Protein AF-A0A952YFW5-F1 (afdb_monomer_lite)

Structure (mmCIF, N/CA/C/O backbone):
data_AF-A0A952YFW5-F1
#
_entry.id   AF-A0A952YFW5-F1
#
loop_
_atom_site.group_PDB
_atom_site.id
_atom_site.type_symbol
_atom_site.label_atom_id
_atom_site.label_alt_id
_atom_site.label_comp_id
_atom_site.label_asym_id
_atom_site.label_entity_id
_atom_site.label_seq_id
_atom_site.pdbx_PDB_ins_code
_atom_site.Cartn_x
_atom_site.Cartn_y
_atom_site.Cartn_z
_atom_site.occupancy
_atom_site.B_iso_or_equiv
_atom_site.auth_seq_id
_atom_site.auth_comp_id
_atom_site.auth_asym_id
_atom_site.auth_atom_id
_atom_site.pdbx_PDB_model_num
ATOM 1 N N . MET A 1 1 ? 12.152 3.281 -34.081 1.00 28.36 1 MET A N 1
ATOM 2 C CA . MET A 1 1 ? 13.545 3.287 -33.572 1.00 28.36 1 MET A CA 1
ATOM 3 C C . MET A 1 1 ? 13.737 4.554 -32.748 1.00 28.36 1 MET A C 1
ATOM 5 O O . MET A 1 1 ? 13.973 5.607 -33.333 1.00 28.36 1 MET A O 1
ATOM 9 N N . SER A 1 2 ? 13.545 4.494 -31.423 1.00 29.41 2 SER A N 1
ATOM 10 C CA . SER A 1 2 ? 13.870 5.629 -30.557 1.00 29.41 2 SER A CA 1
ATOM 11 C C . SER A 1 2 ? 15.386 5.734 -30.399 1.00 29.41 2 SER A C 1
ATOM 13 O O . SER A 1 2 ? 16.075 4.727 -30.248 1.00 29.41 2 SER A O 1
ATOM 15 N N . LYS A 1 3 ? 15.942 6.939 -30.537 1.00 36.75 3 LYS A N 1
ATOM 16 C CA . LYS A 1 3 ? 17.365 7.162 -30.275 1.00 36.75 3 LYS A CA 1
ATOM 17 C C . LYS A 1 3 ? 17.571 7.059 -28.766 1.00 36.75 3 LYS A C 1
ATOM 19 O O . LYS A 1 3 ? 16.955 7.821 -28.031 1.00 36.75 3 LYS A O 1
ATOM 24 N N . LEU A 1 4 ? 18.424 6.124 -28.342 1.00 46.03 4 LEU A N 1
ATOM 25 C CA . LEU A 1 4 ? 18.969 6.063 -26.983 1.00 46.03 4 LEU A CA 1
ATOM 26 C C . LEU A 1 4 ? 19.426 7.474 -26.580 1.00 46.03 4 LEU A C 1
ATOM 28 O O . LEU A 1 4 ? 20.152 8.117 -27.347 1.00 46.03 4 LEU A O 1
ATOM 32 N N . ASP A 1 5 ? 18.977 7.962 -25.423 1.00 53.28 5 ASP A N 1
ATOM 33 C CA . ASP A 1 5 ? 19.401 9.261 -24.906 1.00 53.28 5 ASP A CA 1
ATOM 34 C C . ASP A 1 5 ? 20.888 9.197 -24.549 1.00 53.28 5 ASP A C 1
ATOM 36 O O . ASP A 1 5 ? 21.299 8.642 -23.529 1.00 53.28 5 ASP A O 1
ATOM 40 N N . ALA A 1 6 ? 21.702 9.762 -25.434 1.00 55.25 6 ALA A N 1
ATOM 41 C CA . ALA A 1 6 ? 23.149 9.725 -25.335 1.00 55.25 6 ALA A CA 1
ATOM 42 C C . ALA A 1 6 ? 23.687 10.485 -24.110 1.00 55.25 6 ALA A C 1
ATOM 44 O O . ALA A 1 6 ? 24.845 10.296 -23.756 1.00 55.25 6 ALA A O 1
ATOM 45 N N . THR A 1 7 ? 22.873 11.325 -23.457 1.00 64.75 7 THR A N 1
ATOM 46 C CA . THR A 1 7 ? 23.269 12.041 -22.232 1.00 64.75 7 THR A CA 1
ATOM 47 C C . THR A 1 7 ? 23.316 11.1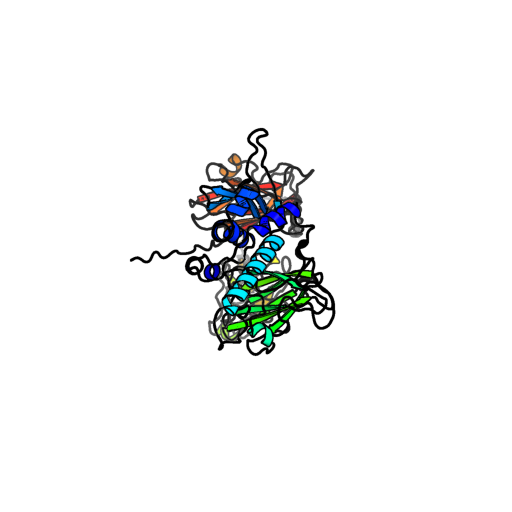38 -20.998 1.00 64.75 7 THR A C 1
ATOM 49 O O . THR A 1 7 ? 23.912 11.504 -19.989 1.00 64.75 7 THR A O 1
ATOM 52 N N . ARG A 1 8 ? 22.736 9.937 -21.089 1.00 67.00 8 ARG A N 1
ATOM 53 C CA . ARG A 1 8 ? 22.646 8.944 -20.006 1.00 67.00 8 ARG A CA 1
ATOM 54 C C . ARG A 1 8 ? 23.648 7.801 -20.158 1.00 67.00 8 ARG A C 1
ATOM 56 O O . ARG A 1 8 ? 23.465 6.714 -19.611 1.00 67.00 8 ARG A O 1
ATOM 63 N N . VAL A 1 9 ? 24.687 8.070 -20.939 1.00 76.75 9 VAL A N 1
ATOM 64 C CA . VAL A 1 9 ? 25.814 7.195 -21.227 1.00 76.75 9 VAL A CA 1
ATOM 65 C C . VAL A 1 9 ? 27.071 8.033 -21.022 1.00 76.75 9 VAL A C 1
ATOM 67 O O . VAL A 1 9 ? 27.255 9.037 -21.709 1.00 76.75 9 VAL A O 1
ATOM 70 N N . SER A 1 10 ? 27.927 7.652 -20.075 1.00 83.75 10 SER A N 1
ATOM 71 C CA . SER A 1 10 ? 29.109 8.446 -19.715 1.00 83.75 10 SER A CA 1
ATOM 72 C C . SER A 1 10 ? 30.132 8.539 -20.847 1.00 83.75 10 SER A C 1
ATOM 74 O O . SER A 1 10 ? 30.815 9.553 -20.974 1.00 83.75 10 SER A O 1
ATOM 76 N N . ASP A 1 11 ? 30.224 7.492 -21.669 1.00 84.06 11 ASP A N 1
ATOM 77 C CA . ASP A 1 11 ? 31.056 7.439 -22.866 1.00 84.06 11 ASP A CA 1
ATOM 78 C C . ASP A 1 11 ? 30.293 6.778 -24.023 1.00 84.06 11 ASP A C 1
ATOM 80 O O . ASP A 1 11 ? 30.090 5.565 -24.077 1.00 84.06 11 ASP A O 1
ATOM 84 N N . ILE A 1 12 ? 29.872 7.600 -24.983 1.00 80.44 12 ILE A N 1
ATOM 85 C CA . ILE A 1 12 ? 29.126 7.162 -26.167 1.00 80.44 12 ILE A CA 1
ATOM 86 C C . ILE A 1 12 ? 29.987 6.276 -27.076 1.00 80.44 12 ILE A C 1
ATOM 88 O O . ILE A 1 12 ? 29.462 5.366 -27.724 1.00 80.44 12 ILE A O 1
ATOM 92 N N . GLU A 1 13 ? 31.288 6.545 -27.183 1.00 80.94 13 GLU A N 1
ATOM 93 C CA . GLU A 1 13 ? 32.181 5.766 -28.040 1.00 80.94 13 GLU A CA 1
ATOM 94 C C . GLU A 1 13 ? 32.503 4.417 -27.389 1.00 80.94 13 GLU A C 1
ATOM 96 O O . GLU A 1 13 ? 32.386 3.379 -28.049 1.00 80.94 13 GLU A O 1
ATOM 101 N N . GLY A 1 14 ? 32.762 4.415 -26.079 1.00 82.75 14 GLY A N 1
ATOM 102 C CA . GLY A 1 14 ? 32.819 3.214 -25.245 1.00 82.75 14 GLY A CA 1
ATOM 103 C C . GLY A 1 14 ? 31.549 2.366 -25.357 1.00 82.75 14 GLY A C 1
ATOM 104 O O . GLY A 1 14 ? 31.622 1.174 -25.660 1.00 82.75 14 GLY A O 1
ATOM 105 N N . PHE A 1 15 ? 30.368 2.982 -25.254 1.00 85.06 15 PHE A N 1
ATOM 106 C CA . PHE A 1 15 ? 29.089 2.288 -25.416 1.00 85.06 15 PHE A CA 1
ATOM 107 C C . PHE A 1 15 ? 28.896 1.696 -26.811 1.00 85.06 15 PHE A C 1
ATOM 109 O O . PHE A 1 15 ? 28.434 0.567 -26.934 1.00 85.06 15 PHE A O 1
ATOM 116 N N . ARG A 1 16 ? 29.262 2.407 -27.885 1.00 82.38 16 ARG A N 1
ATOM 117 C CA . ARG A 1 16 ? 29.195 1.847 -29.250 1.00 82.38 16 ARG A CA 1
ATOM 118 C C . ARG A 1 16 ? 30.123 0.650 -29.416 1.00 82.38 16 ARG A C 1
ATOM 120 O O . ARG A 1 16 ? 29.751 -0.323 -30.069 1.00 82.38 16 ARG A O 1
ATOM 127 N N . ASN A 1 17 ? 31.318 0.722 -28.838 1.00 82.94 17 ASN A N 1
ATOM 128 C CA . ASN A 1 17 ? 32.279 -0.373 -28.869 1.00 82.94 17 ASN A CA 1
ATOM 129 C C . ASN A 1 17 ? 31.782 -1.594 -28.094 1.00 82.94 17 ASN A C 1
ATOM 131 O O . ASN A 1 17 ? 31.932 -2.711 -28.593 1.00 82.94 17 ASN A O 1
ATOM 135 N N . PHE A 1 18 ? 31.150 -1.368 -26.943 1.00 88.94 18 PHE A N 1
ATOM 136 C CA . PHE A 1 18 ? 30.453 -2.388 -26.170 1.00 88.94 18 PHE A CA 1
ATOM 137 C C . PHE A 1 18 ? 29.276 -2.997 -26.954 1.00 88.94 18 PHE A C 1
ATOM 139 O O . PHE A 1 18 ? 29.210 -4.201 -27.183 1.00 88.94 18 PHE A O 1
ATOM 146 N N . ALA A 1 19 ? 28.375 -2.158 -27.461 1.00 86.38 19 ALA A N 1
ATOM 147 C CA . ALA A 1 19 ? 27.192 -2.576 -28.206 1.00 86.38 19 ALA A CA 1
ATOM 148 C C . ALA A 1 19 ? 27.534 -3.411 -29.453 1.00 86.38 19 ALA A C 1
ATOM 150 O O . ALA A 1 19 ? 26.824 -4.358 -29.786 1.00 86.38 19 ALA A O 1
ATOM 151 N N . ALA A 1 20 ? 28.644 -3.098 -30.125 1.00 86.94 20 ALA A N 1
ATOM 152 C CA . ALA A 1 20 ? 29.122 -3.841 -31.289 1.00 86.94 20 ALA A CA 1
ATOM 153 C C . ALA A 1 20 ? 29.631 -5.260 -30.967 1.00 86.94 20 ALA A C 1
ATOM 155 O O . ALA A 1 20 ? 29.933 -6.007 -31.895 1.00 86.94 20 ALA A O 1
ATOM 156 N N . GLY A 1 21 ? 29.766 -5.628 -29.688 1.00 87.62 21 GLY A N 1
ATOM 157 C CA . GLY A 1 21 ? 30.136 -6.979 -29.264 1.00 87.62 21 GLY A CA 1
ATOM 158 C C . GLY A 1 21 ? 28.978 -7.955 -29.169 1.00 87.62 21 GLY A C 1
ATOM 159 O O . GLY A 1 21 ? 29.224 -9.146 -29.039 1.00 87.62 21 GLY A O 1
ATOM 160 N N . PHE A 1 22 ? 27.729 -7.507 -29.271 1.00 87.50 22 PHE A N 1
ATOM 161 C CA . PHE A 1 22 ? 26.596 -8.424 -29.232 1.00 87.50 22 PHE A CA 1
ATOM 162 C C . PHE A 1 22 ? 26.410 -9.151 -30.566 1.00 87.50 22 PHE A C 1
ATOM 164 O O . PHE A 1 22 ? 26.258 -8.537 -31.621 1.00 87.50 22 PHE A O 1
ATOM 171 N N . SER A 1 23 ? 26.349 -10.477 -30.491 1.00 81.50 23 SER A N 1
ATOM 172 C CA . SER A 1 23 ? 25.988 -11.380 -31.578 1.00 81.50 23 SER A CA 1
ATOM 173 C C . SER A 1 23 ? 24.895 -12.326 -31.087 1.00 81.50 23 SER A C 1
ATOM 175 O O . SER A 1 23 ? 25.167 -13.429 -30.615 1.00 81.50 23 SER A O 1
ATOM 177 N N . VAL A 1 24 ? 23.641 -11.890 -31.196 1.00 75.06 24 VAL A N 1
ATOM 178 C CA . VAL A 1 24 ? 22.475 -12.723 -30.878 1.00 75.06 24 VAL A CA 1
ATOM 179 C C . VAL A 1 24 ? 22.092 -13.514 -32.127 1.00 75.06 24 VAL A C 1
ATOM 181 O O . VAL A 1 24 ? 21.578 -12.951 -33.096 1.00 75.06 24 VAL A O 1
ATOM 184 N N . ALA A 1 25 ? 22.406 -14.806 -32.133 1.00 69.75 25 ALA A N 1
ATOM 185 C CA . ALA A 1 25 ? 21.972 -15.721 -33.182 1.00 69.75 25 ALA A CA 1
ATOM 186 C C . ALA A 1 25 ? 20.517 -16.184 -32.927 1.00 69.75 25 ALA A C 1
ATOM 188 O O . ALA A 1 25 ? 20.067 -16.120 -31.785 1.00 69.75 25 ALA A O 1
ATOM 189 N N . PRO A 1 26 ? 19.751 -16.598 -33.954 1.00 64.75 26 PRO A N 1
ATOM 190 C CA . PRO A 1 26 ? 18.357 -17.037 -33.787 1.00 64.75 26 PRO A CA 1
ATOM 191 C C . PRO A 1 26 ? 18.170 -18.149 -32.740 1.00 64.75 26 PRO A C 1
ATOM 193 O O . PRO A 1 26 ? 17.289 -18.062 -31.889 1.00 64.75 26 PRO A O 1
ATOM 196 N N . ASP A 1 27 ? 19.083 -19.121 -32.724 1.00 66.19 27 ASP A N 1
ATOM 197 C CA . ASP A 1 27 ? 19.145 -20.239 -31.772 1.00 66.19 27 ASP A CA 1
ATOM 198 C C . ASP A 1 27 ? 19.409 -19.798 -30.322 1.00 66.19 27 ASP A C 1
ATOM 200 O O . ASP A 1 27 ? 19.145 -20.542 -29.376 1.00 66.19 27 ASP A O 1
ATOM 204 N N . PHE A 1 28 ? 19.882 -18.563 -30.112 1.00 70.56 28 PHE A N 1
ATOM 205 C CA . PHE A 1 28 ? 19.973 -17.977 -28.781 1.00 70.56 28 PHE A CA 1
ATOM 206 C C . PHE A 1 28 ? 18.613 -17.966 -28.098 1.00 70.56 28 PHE A C 1
ATOM 208 O O . PHE A 1 28 ? 18.589 -18.179 -26.896 1.00 70.56 28 PHE A O 1
ATOM 215 N N . LEU A 1 29 ? 17.513 -17.732 -28.824 1.00 64.75 29 LEU A N 1
ATOM 216 C CA . LEU A 1 29 ? 16.151 -17.674 -28.277 1.00 64.75 29 LEU A CA 1
ATOM 217 C C . LEU A 1 29 ? 15.576 -19.059 -27.959 1.00 64.75 29 LEU A C 1
ATOM 219 O O . LEU A 1 29 ? 14.715 -19.179 -27.094 1.00 64.75 29 LEU A O 1
ATOM 223 N N . GLU A 1 30 ? 16.093 -20.099 -28.606 1.00 61.22 30 GLU A N 1
ATOM 224 C CA . GLU A 1 30 ? 15.624 -21.485 -28.490 1.00 61.22 30 GLU A CA 1
ATOM 225 C C . GLU A 1 30 ? 16.316 -22.263 -27.360 1.00 61.22 30 GLU A C 1
ATOM 227 O O . GLU A 1 30 ? 16.052 -23.441 -27.146 1.00 61.22 30 GLU A O 1
ATOM 232 N N . ASN A 1 31 ? 17.237 -21.631 -26.630 1.00 60.69 31 ASN A N 1
ATOM 233 C CA . ASN A 1 31 ? 18.057 -22.324 -25.646 1.00 60.69 31 ASN A CA 1
ATOM 234 C C . ASN A 1 31 ? 17.246 -22.760 -24.407 1.00 60.69 31 ASN A C 1
ATOM 236 O O . ASN A 1 31 ? 16.751 -21.923 -23.657 1.00 60.69 31 ASN A O 1
ATOM 240 N N . ASP A 1 32 ? 17.222 -24.063 -24.112 1.00 57.00 32 ASP A N 1
ATOM 241 C CA . ASP A 1 32 ? 16.542 -24.657 -22.942 1.00 57.00 32 ASP A CA 1
ATOM 242 C C . ASP A 1 32 ? 16.930 -24.028 -21.588 1.00 57.00 32 ASP A C 1
ATOM 244 O O . ASP A 1 32 ? 16.227 -24.175 -20.582 1.00 57.00 32 ASP A O 1
ATOM 248 N N . ARG A 1 33 ? 18.056 -23.303 -21.526 1.00 53.75 33 ARG A N 1
ATOM 249 C CA . ARG A 1 33 ? 18.447 -22.525 -20.343 1.00 53.75 33 ARG A CA 1
ATOM 250 C C . ARG A 1 33 ? 17.400 -21.487 -19.938 1.00 53.75 33 ARG A C 1
ATOM 252 O O . ARG A 1 33 ? 17.318 -21.169 -18.757 1.00 53.75 33 ARG A O 1
ATOM 259 N N . TRP A 1 34 ? 16.601 -20.981 -20.881 1.00 56.38 34 TRP A N 1
ATOM 260 C CA . TRP A 1 34 ? 15.529 -20.020 -20.605 1.00 56.38 34 TRP A CA 1
ATOM 261 C C . TRP A 1 34 ? 14.365 -20.653 -19.850 1.00 56.38 34 TRP A C 1
ATOM 263 O O . TRP A 1 34 ? 13.745 -19.996 -19.022 1.00 56.38 34 TRP A O 1
ATOM 273 N N . THR A 1 35 ? 14.113 -21.944 -20.075 1.00 46.12 35 THR A N 1
ATOM 274 C CA . THR A 1 35 ? 13.000 -22.694 -19.477 1.00 46.12 35 THR A CA 1
ATOM 275 C C . THR A 1 35 ? 13.142 -22.865 -17.963 1.00 46.12 35 THR A C 1
ATOM 277 O O . THR A 1 35 ? 12.150 -23.067 -17.270 1.00 46.12 35 THR A O 1
ATOM 280 N N . ASN A 1 36 ? 14.368 -22.772 -17.438 1.00 43.84 36 ASN A N 1
ATOM 281 C CA . ASN A 1 36 ? 14.670 -22.926 -16.012 1.00 43.84 36 ASN A CA 1
ATOM 282 C C . ASN A 1 36 ? 15.070 -21.605 -15.338 1.00 43.84 36 ASN A C 1
ATOM 284 O O . ASN A 1 36 ? 15.566 -21.625 -14.209 1.00 43.84 36 ASN A O 1
ATOM 288 N N . MET A 1 37 ? 14.909 -20.463 -16.017 1.00 46.84 37 MET A N 1
ATOM 289 C CA . MET A 1 37 ? 15.258 -19.180 -15.415 1.00 46.84 37 MET A CA 1
ATOM 290 C C . MET A 1 37 ? 14.274 -18.797 -14.303 1.00 46.84 37 MET A C 1
ATOM 292 O O . MET A 1 37 ? 13.067 -18.993 -14.461 1.00 46.84 37 MET A O 1
ATOM 296 N N . PRO A 1 38 ? 14.761 -18.224 -13.184 1.00 41.06 38 PRO A N 1
ATOM 297 C CA . PRO A 1 38 ? 13.889 -17.674 -12.157 1.00 41.06 38 PRO A CA 1
ATOM 298 C C . PRO A 1 38 ? 12.969 -16.613 -12.765 1.00 41.06 38 PRO A C 1
ATOM 300 O O . PRO A 1 38 ? 13.432 -15.709 -13.461 1.00 41.06 38 PRO A O 1
ATOM 303 N N . THR A 1 39 ? 11.670 -16.698 -12.490 1.00 41.41 39 THR A N 1
ATOM 304 C CA . THR A 1 39 ? 10.728 -15.632 -12.835 1.00 41.41 39 THR A CA 1
ATOM 305 C C . THR A 1 39 ? 11.090 -14.388 -12.030 1.00 41.41 39 THR A C 1
ATOM 307 O O . THR A 1 39 ? 11.019 -14.420 -10.801 1.00 41.41 39 THR A O 1
ATOM 310 N N . GLY A 1 40 ? 11.509 -13.315 -12.706 1.00 41.25 40 GLY A N 1
ATOM 311 C CA . GLY A 1 40 ? 11.785 -12.038 -12.052 1.00 41.25 40 GLY A CA 1
ATOM 312 C C . GLY A 1 40 ? 10.535 -11.483 -11.364 1.00 41.25 40 GLY A C 1
ATOM 313 O O . GLY A 1 40 ? 9.424 -11.636 -11.864 1.00 41.25 40 GLY A O 1
ATOM 314 N N . ASP A 1 41 ? 10.723 -10.810 -10.236 1.00 39.81 41 ASP A N 1
ATOM 315 C CA . ASP A 1 41 ? 9.691 -10.092 -9.471 1.00 39.81 41 ASP A CA 1
ATOM 316 C C . ASP A 1 41 ? 9.330 -8.715 -10.075 1.00 39.81 41 ASP A C 1
ATOM 318 O O . ASP A 1 41 ? 8.630 -7.921 -9.453 1.00 39.81 41 ASP A O 1
ATOM 322 N N . GLY A 1 42 ? 9.827 -8.407 -11.281 1.00 44.53 42 GLY A N 1
ATOM 323 C CA . GLY A 1 42 ? 9.692 -7.097 -11.926 1.00 44.53 42 GLY A CA 1
ATOM 324 C C . GLY A 1 42 ? 10.773 -6.077 -11.539 1.00 44.53 42 GLY A C 1
ATOM 325 O O . GLY A 1 42 ? 10.749 -4.952 -12.038 1.00 44.53 42 GLY A O 1
ATOM 326 N N . SER A 1 43 ? 11.750 -6.441 -10.700 1.00 51.44 43 SER A N 1
ATOM 327 C CA . SER A 1 43 ? 12.862 -5.561 -10.331 1.00 51.44 43 SER A CA 1
ATOM 328 C C . SER A 1 43 ? 13.834 -5.332 -11.491 1.00 51.44 43 SER A C 1
ATOM 330 O O . SER A 1 43 ? 14.452 -6.262 -12.019 1.00 51.44 43 SER A O 1
ATOM 332 N N . VAL A 1 44 ? 14.063 -4.056 -11.827 1.00 55.91 44 VAL A N 1
ATOM 333 C CA . VAL A 1 44 ? 15.093 -3.627 -12.793 1.00 55.91 44 VAL A CA 1
ATOM 334 C C . VAL A 1 44 ? 16.482 -4.109 -12.366 1.00 55.91 44 VAL A C 1
ATOM 336 O O . VAL A 1 44 ? 17.302 -4.459 -13.212 1.00 55.91 44 VAL A O 1
ATOM 339 N N . GLN A 1 45 ? 16.748 -4.191 -11.060 1.00 61.47 45 GLN A N 1
ATOM 340 C CA . GLN A 1 45 ? 18.021 -4.685 -10.539 1.00 61.47 45 GLN A CA 1
ATOM 341 C C . GLN A 1 45 ? 18.223 -6.170 -10.831 1.00 61.47 45 GLN A C 1
ATOM 343 O O . GLN A 1 45 ? 19.309 -6.565 -11.264 1.00 61.47 45 GLN A O 1
ATOM 348 N N . ILE A 1 46 ? 17.183 -6.983 -10.643 1.00 60.03 46 ILE A N 1
ATOM 349 C CA . ILE A 1 46 ? 17.231 -8.419 -10.929 1.00 60.03 46 ILE A CA 1
ATOM 350 C C . ILE A 1 46 ? 17.338 -8.650 -12.438 1.00 60.03 46 ILE A C 1
ATOM 352 O O . ILE A 1 46 ? 18.185 -9.431 -12.866 1.00 60.03 46 ILE A O 1
ATOM 356 N N . ALA A 1 47 ? 16.578 -7.911 -13.253 1.00 64.50 47 ALA A N 1
ATOM 357 C CA . ALA A 1 47 ? 16.644 -8.003 -14.711 1.00 64.50 47 ALA A CA 1
ATOM 358 C C . ALA A 1 47 ? 18.033 -7.631 -15.259 1.00 64.50 47 ALA A C 1
ATOM 360 O O . ALA A 1 47 ? 18.615 -8.375 -16.050 1.00 64.50 47 ALA A O 1
ATOM 361 N N . CYS A 1 48 ? 18.608 -6.516 -14.803 1.00 72.31 48 CYS A N 1
ATOM 362 C CA . CYS A 1 48 ? 19.958 -6.112 -15.190 1.00 72.31 48 CYS A CA 1
ATOM 363 C C . CYS A 1 48 ? 21.007 -7.135 -14.738 1.00 72.31 48 CYS A C 1
ATOM 365 O O . CYS A 1 48 ? 21.874 -7.503 -15.528 1.00 72.31 48 CYS A O 1
ATOM 367 N N . SER A 1 49 ? 20.911 -7.641 -13.505 1.00 71.06 49 SER A N 1
ATOM 368 C CA . SER A 1 49 ? 21.842 -8.653 -12.984 1.00 71.06 49 SER A CA 1
ATOM 369 C C . SER A 1 49 ? 21.762 -9.963 -13.773 1.00 71.06 49 SER A C 1
ATOM 371 O O . SER A 1 49 ? 22.796 -10.548 -14.091 1.00 71.06 49 SER A O 1
ATOM 373 N N . LEU A 1 50 ? 20.554 -10.388 -14.155 1.00 73.25 50 LEU A N 1
ATOM 374 C CA . LEU A 1 50 ? 20.322 -11.562 -14.995 1.00 73.25 50 LEU A CA 1
ATOM 375 C C . LEU A 1 50 ? 20.950 -11.394 -16.382 1.00 73.25 50 LEU A C 1
ATOM 377 O O . LEU A 1 50 ? 21.667 -12.277 -16.855 1.00 73.25 50 LEU A O 1
ATOM 381 N N . ILE A 1 51 ? 20.726 -10.248 -17.032 1.00 79.81 51 ILE A N 1
ATOM 382 C CA . ILE A 1 51 ? 21.332 -9.975 -18.338 1.00 79.81 51 ILE A CA 1
ATOM 383 C C . ILE A 1 51 ? 22.856 -10.002 -18.218 1.00 79.81 51 ILE A C 1
ATOM 385 O O . ILE A 1 51 ? 23.516 -10.653 -19.026 1.00 79.81 51 ILE A O 1
ATOM 389 N N . MET A 1 52 ? 23.411 -9.345 -17.199 1.00 84.31 52 MET A N 1
ATOM 390 C CA . MET A 1 52 ? 24.856 -9.237 -17.004 1.00 84.31 52 MET A CA 1
ATOM 391 C C . MET A 1 52 ? 25.519 -10.587 -16.715 1.00 84.31 52 MET A C 1
ATOM 393 O O . MET A 1 52 ? 26.550 -10.887 -17.319 1.00 84.31 52 MET A O 1
ATOM 397 N N . HIS A 1 53 ? 24.956 -11.409 -15.828 1.00 77.94 53 HIS A N 1
ATOM 398 C CA . HIS A 1 53 ? 25.602 -12.645 -15.375 1.00 77.94 53 HIS A CA 1
ATOM 399 C C . HIS A 1 53 ? 25.225 -13.891 -16.180 1.00 77.94 53 HIS A C 1
ATOM 401 O O . HIS A 1 53 ? 26.074 -14.764 -16.345 1.00 77.94 53 HIS A O 1
ATOM 407 N N . GLU A 1 54 ? 24.013 -13.962 -16.732 1.00 74.25 54 GLU A N 1
ATOM 408 C CA . GLU A 1 54 ? 23.513 -15.180 -17.386 1.00 74.25 54 GLU A CA 1
ATOM 409 C C . GLU A 1 54 ? 23.411 -15.039 -18.911 1.00 74.25 54 GLU A C 1
ATOM 411 O O . GLU A 1 54 ? 23.809 -15.930 -19.670 1.00 74.25 54 GLU A O 1
ATOM 416 N N . MET A 1 55 ? 22.889 -13.908 -19.396 1.00 80.25 55 MET A N 1
ATOM 417 C CA . MET A 1 55 ? 22.604 -13.747 -20.826 1.00 80.25 55 MET A CA 1
ATOM 418 C C . MET A 1 55 ? 23.832 -13.318 -21.619 1.00 80.25 55 MET A C 1
ATOM 420 O O . MET A 1 55 ? 24.187 -13.973 -22.603 1.00 80.25 55 MET A O 1
ATOM 424 N N . LEU A 1 56 ? 24.473 -12.234 -21.175 1.00 87.06 56 LEU A N 1
ATOM 425 C CA . LEU A 1 56 ? 25.560 -11.552 -21.867 1.00 87.06 56 LEU A CA 1
ATOM 426 C C . LEU A 1 56 ? 26.732 -12.490 -22.184 1.00 87.06 56 LEU A C 1
ATOM 428 O O . LEU A 1 56 ? 27.149 -12.507 -23.343 1.00 87.06 56 LEU A O 1
ATOM 432 N N . PRO A 1 57 ? 27.220 -13.345 -21.260 1.00 86.25 57 PRO A N 1
ATOM 433 C CA . PRO A 1 57 ? 28.291 -14.293 -21.577 1.00 86.25 57 PRO A CA 1
ATOM 434 C C . PRO A 1 57 ? 27.984 -15.225 -22.758 1.00 86.25 57 PRO A C 1
ATOM 436 O O . PRO A 1 57 ? 28.901 -15.695 -23.428 1.00 86.25 57 PRO A O 1
ATOM 439 N N . GLY A 1 58 ? 26.699 -15.501 -23.010 1.00 81.38 58 GLY A N 1
ATOM 440 C CA . GLY A 1 58 ? 26.250 -16.377 -24.091 1.00 81.38 58 GLY A CA 1
ATOM 441 C C . GLY A 1 58 ? 26.035 -15.686 -25.440 1.00 81.38 58 GLY A C 1
ATOM 442 O O . GLY A 1 58 ? 25.940 -16.388 -26.441 1.00 81.38 58 GLY A O 1
ATOM 443 N N . CYS A 1 59 ? 25.940 -14.353 -25.491 1.00 83.38 59 CYS A N 1
ATOM 444 C CA . CYS A 1 59 ? 25.701 -13.605 -26.736 1.00 83.38 59 CYS A CA 1
ATOM 445 C C . CYS A 1 59 ? 26.745 -12.533 -27.051 1.00 83.38 59 CYS A C 1
ATOM 447 O O . CYS A 1 59 ? 26.618 -11.850 -28.066 1.00 83.38 59 CYS A O 1
ATOM 449 N N . TYR A 1 60 ? 27.767 -12.363 -26.217 1.00 90.56 60 TYR A N 1
ATOM 450 C CA . TYR A 1 60 ? 28.819 -11.386 -26.457 1.00 90.56 60 TYR A CA 1
ATOM 451 C C . TYR A 1 60 ? 30.039 -12.036 -27.123 1.00 90.56 60 TYR A C 1
ATOM 453 O O . TYR A 1 60 ? 30.547 -13.066 -26.680 1.00 90.56 60 TYR A O 1
ATOM 461 N N . ASP A 1 61 ? 30.529 -11.423 -28.196 1.00 90.69 61 ASP A N 1
ATOM 462 C CA . ASP A 1 61 ? 31.667 -11.894 -28.972 1.00 90.69 61 ASP A CA 1
ATOM 463 C C . ASP A 1 61 ? 32.984 -11.624 -28.230 1.00 90.69 61 ASP A C 1
ATOM 465 O O . ASP A 1 61 ? 33.423 -10.481 -28.050 1.00 90.69 61 ASP A O 1
ATOM 469 N N . TYR A 1 62 ? 33.656 -12.707 -27.830 1.00 90.62 62 TYR A N 1
ATOM 470 C CA . TYR A 1 62 ? 34.950 -12.633 -27.161 1.00 90.62 62 TYR A CA 1
ATOM 471 C C . TYR A 1 62 ? 36.036 -12.009 -28.056 1.00 90.62 62 TYR A C 1
ATOM 473 O O . TYR A 1 62 ? 36.954 -11.385 -27.531 1.00 90.62 62 TYR A O 1
ATOM 481 N N . GLN A 1 63 ? 35.956 -12.140 -29.388 1.00 92.69 63 GLN A N 1
ATOM 482 C CA . GLN A 1 63 ? 36.928 -11.544 -30.313 1.00 92.69 63 GLN A CA 1
ATOM 483 C C . GLN A 1 63 ? 36.777 -10.026 -30.347 1.00 92.69 63 GLN A C 1
ATOM 485 O O . GLN A 1 63 ? 37.774 -9.297 -30.342 1.00 92.69 63 GLN A O 1
ATOM 490 N N . LYS A 1 64 ? 35.532 -9.535 -30.311 1.00 92.00 64 LYS A N 1
ATOM 491 C CA . LYS A 1 64 ? 35.269 -8.107 -30.152 1.00 92.00 64 LYS A CA 1
ATOM 492 C C . LYS A 1 64 ? 35.784 -7.608 -28.805 1.00 92.00 64 LYS A C 1
ATOM 494 O O . LYS A 1 64 ? 36.445 -6.571 -28.781 1.00 92.00 64 LYS A O 1
ATOM 499 N N . LEU A 1 65 ? 35.560 -8.351 -27.720 1.00 90.38 65 LEU A N 1
ATOM 500 C CA . LEU A 1 65 ? 36.069 -7.998 -26.392 1.00 90.38 65 LEU A CA 1
ATOM 501 C C . LEU A 1 65 ? 37.610 -7.953 -26.350 1.00 90.38 65 LEU A C 1
ATOM 503 O O . LEU A 1 65 ? 38.187 -6.995 -25.844 1.00 90.38 65 LEU A O 1
ATOM 507 N N . GLU A 1 66 ? 38.291 -8.932 -26.953 1.00 91.62 66 GLU A N 1
ATOM 508 C CA . GLU A 1 66 ? 39.756 -8.942 -27.108 1.00 91.62 66 GLU A CA 1
ATOM 509 C C . GLU A 1 66 ? 40.259 -7.738 -27.921 1.00 91.62 66 GLU A C 1
ATOM 511 O O . GLU A 1 66 ? 41.293 -7.161 -27.587 1.00 91.62 66 GLU A O 1
ATOM 516 N N . SER A 1 67 ? 39.509 -7.303 -28.941 1.00 90.56 67 SER A N 1
ATOM 517 C CA . SER A 1 67 ? 39.883 -6.145 -29.768 1.00 90.56 67 SER A CA 1
ATOM 518 C C . SER A 1 67 ? 39.831 -4.798 -29.035 1.00 90.56 67 SER A C 1
ATOM 520 O O . SER A 1 67 ? 40.451 -3.844 -29.500 1.00 90.56 67 SER A O 1
ATOM 522 N N . ILE A 1 68 ? 39.117 -4.719 -27.905 1.00 85.75 68 ILE A N 1
ATOM 523 C CA . ILE A 1 68 ? 38.955 -3.495 -27.101 1.00 85.75 68 ILE A CA 1
ATOM 524 C C . ILE A 1 68 ? 39.704 -3.546 -25.761 1.00 85.75 68 ILE A C 1
ATOM 526 O O . ILE A 1 68 ? 39.445 -2.725 -24.894 1.00 85.75 68 ILE A O 1
ATOM 530 N N . GLY A 1 69 ? 40.648 -4.479 -25.590 1.00 86.69 69 GLY A N 1
ATOM 531 C CA . GLY A 1 69 ? 41.475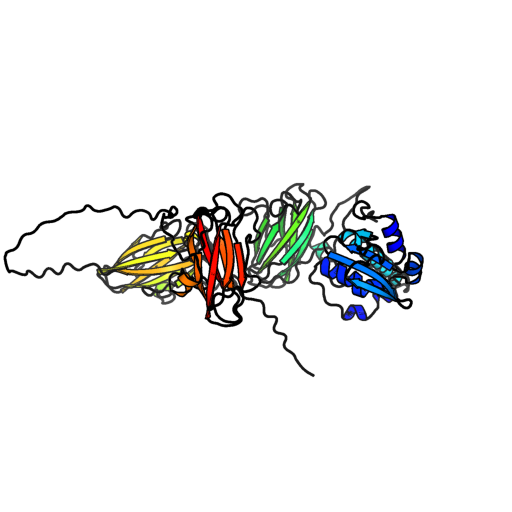 -4.579 -24.376 1.00 86.69 69 GLY A CA 1
ATOM 532 C C . GLY A 1 69 ? 41.225 -5.829 -23.528 1.00 86.69 69 GLY A C 1
ATOM 533 O O . GLY A 1 69 ? 41.851 -6.005 -22.484 1.00 86.69 69 GLY A O 1
ATOM 534 N N . GLY A 1 70 ? 40.346 -6.730 -23.973 1.00 87.94 70 GLY A N 1
ATOM 535 C CA . GLY A 1 70 ? 40.089 -8.021 -23.327 1.00 87.94 70 GLY A CA 1
ATOM 536 C C . GLY A 1 70 ? 39.224 -7.946 -22.070 1.00 87.94 70 GLY A C 1
ATOM 537 O O . GLY A 1 70 ? 38.836 -8.993 -21.553 1.00 87.94 70 GLY A O 1
ATOM 538 N N . HIS A 1 71 ? 38.889 -6.745 -21.606 1.00 91.50 71 HIS A N 1
ATOM 539 C CA . HIS A 1 71 ? 37.928 -6.502 -20.543 1.00 91.50 71 HIS A CA 1
ATOM 540 C C . HIS A 1 71 ? 37.277 -5.123 -20.698 1.00 91.50 71 HIS A C 1
ATOM 542 O O . HIS A 1 71 ? 37.786 -4.286 -21.439 1.00 91.50 71 HIS A O 1
ATOM 548 N N . ILE A 1 72 ? 36.147 -4.918 -20.024 1.00 92.00 72 ILE A N 1
ATOM 549 C CA . ILE A 1 72 ? 35.463 -3.630 -19.908 1.00 92.00 72 ILE A CA 1
ATOM 550 C C . ILE A 1 72 ? 34.794 -3.530 -18.528 1.00 92.00 72 ILE A C 1
ATOM 552 O O . ILE A 1 72 ? 34.080 -4.447 -18.106 1.00 92.00 72 ILE A O 1
ATOM 556 N N . GLY A 1 73 ? 35.054 -2.437 -17.814 1.00 93.31 73 GLY A N 1
ATOM 557 C CA . GLY A 1 73 ? 34.418 -2.068 -16.552 1.00 93.31 73 GLY A CA 1
ATOM 558 C C . GLY A 1 73 ? 33.159 -1.239 -16.798 1.00 93.31 73 GLY A C 1
ATOM 559 O O . GLY A 1 73 ? 33.225 -0.150 -17.368 1.00 93.31 73 GLY A O 1
ATOM 560 N N . ILE A 1 74 ? 32.010 -1.747 -16.361 1.00 93.62 74 ILE A N 1
ATOM 561 C CA . ILE A 1 74 ? 30.697 -1.147 -16.584 1.00 93.62 74 ILE A CA 1
ATOM 562 C C . ILE A 1 74 ? 30.010 -0.848 -15.254 1.00 93.62 74 ILE A C 1
ATOM 564 O O . ILE A 1 74 ? 29.885 -1.727 -14.405 1.00 93.62 74 ILE A O 1
ATOM 568 N N . ARG A 1 75 ? 29.479 0.365 -15.104 1.00 90.31 75 ARG A N 1
ATOM 569 C CA . ARG A 1 75 ? 28.550 0.735 -14.033 1.00 90.31 75 ARG A CA 1
ATOM 570 C C . ARG A 1 75 ? 27.141 0.886 -14.583 1.00 90.31 75 ARG A C 1
ATOM 572 O O . ARG A 1 75 ? 26.902 1.662 -15.506 1.00 90.31 75 ARG A O 1
ATOM 579 N N . LEU A 1 76 ? 26.197 0.182 -13.973 1.00 83.44 76 LEU A N 1
ATOM 580 C CA . LEU A 1 76 ? 24.773 0.432 -14.157 1.00 83.44 76 LEU A CA 1
ATOM 581 C C . LEU A 1 76 ? 24.296 1.292 -12.983 1.00 83.44 76 LEU A C 1
ATOM 583 O O . LEU A 1 76 ? 24.281 0.822 -11.841 1.00 83.44 76 LEU A O 1
ATOM 587 N N . THR A 1 77 ? 23.948 2.556 -13.242 1.00 77.19 77 THR A N 1
ATOM 588 C CA . THR A 1 77 ? 23.641 3.534 -12.183 1.00 77.19 77 THR A CA 1
ATOM 589 C C . THR A 1 77 ? 22.516 3.023 -11.275 1.00 77.19 77 THR A C 1
ATOM 591 O O . THR A 1 77 ? 21.429 2.699 -11.746 1.00 77.19 77 THR A O 1
ATOM 594 N N . GLY A 1 78 ? 22.784 2.928 -9.968 1.00 70.25 78 GLY A N 1
ATOM 595 C CA . GLY A 1 78 ? 21.827 2.429 -8.969 1.00 70.25 78 GLY A CA 1
ATOM 596 C C . GLY A 1 78 ? 21.631 0.906 -8.939 1.00 70.25 78 GLY A C 1
ATOM 597 O O . GLY A 1 78 ? 20.851 0.425 -8.127 1.00 70.25 78 GLY A O 1
ATOM 598 N N . ILE A 1 79 ? 22.332 0.145 -9.788 1.00 78.81 79 ILE A N 1
ATOM 599 C CA . ILE A 1 79 ? 22.227 -1.322 -9.865 1.00 78.81 79 ILE A CA 1
ATOM 600 C C . ILE A 1 79 ? 23.506 -1.996 -9.382 1.00 78.81 79 ILE A C 1
ATOM 602 O O . ILE A 1 79 ? 23.447 -2.904 -8.555 1.00 78.81 79 ILE A O 1
ATOM 606 N N . GLY A 1 80 ? 24.658 -1.570 -9.900 1.00 75.31 80 GLY A N 1
ATOM 607 C CA . GLY A 1 80 ? 25.932 -2.170 -9.534 1.00 75.31 80 GLY A CA 1
ATOM 608 C C . GLY A 1 80 ? 27.032 -1.982 -10.568 1.00 75.31 80 GLY A C 1
ATOM 609 O O . GLY A 1 80 ? 26.819 -1.469 -11.669 1.00 75.31 80 GLY A O 1
ATOM 610 N N . ASP A 1 81 ? 28.210 -2.440 -10.168 1.00 89.06 81 ASP A N 1
ATOM 611 C CA . ASP A 1 81 ? 29.441 -2.404 -10.943 1.00 89.06 81 ASP A CA 1
ATOM 612 C C . ASP A 1 81 ? 29.770 -3.804 -11.457 1.00 89.06 81 ASP A C 1
ATOM 614 O O . ASP A 1 81 ? 29.639 -4.788 -10.725 1.00 89.06 81 ASP A O 1
ATOM 618 N N . PHE A 1 82 ? 30.233 -3.891 -12.698 1.00 91.94 82 PHE A N 1
ATOM 619 C CA . PHE A 1 82 ? 30.488 -5.148 -13.383 1.00 91.94 82 PHE A CA 1
ATOM 620 C C . PHE A 1 82 ? 31.769 -5.075 -14.206 1.00 91.94 82 PHE A C 1
ATOM 622 O O . PHE A 1 82 ? 32.061 -4.074 -14.851 1.00 91.94 82 PHE A O 1
ATOM 629 N N . THR A 1 83 ? 32.492 -6.185 -14.262 1.00 92.12 83 THR A N 1
ATOM 630 C CA . THR A 1 83 ? 33.608 -6.383 -15.184 1.00 92.12 83 THR A CA 1
ATOM 631 C C . THR A 1 83 ? 33.233 -7.472 -16.168 1.00 92.12 83 THR A C 1
ATOM 633 O O . THR A 1 83 ? 32.966 -8.601 -15.758 1.00 92.12 83 THR A O 1
ATOM 636 N N . ILE A 1 84 ? 33.265 -7.169 -17.460 1.00 93.69 84 ILE A N 1
ATOM 637 C CA . ILE A 1 84 ? 33.131 -8.171 -18.518 1.00 93.69 84 ILE A CA 1
ATOM 638 C C . ILE A 1 84 ? 34.532 -8.460 -19.042 1.00 93.69 84 ILE A C 1
ATOM 640 O O . ILE A 1 84 ? 35.227 -7.537 -19.451 1.00 93.69 84 ILE A O 1
ATOM 644 N N . ALA A 1 85 ? 34.964 -9.718 -19.037 1.00 91.00 85 ALA A N 1
ATOM 645 C CA . ALA A 1 85 ? 36.319 -10.103 -19.425 1.00 91.00 85 ALA A CA 1
ATOM 646 C C . ALA A 1 85 ? 36.339 -11.332 -20.340 1.00 91.00 85 ALA A C 1
ATOM 648 O O . ALA A 1 85 ? 35.525 -12.245 -20.197 1.00 91.00 85 ALA A O 1
ATOM 649 N N . SER A 1 86 ? 37.307 -11.376 -21.259 1.00 93.12 86 SER A N 1
ATOM 650 C CA . SER A 1 86 ? 37.639 -12.581 -22.022 1.00 93.12 86 SER A CA 1
ATOM 651 C C . SER A 1 86 ? 38.605 -13.433 -21.204 1.00 93.12 86 SER A C 1
ATOM 653 O O . SER A 1 86 ? 39.773 -13.085 -21.026 1.00 93.12 86 SER A O 1
ATOM 655 N N . ILE A 1 87 ? 38.129 -14.574 -20.714 1.00 89.31 87 ILE A N 1
ATOM 656 C CA . ILE A 1 87 ? 38.936 -15.558 -19.995 1.00 89.31 87 ILE A CA 1
ATOM 657 C C . ILE A 1 87 ? 38.903 -16.858 -20.790 1.00 89.31 87 ILE A C 1
ATOM 659 O O . ILE A 1 87 ? 37.846 -17.448 -21.000 1.00 89.31 87 ILE A O 1
ATOM 663 N N . ASN A 1 88 ? 40.070 -17.327 -21.243 1.00 89.88 88 ASN A N 1
ATOM 664 C CA . ASN A 1 88 ? 40.191 -18.535 -22.069 1.00 89.88 88 ASN A CA 1
ATOM 665 C C . ASN A 1 88 ? 39.266 -18.527 -23.303 1.00 89.88 88 ASN A C 1
ATOM 667 O O . ASN A 1 88 ? 38.685 -19.556 -23.651 1.00 89.88 88 ASN A O 1
ATOM 671 N N . ARG A 1 89 ? 39.146 -17.369 -23.972 1.00 87.81 89 ARG A N 1
ATOM 672 C CA . ARG A 1 89 ? 38.274 -17.164 -25.147 1.00 87.81 89 ARG A CA 1
ATOM 673 C C . ARG A 1 89 ? 36.786 -17.384 -24.851 1.00 87.81 89 ARG A C 1
ATOM 675 O O . ARG A 1 89 ? 36.024 -17.787 -25.726 1.00 87.81 89 ARG A O 1
ATOM 682 N N . ARG A 1 90 ? 36.381 -17.156 -23.603 1.00 85.94 90 ARG A N 1
ATOM 683 C CA . ARG A 1 90 ? 34.988 -17.099 -23.162 1.00 85.94 90 ARG A CA 1
ATOM 684 C C . ARG A 1 90 ? 34.744 -15.757 -22.505 1.00 85.94 90 ARG A C 1
ATOM 686 O O . ARG A 1 90 ? 35.615 -15.261 -21.795 1.00 85.94 90 ARG A O 1
ATOM 693 N N . VAL A 1 91 ? 33.562 -15.203 -22.717 1.00 91.38 91 VAL A N 1
ATOM 694 C CA . VAL A 1 91 ? 33.135 -14.012 -21.991 1.00 91.38 91 VAL A CA 1
ATOM 695 C C . VAL A 1 91 ? 32.681 -14.428 -20.595 1.00 91.38 91 VAL A C 1
ATOM 697 O O . VAL A 1 91 ? 31.985 -15.428 -20.435 1.00 91.38 91 VAL A O 1
ATOM 700 N N . VAL A 1 92 ? 33.115 -13.684 -19.583 1.00 88.81 92 VAL A N 1
ATOM 701 C CA . VAL A 1 92 ? 32.742 -13.868 -18.178 1.00 88.81 92 VAL A CA 1
ATOM 702 C C . VAL A 1 92 ? 32.391 -12.508 -17.593 1.00 88.81 92 VAL A C 1
ATOM 704 O O . VAL A 1 92 ? 33.083 -11.530 -17.873 1.00 88.81 92 VAL A O 1
ATOM 707 N N . THR A 1 93 ? 31.362 -12.464 -16.749 1.00 91.00 93 THR A N 1
ATOM 708 C CA . THR A 1 93 ? 30.980 -11.261 -16.002 1.00 91.00 93 THR A CA 1
ATOM 709 C C . THR A 1 93 ? 31.261 -11.449 -14.515 1.00 91.00 93 THR A C 1
ATOM 711 O O . THR A 1 93 ? 30.806 -12.420 -13.911 1.00 91.00 93 THR A O 1
ATOM 714 N N . MET A 1 94 ? 31.992 -10.515 -13.914 1.00 83.88 94 MET A N 1
ATOM 715 C CA . MET A 1 94 ? 32.317 -10.473 -12.486 1.00 83.88 94 MET A CA 1
ATOM 716 C C . MET A 1 94 ? 31.673 -9.241 -11.849 1.00 83.88 94 MET A C 1
ATOM 718 O O . MET A 1 94 ? 31.554 -8.207 -12.502 1.00 83.88 94 MET A O 1
ATOM 722 N N . ALA A 1 95 ? 31.266 -9.342 -10.584 1.00 84.00 95 ALA A N 1
ATOM 723 C CA . ALA A 1 95 ? 30.797 -8.187 -9.824 1.00 84.00 95 ALA A CA 1
ATOM 724 C C . ALA A 1 95 ? 31.984 -7.308 -9.391 1.00 84.00 95 ALA A C 1
ATOM 726 O O . ALA A 1 95 ? 33.024 -7.822 -8.975 1.00 84.00 95 ALA A O 1
ATOM 727 N N . GLY A 1 96 ? 31.801 -5.991 -9.462 1.00 83.38 96 GLY A N 1
ATOM 728 C CA . GLY A 1 96 ? 32.828 -4.982 -9.213 1.00 83.38 96 GLY A CA 1
ATOM 729 C C . GLY A 1 96 ? 33.572 -4.548 -10.478 1.00 83.38 96 GLY A C 1
ATOM 730 O O . GLY A 1 96 ? 33.496 -5.193 -11.524 1.00 83.38 96 GLY A O 1
ATOM 731 N N . LEU A 1 97 ? 34.291 -3.431 -10.363 1.00 88.75 97 LEU A N 1
ATOM 732 C CA . LEU A 1 97 ? 35.147 -2.885 -11.417 1.00 88.75 97 LEU A CA 1
ATOM 733 C C . LEU A 1 97 ? 36.564 -3.483 -11.354 1.00 88.75 97 LEU A C 1
ATOM 735 O O . LEU A 1 97 ? 37.033 -3.817 -10.257 1.00 88.75 97 LEU A O 1
ATOM 739 N N . PRO A 1 98 ? 37.275 -3.572 -12.495 1.00 83.44 98 PRO A N 1
ATOM 740 C CA . PRO A 1 98 ? 38.697 -3.883 -12.493 1.00 83.44 98 PRO A CA 1
ATOM 741 C C . PRO A 1 98 ? 39.466 -2.795 -11.739 1.00 83.44 98 PRO A C 1
ATOM 743 O O . PRO A 1 98 ? 38.994 -1.671 -11.582 1.00 83.44 98 PRO A O 1
ATOM 746 N N . VAL A 1 99 ? 40.646 -3.134 -11.227 1.00 84.00 99 VAL A N 1
ATOM 747 C CA . VAL A 1 99 ? 41.486 -2.197 -10.476 1.00 84.00 99 VAL A CA 1
ATOM 748 C C . VAL A 1 99 ? 42.789 -2.002 -11.231 1.00 84.00 99 VAL A C 1
ATOM 750 O O . VAL A 1 99 ? 43.483 -2.980 -11.516 1.00 84.00 99 VAL A O 1
ATOM 753 N N . ASP A 1 100 ? 43.150 -0.746 -11.487 1.00 81.56 100 ASP A N 1
ATOM 754 C CA . ASP A 1 100 ? 44.443 -0.415 -12.073 1.00 81.56 100 ASP A CA 1
ATOM 755 C C . ASP A 1 100 ? 45.564 -0.873 -11.134 1.00 81.56 100 ASP A C 1
ATOM 757 O O . ASP A 1 100 ? 45.668 -0.457 -9.976 1.00 81.56 100 ASP A O 1
ATOM 761 N N . GLN A 1 101 ? 46.446 -1.717 -11.656 1.00 73.94 101 GLN A N 1
ATOM 762 C CA . GLN A 1 101 ? 47.531 -2.338 -10.900 1.00 73.94 101 GLN A CA 1
ATOM 763 C C . GLN A 1 101 ? 48.588 -1.342 -10.392 1.00 73.94 101 GLN A C 1
ATOM 765 O O . GLN A 1 101 ? 49.367 -1.688 -9.503 1.00 73.94 101 GLN A O 1
ATOM 770 N N . PHE A 1 102 ? 48.636 -0.118 -10.933 1.00 76.62 102 PHE A N 1
ATOM 771 C CA . PHE A 1 102 ? 49.602 0.904 -10.521 1.00 76.62 102 PHE A CA 1
ATOM 772 C C . PHE A 1 102 ? 49.027 1.911 -9.522 1.00 76.62 102 PHE A C 1
ATOM 774 O O . PHE A 1 102 ? 49.699 2.264 -8.552 1.00 76.62 102 PHE A O 1
ATOM 781 N N . SER A 1 103 ? 47.804 2.387 -9.745 1.00 79.94 103 SER A N 1
ATOM 782 C CA . SER A 1 103 ? 47.140 3.379 -8.894 1.00 79.94 103 SER A CA 1
ATOM 783 C C . SER A 1 103 ? 46.251 2.767 -7.812 1.00 79.94 103 SER A C 1
ATOM 785 O O . SER A 1 103 ? 45.905 3.465 -6.857 1.00 79.94 103 SER A O 1
ATOM 787 N N . GLY A 1 104 ? 45.886 1.487 -7.938 1.00 78.69 104 GLY A N 1
ATOM 788 C CA . GLY A 1 104 ? 44.983 0.791 -7.023 1.00 78.69 104 GLY A CA 1
ATOM 789 C C . GLY A 1 104 ? 43.540 1.295 -7.082 1.00 78.69 104 GLY A C 1
ATOM 790 O O . GLY A 1 104 ? 42.765 1.021 -6.166 1.00 78.69 104 GLY A O 1
ATOM 791 N N . LYS A 1 105 ? 43.177 2.068 -8.113 1.00 76.88 105 LYS A N 1
ATOM 792 C CA . LYS A 1 105 ? 41.839 2.645 -8.269 1.00 76.88 105 LYS A CA 1
ATOM 793 C C . LYS A 1 105 ? 40.964 1.791 -9.189 1.00 76.88 105 LYS A C 1
ATOM 795 O O . LYS A 1 105 ? 41.498 1.210 -10.131 1.00 76.88 105 LYS A O 1
ATOM 800 N N . PRO A 1 106 ? 39.641 1.752 -8.954 1.00 79.69 106 PRO A N 1
ATOM 801 C CA . PRO A 1 106 ? 38.699 1.158 -9.893 1.00 79.69 106 PRO A CA 1
ATOM 802 C C . PRO A 1 106 ? 38.790 1.816 -11.276 1.00 79.69 106 PRO A C 1
ATOM 804 O O . PRO A 1 106 ? 38.777 3.046 -11.373 1.00 79.69 106 PRO A O 1
ATOM 807 N N . GLU A 1 107 ? 38.858 1.004 -12.323 1.00 85.25 107 GLU A N 1
ATOM 808 C CA . GLU A 1 107 ? 38.799 1.417 -13.723 1.00 85.25 107 GLU A CA 1
ATOM 809 C C . GLU A 1 107 ? 37.353 1.276 -14.219 1.00 85.25 107 GLU A C 1
ATOM 811 O O . GLU A 1 107 ? 36.784 0.186 -14.255 1.00 85.25 107 GLU A O 1
ATOM 816 N N . LEU A 1 108 ? 36.734 2.414 -14.539 1.00 90.88 108 LEU A N 1
ATOM 817 C CA . LEU A 1 108 ? 35.383 2.505 -15.085 1.00 90.88 108 LEU A CA 1
ATOM 818 C C . LEU A 1 108 ? 35.482 2.977 -16.533 1.00 90.88 108 LEU A C 1
ATOM 820 O O . LEU A 1 108 ? 35.852 4.126 -16.773 1.00 90.88 108 LEU A O 1
ATOM 824 N N . ASP A 1 109 ? 35.123 2.109 -17.473 1.00 90.56 109 ASP A N 1
ATOM 825 C CA . ASP A 1 109 ? 35.132 2.432 -18.901 1.00 90.56 109 ASP A CA 1
ATOM 826 C C . ASP A 1 109 ? 33.795 3.026 -19.351 1.00 90.56 109 ASP A C 1
ATOM 828 O O . ASP A 1 109 ? 33.744 3.880 -20.234 1.00 90.56 109 ASP A O 1
ATOM 832 N N . LEU A 1 110 ? 32.692 2.570 -18.750 1.00 90.44 110 LEU A N 1
ATOM 833 C CA . LEU A 1 110 ? 31.349 2.917 -19.191 1.00 90.44 110 LEU A CA 1
ATOM 834 C C . LEU A 1 110 ? 30.356 2.938 -18.026 1.00 90.44 110 LEU A C 1
ATOM 836 O O . LEU A 1 110 ? 30.151 1.936 -17.353 1.00 90.44 110 LEU A O 1
ATOM 840 N N . GLU A 1 111 ? 29.663 4.052 -17.837 1.00 87.31 111 GLU A N 1
ATOM 841 C CA . GLU A 1 111 ? 28.493 4.161 -16.973 1.00 87.31 111 GLU A CA 1
ATOM 842 C C . GLU A 1 111 ? 27.248 4.428 -17.819 1.00 87.31 111 GLU A C 1
ATOM 844 O O . GLU A 1 111 ? 27.260 5.257 -18.733 1.00 87.31 111 GLU A O 1
ATOM 849 N N . LEU A 1 112 ? 26.168 3.704 -17.533 1.00 82.38 112 LEU A N 1
ATOM 850 C CA . LEU A 1 112 ? 24.898 3.860 -18.225 1.00 82.38 112 LEU A CA 1
ATOM 851 C C . LEU A 1 112 ? 23.715 3.692 -17.273 1.00 82.38 112 LEU A C 1
ATOM 853 O O . LEU A 1 112 ? 23.757 2.927 -16.305 1.00 82.38 112 LEU A O 1
ATOM 857 N N . ALA A 1 113 ? 22.629 4.391 -17.590 1.00 74.00 113 ALA A N 1
ATOM 858 C CA . ALA A 1 113 ? 21.386 4.225 -16.860 1.00 74.00 113 ALA A CA 1
ATOM 859 C C . ALA A 1 113 ? 20.737 2.847 -17.157 1.00 74.00 113 ALA A C 1
ATOM 861 O O . ALA A 1 113 ? 20.816 2.359 -18.292 1.00 74.00 113 ALA A O 1
ATOM 862 N N . PRO A 1 114 ? 20.071 2.210 -16.174 1.00 66.81 114 PRO A N 1
ATOM 863 C CA . PRO A 1 114 ? 19.532 0.851 -16.327 1.00 66.81 114 PRO A CA 1
ATOM 864 C C . PRO A 1 114 ? 18.492 0.696 -17.443 1.00 66.81 114 PRO A C 1
ATOM 866 O O . PRO A 1 114 ? 18.437 -0.322 -18.122 1.00 66.81 114 PRO A O 1
ATOM 869 N N . ASP A 1 115 ? 17.688 1.720 -17.685 1.00 57.03 115 ASP A N 1
ATOM 870 C CA . ASP A 1 115 ? 16.690 1.751 -18.754 1.00 57.03 115 ASP A CA 1
ATOM 871 C C . ASP A 1 115 ? 17.315 1.833 -20.157 1.00 57.03 115 ASP A C 1
ATOM 873 O O . ASP A 1 115 ? 16.818 1.203 -21.090 1.00 57.03 115 ASP A O 1
ATOM 877 N N . VAL A 1 116 ? 18.444 2.537 -20.308 1.00 65.56 116 VAL A N 1
ATOM 878 C CA . VAL A 1 116 ? 19.233 2.564 -21.553 1.00 65.56 116 VAL A CA 1
ATOM 879 C C . VAL A 1 116 ? 19.780 1.167 -21.857 1.00 65.56 116 VAL A C 1
ATOM 881 O O . VAL A 1 116 ? 19.715 0.711 -23.001 1.00 65.56 116 VAL A O 1
ATOM 884 N N . PHE A 1 117 ? 20.267 0.465 -20.830 1.00 76.50 117 PHE A N 1
ATOM 885 C CA . PHE A 1 117 ? 20.757 -0.909 -20.942 1.00 76.50 117 PHE A CA 1
ATOM 886 C C . PHE A 1 117 ? 19.654 -1.884 -21.371 1.00 76.50 117 PHE A C 1
ATOM 888 O O . PHE A 1 117 ? 19.803 -2.607 -22.359 1.00 76.50 117 PHE A O 1
ATOM 895 N N . ILE A 1 118 ? 18.523 -1.860 -20.660 1.00 68.00 118 ILE A N 1
ATOM 896 C CA . ILE A 1 118 ? 17.368 -2.723 -20.926 1.00 68.00 118 ILE A CA 1
ATOM 897 C C . ILE A 1 118 ? 16.783 -2.440 -22.311 1.00 68.00 118 ILE A C 1
ATOM 899 O O . ILE A 1 118 ? 16.526 -3.373 -23.073 1.00 68.00 118 ILE A O 1
ATOM 903 N N . GLY A 1 119 ? 16.622 -1.166 -22.678 1.00 60.72 119 GLY A N 1
ATOM 904 C CA . GLY A 1 119 ? 16.104 -0.770 -23.986 1.00 60.72 119 GLY A CA 1
ATOM 905 C C . GLY A 1 119 ? 16.988 -1.249 -25.139 1.00 60.72 119 GLY A C 1
ATOM 906 O O . GLY A 1 119 ? 16.481 -1.780 -26.130 1.00 60.72 119 GLY A O 1
ATOM 907 N N . PHE A 1 120 ? 18.310 -1.124 -24.996 1.00 75.75 120 PHE A N 1
ATOM 908 C CA . PHE A 1 120 ? 19.270 -1.641 -25.970 1.00 75.75 120 PHE A CA 1
ATOM 909 C C . PHE A 1 120 ? 19.189 -3.168 -26.108 1.00 75.75 120 PHE A C 1
ATOM 911 O O . PHE A 1 120 ? 19.062 -3.684 -27.220 1.00 75.75 120 PHE A O 1
ATOM 918 N N . PHE A 1 121 ? 19.217 -3.895 -24.990 1.00 76.06 121 PHE A N 1
ATOM 919 C CA . PHE A 1 121 ? 19.208 -5.355 -25.009 1.00 76.06 121 PHE A CA 1
ATOM 920 C C . PHE A 1 121 ? 17.884 -5.915 -25.552 1.00 76.06 121 PHE A C 1
ATOM 922 O O . PHE A 1 121 ? 17.881 -6.823 -26.381 1.00 76.06 121 PHE A O 1
ATOM 929 N N . ARG A 1 122 ? 16.749 -5.307 -25.186 1.00 70.56 122 ARG A N 1
ATOM 930 C CA . ARG A 1 122 ? 15.430 -5.643 -25.744 1.00 70.56 122 ARG A CA 1
ATOM 931 C C . ARG A 1 122 ? 15.397 -5.474 -27.262 1.00 70.56 122 ARG A C 1
ATOM 933 O O . ARG A 1 122 ? 14.861 -6.326 -27.965 1.00 70.56 122 ARG A O 1
ATOM 940 N N . HIS A 1 123 ? 15.988 -4.399 -27.779 1.00 67.00 123 HIS A N 1
ATOM 941 C CA . HIS A 1 123 ? 16.059 -4.172 -29.219 1.00 67.00 123 HIS A CA 1
ATOM 942 C C . HIS A 1 123 ? 16.852 -5.267 -29.947 1.00 67.00 123 HIS A C 1
ATOM 944 O O . HIS A 1 123 ? 16.423 -5.719 -31.006 1.00 67.00 123 HIS A O 1
ATOM 950 N N . LEU A 1 124 ? 17.970 -5.725 -29.375 1.00 73.31 124 LEU A N 1
ATOM 951 C CA . LEU A 1 124 ? 18.744 -6.839 -29.932 1.00 73.31 124 LEU A CA 1
ATOM 952 C C . LEU A 1 124 ? 17.931 -8.137 -29.987 1.00 73.31 124 LEU A C 1
ATOM 954 O O . LEU A 1 124 ? 17.961 -8.834 -30.998 1.00 73.31 124 LEU A O 1
ATOM 958 N N . MET A 1 125 ? 17.187 -8.439 -28.922 1.00 71.44 125 MET A N 1
ATOM 959 C CA . MET A 1 125 ? 16.353 -9.642 -28.847 1.00 71.44 125 MET A CA 1
ATOM 960 C C . MET A 1 125 ? 15.217 -9.616 -29.873 1.00 71.44 125 MET A C 1
ATOM 962 O O . MET A 1 125 ? 14.979 -10.619 -30.537 1.00 71.44 125 MET A O 1
ATOM 966 N N . LEU A 1 126 ? 14.578 -8.459 -30.070 1.00 63.31 126 LEU A N 1
ATOM 967 C CA . LEU A 1 126 ? 13.564 -8.271 -31.113 1.00 63.31 126 LEU A CA 1
ATOM 968 C C . LEU A 1 126 ? 14.141 -8.494 -32.516 1.00 63.31 126 LEU A C 1
ATOM 970 O O . LEU A 1 126 ? 13.563 -9.227 -33.308 1.00 63.31 126 LEU A O 1
ATOM 974 N N . GLN A 1 127 ? 15.323 -7.941 -32.807 1.00 67.75 127 GLN A N 1
ATOM 975 C CA . GLN A 1 127 ? 15.980 -8.179 -34.096 1.00 67.75 127 GLN A CA 1
ATOM 976 C C . GLN A 1 127 ? 16.345 -9.653 -34.321 1.00 67.75 127 GLN A C 1
ATOM 978 O O . GLN A 1 127 ? 16.356 -10.115 -35.462 1.00 67.75 127 GLN A O 1
ATOM 983 N N . ALA A 1 128 ? 16.711 -10.377 -33.262 1.00 67.50 128 ALA A N 1
ATOM 984 C CA . ALA A 1 128 ? 16.993 -11.806 -33.346 1.00 67.50 128 ALA A CA 1
ATOM 985 C C . ALA A 1 128 ? 15.711 -12.616 -33.587 1.00 67.50 128 ALA A C 1
ATOM 987 O O . ALA A 1 128 ? 15.725 -13.520 -34.419 1.00 67.50 128 ALA A O 1
ATOM 988 N N . ALA A 1 129 ? 14.609 -12.245 -32.928 1.00 63.03 129 ALA A N 1
ATOM 989 C CA . ALA A 1 129 ? 13.301 -12.867 -33.111 1.00 63.03 129 ALA A CA 1
ATOM 990 C C . ALA A 1 129 ? 12.776 -12.665 -34.540 1.00 63.03 129 ALA A C 1
ATOM 992 O O . ALA A 1 129 ? 12.432 -13.640 -35.201 1.00 63.03 129 ALA A O 1
ATOM 993 N N . ASP A 1 130 ? 12.831 -11.437 -35.066 1.00 62.88 130 ASP A N 1
ATOM 994 C CA . ASP A 1 130 ? 12.446 -11.136 -36.453 1.00 62.88 130 ASP A CA 1
ATOM 995 C C . ASP A 1 130 ? 13.230 -11.991 -37.464 1.00 62.88 130 ASP A C 1
ATOM 997 O O . ASP A 1 130 ? 12.685 -12.482 -38.453 1.00 62.88 130 ASP A O 1
ATOM 1001 N N . LYS A 1 131 ? 14.530 -12.198 -37.213 1.00 65.81 131 LYS A N 1
ATOM 1002 C CA . LYS A 1 131 ? 15.387 -13.039 -38.062 1.00 65.81 131 LYS A CA 1
ATOM 1003 C C . LYS A 1 131 ? 15.075 -14.528 -37.941 1.00 65.81 131 LYS A C 1
ATOM 1005 O O . LYS A 1 131 ? 15.207 -15.224 -38.942 1.00 65.81 131 LYS A O 1
ATOM 1010 N N . ALA A 1 132 ? 14.717 -15.005 -36.750 1.00 61.25 132 ALA A N 1
ATOM 1011 C CA . ALA A 1 132 ? 14.325 -16.394 -36.527 1.00 61.25 132 ALA A CA 1
ATOM 1012 C C . ALA A 1 132 ? 13.034 -16.722 -37.291 1.00 61.25 132 ALA A C 1
ATOM 1014 O O . ALA A 1 132 ? 12.974 -17.713 -38.010 1.00 61.25 132 ALA A O 1
ATOM 1015 N N . LEU A 1 133 ? 12.045 -15.828 -37.223 1.00 58.12 133 LEU A N 1
ATOM 1016 C CA . LEU A 1 133 ? 10.749 -15.998 -37.883 1.00 58.12 133 LEU A CA 1
ATOM 1017 C C . LEU A 1 133 ? 10.822 -15.856 -39.403 1.00 58.12 133 LEU A C 1
ATOM 1019 O O . LEU A 1 133 ? 10.135 -16.565 -40.126 1.00 58.12 133 LEU A O 1
ATOM 1023 N N . GLY A 1 134 ? 11.681 -14.970 -39.910 1.00 55.56 134 GLY A N 1
ATOM 1024 C CA . GLY A 1 134 ? 11.870 -14.801 -41.352 1.00 55.56 134 GLY A CA 1
ATOM 1025 C C . GLY A 1 134 ? 12.590 -15.965 -42.048 1.00 55.56 134 GLY A C 1
ATOM 1026 O O . GLY A 1 134 ? 12.747 -15.918 -43.269 1.00 55.56 134 GLY A O 1
ATOM 1027 N N . ALA A 1 135 ? 13.075 -16.968 -41.304 1.00 53.31 135 ALA A N 1
ATOM 1028 C CA . ALA A 1 135 ? 13.859 -18.082 -41.834 1.00 53.31 135 ALA A CA 1
ATOM 1029 C C . ALA A 1 135 ? 13.046 -19.369 -42.100 1.00 53.31 135 ALA A C 1
ATOM 1031 O O . ALA A 1 135 ? 13.550 -20.228 -42.827 1.00 53.31 135 ALA A O 1
ATOM 1032 N N . GLU A 1 136 ? 11.809 -19.497 -41.595 1.00 48.59 136 GLU A N 1
ATOM 1033 C CA . GLU A 1 136 ? 10.956 -20.685 -41.790 1.00 48.59 136 GLU A CA 1
ATOM 1034 C C . GLU A 1 136 ? 9.647 -20.383 -42.567 1.00 48.59 136 GLU A C 1
ATOM 1036 O O . GLU A 1 136 ? 8.692 -19.816 -42.055 1.00 48.59 136 GLU A O 1
ATOM 1041 N N . ASP A 1 137 ? 9.674 -20.756 -43.850 1.00 41.03 137 ASP A N 1
ATOM 1042 C CA . ASP A 1 137 ? 8.628 -21.212 -44.795 1.00 41.03 137 ASP A CA 1
ATOM 1043 C C . ASP A 1 137 ? 7.105 -20.907 -44.592 1.00 41.03 137 ASP A C 1
ATOM 1045 O O . ASP A 1 137 ? 6.407 -21.463 -43.746 1.00 41.03 137 ASP A O 1
ATOM 1049 N N . GLU A 1 138 ? 6.584 -20.097 -45.524 1.00 47.22 138 GLU A N 1
ATOM 1050 C CA . GLU A 1 138 ? 5.276 -20.072 -46.227 1.00 47.22 138 GLU A CA 1
ATOM 1051 C C . GLU A 1 138 ? 3.889 -20.234 -45.548 1.00 47.22 138 GLU A C 1
ATOM 1053 O O . GLU A 1 138 ? 2.910 -20.032 -46.271 1.00 47.22 138 GLU A O 1
ATOM 1058 N N . TYR A 1 139 ? 3.698 -20.502 -44.246 1.00 39.53 139 TYR A N 1
ATOM 1059 C CA . TYR A 1 139 ? 2.315 -20.677 -43.718 1.00 39.53 139 TYR A CA 1
ATOM 1060 C C . TYR A 1 139 ? 1.947 -20.134 -42.326 1.00 39.53 139 TYR A C 1
ATOM 1062 O O . TYR A 1 139 ? 0.884 -20.501 -41.827 1.00 39.53 139 TYR A O 1
ATOM 1070 N N . GLU A 1 140 ? 2.683 -19.194 -41.732 1.00 40.50 140 GLU A N 1
ATOM 1071 C CA . GLU A 1 140 ? 2.181 -18.451 -40.560 1.00 40.50 140 GLU A CA 1
ATOM 1072 C C . GLU A 1 140 ? 2.556 -16.961 -40.614 1.00 40.50 140 GLU A C 1
ATOM 1074 O O . GLU A 1 140 ? 3.469 -16.501 -39.937 1.00 40.50 140 GLU A O 1
ATOM 1079 N N . ASP A 1 141 ? 1.790 -16.170 -41.377 1.00 40.31 141 ASP A N 1
ATOM 1080 C CA . ASP A 1 141 ? 1.734 -14.706 -41.223 1.00 40.31 141 ASP A CA 1
ATOM 1081 C C . ASP A 1 141 ? 1.004 -14.352 -39.913 1.00 40.31 141 ASP A C 1
ATOM 1083 O O . ASP A 1 141 ? -0.095 -13.787 -39.903 1.00 40.31 141 ASP A O 1
ATOM 1087 N N . ARG A 1 142 ? 1.594 -14.719 -38.777 1.00 39.84 142 ARG A N 1
ATOM 1088 C CA . ARG A 1 142 ? 1.217 -14.160 -37.485 1.00 39.84 142 ARG A CA 1
ATOM 1089 C C . ARG A 1 142 ? 2.423 -13.423 -36.933 1.00 39.84 142 ARG A C 1
ATOM 1091 O O . ARG A 1 142 ? 3.433 -14.037 -36.611 1.00 39.84 142 ARG A O 1
ATOM 1098 N N . GLU A 1 143 ? 2.301 -12.101 -36.818 1.00 38.22 143 GLU A N 1
ATOM 1099 C CA . GLU A 1 143 ? 3.205 -11.315 -35.979 1.00 38.22 143 GLU A CA 1
ATOM 1100 C C . GLU A 1 143 ? 3.272 -11.985 -34.600 1.00 38.22 143 GLU A C 1
ATOM 1102 O O . GLU A 1 143 ? 2.231 -12.183 -33.965 1.00 38.22 143 GLU A O 1
ATOM 1107 N N . ILE A 1 144 ? 4.475 -12.346 -34.141 1.00 38.88 144 ILE A N 1
ATOM 1108 C CA . ILE A 1 144 ? 4.675 -12.742 -32.746 1.00 38.88 144 ILE A CA 1
ATOM 1109 C C . ILE A 1 144 ? 4.187 -11.579 -31.888 1.00 38.88 144 ILE A C 1
ATOM 1111 O O . ILE A 1 144 ? 4.710 -10.465 -31.942 1.00 38.88 144 ILE A O 1
ATOM 1115 N N . SER A 1 145 ? 3.120 -11.829 -31.137 1.00 37.56 145 SER A N 1
ATOM 1116 C CA . SER A 1 145 ? 2.512 -10.811 -30.289 1.00 37.56 145 SER A CA 1
ATOM 1117 C C . SER A 1 145 ? 3.466 -10.438 -29.147 1.00 37.56 145 SER A C 1
ATOM 1119 O O . SER A 1 145 ? 4.309 -11.238 -28.742 1.00 37.56 145 SER A O 1
ATOM 1121 N N . ASN A 1 146 ? 3.299 -9.255 -28.542 1.00 34.53 146 ASN A N 1
ATOM 1122 C CA . ASN A 1 146 ? 4.000 -8.908 -27.292 1.00 34.53 146 ASN A CA 1
ATOM 1123 C C . ASN A 1 146 ? 3.819 -9.980 -26.192 1.00 34.53 146 ASN A C 1
ATOM 1125 O O . ASN A 1 146 ? 4.654 -10.080 -25.298 1.00 34.53 146 ASN A O 1
ATOM 1129 N N . ALA A 1 147 ? 2.753 -10.786 -26.274 1.00 31.53 147 ALA A N 1
ATOM 1130 C CA . ALA A 1 147 ? 2.477 -11.899 -25.371 1.00 31.53 147 ALA A CA 1
ATOM 1131 C C . ALA A 1 147 ? 3.341 -13.149 -25.637 1.00 31.53 147 ALA A C 1
ATOM 1133 O O . ALA A 1 147 ? 3.487 -13.982 -24.750 1.00 31.53 147 ALA A O 1
ATOM 1134 N N . GLU A 1 148 ? 3.939 -13.289 -26.819 1.00 35.12 148 GLU A N 1
ATOM 1135 C CA . GLU A 1 148 ? 4.783 -14.438 -27.187 1.00 35.12 148 GLU A CA 1
ATOM 1136 C C . GLU A 1 148 ? 6.281 -14.148 -27.056 1.00 35.12 148 GLU A C 1
ATOM 1138 O O . GLU A 1 148 ? 7.085 -15.074 -27.018 1.00 35.12 148 GLU A O 1
ATOM 1143 N N . LEU A 1 149 ? 6.652 -12.879 -26.857 1.00 40.88 149 LEU A N 1
ATOM 1144 C CA . LEU A 1 149 ? 7.991 -12.471 -26.432 1.00 40.88 149 LEU A CA 1
ATOM 1145 C C . LEU A 1 149 ? 8.057 -12.216 -24.913 1.00 40.88 149 LEU A C 1
ATOM 1147 O O . LEU A 1 149 ? 8.704 -11.275 -24.448 1.00 40.88 149 LEU A O 1
ATOM 1151 N N . LEU A 1 150 ? 7.375 -13.056 -24.128 1.00 38.28 150 LEU A N 1
ATOM 1152 C CA . LEU A 1 150 ? 7.516 -13.113 -22.672 1.00 38.28 150 LEU A CA 1
ATOM 1153 C C . LEU A 1 150 ? 8.871 -13.741 -22.317 1.00 38.28 150 LEU A C 1
ATOM 1155 O O . LEU A 1 150 ? 8.964 -14.886 -21.883 1.00 38.28 150 LEU A O 1
ATOM 1159 N N . LEU A 1 151 ? 9.947 -12.969 -22.469 1.00 36.28 151 LEU A N 1
ATOM 1160 C CA . LEU A 1 151 ? 11.166 -13.248 -21.725 1.00 36.28 151 LEU A CA 1
ATOM 1161 C C . LEU A 1 151 ? 10.890 -12.853 -20.267 1.00 36.28 151 LEU A C 1
ATOM 1163 O O . LEU A 1 151 ? 10.853 -11.668 -19.937 1.00 36.28 151 LEU A O 1
ATOM 1167 N N . HIS A 1 152 ? 10.590 -13.860 -19.446 1.00 30.94 152 HIS A N 1
ATOM 1168 C CA . HIS A 1 152 ? 10.271 -13.814 -18.015 1.00 30.94 152 HIS A CA 1
ATOM 1169 C C . HIS A 1 152 ? 10.758 -12.552 -17.257 1.00 30.94 152 HIS A C 1
ATOM 1171 O O . HIS A 1 152 ? 11.827 -12.564 -16.650 1.00 30.94 152 HIS A O 1
ATOM 1177 N N . GLY A 1 153 ? 9.942 -11.485 -17.236 1.00 35.31 153 GLY A N 1
ATOM 1178 C CA . GLY A 1 153 ? 10.135 -10.316 -16.360 1.00 35.31 153 GLY A CA 1
ATOM 1179 C C . GLY A 1 153 ? 10.404 -8.952 -17.018 1.00 35.31 153 GLY A C 1
ATOM 1180 O O . GLY A 1 153 ? 10.679 -8.001 -16.292 1.00 35.31 153 GLY A O 1
ATOM 1181 N N . MET A 1 154 ? 10.318 -8.796 -18.344 1.00 37.59 154 MET A N 1
ATOM 1182 C CA . MET A 1 154 ? 10.322 -7.453 -18.957 1.00 37.59 154 MET A CA 1
ATOM 1183 C C . MET A 1 154 ? 8.901 -6.853 -18.999 1.00 37.59 154 MET A C 1
ATOM 1185 O O . MET A 1 154 ? 8.000 -7.518 -19.513 1.00 37.59 154 MET A O 1
ATOM 1189 N N . PRO A 1 155 ? 8.662 -5.613 -18.522 1.00 35.44 155 PRO A N 1
ATOM 1190 C CA . PRO A 1 155 ? 7.365 -4.962 -18.690 1.00 35.44 155 PRO A CA 1
ATOM 1191 C C . PRO A 1 155 ? 7.059 -4.734 -20.179 1.00 35.44 155 PRO A C 1
ATOM 1193 O O . PRO A 1 155 ? 7.900 -4.265 -20.953 1.00 35.44 155 PRO A O 1
ATOM 1196 N N . ALA A 1 156 ? 5.842 -5.087 -20.589 1.00 31.17 156 ALA A N 1
ATOM 1197 C CA . ALA A 1 156 ? 5.351 -4.936 -21.952 1.00 31.17 156 ALA A CA 1
ATOM 1198 C C . ALA A 1 156 ? 4.889 -3.492 -22.216 1.00 31.17 156 ALA A C 1
ATOM 1200 O O . ALA A 1 156 ? 3.699 -3.224 -22.209 1.00 31.17 156 ALA A O 1
ATOM 1201 N N . GLY A 1 157 ? 5.806 -2.556 -22.466 1.00 33.25 157 GLY A N 1
ATOM 1202 C CA . GLY A 1 157 ? 5.442 -1.176 -22.819 1.00 33.25 157 GLY A CA 1
ATOM 1203 C C . GLY A 1 157 ? 6.620 -0.424 -23.422 1.00 33.25 157 GLY A C 1
ATOM 1204 O O . GLY A 1 157 ? 7.708 -0.390 -22.853 1.00 33.25 157 GLY A O 1
ATOM 1205 N N . GLY A 1 158 ? 6.456 0.094 -24.637 1.00 31.91 158 GLY A N 1
ATOM 1206 C CA . GLY A 1 158 ? 7.495 0.838 -25.341 1.00 31.91 158 GLY A CA 1
ATOM 1207 C C . GLY A 1 158 ? 7.432 2.327 -25.013 1.00 31.91 158 GLY A C 1
ATOM 1208 O O . GLY A 1 158 ? 6.394 2.941 -25.198 1.00 31.91 158 GLY A O 1
ATOM 1209 N N . ILE A 1 159 ? 8.560 2.927 -24.631 1.00 32.59 159 ILE A N 1
ATOM 1210 C CA . ILE A 1 159 ? 8.712 4.388 -24.550 1.00 32.59 159 ILE A CA 1
ATOM 1211 C C . ILE A 1 159 ? 8.729 4.970 -25.981 1.00 32.59 159 ILE A C 1
ATOM 1213 O O . ILE A 1 159 ? 9.595 4.616 -26.791 1.00 32.59 159 ILE A O 1
ATOM 1217 N N . TYR A 1 160 ? 7.782 5.859 -26.307 1.00 30.78 160 TYR A N 1
ATOM 1218 C CA . TYR A 1 160 ? 7.666 6.523 -27.617 1.00 30.78 160 TYR A CA 1
ATOM 1219 C C . TYR A 1 160 ? 8.614 7.737 -27.742 1.00 30.78 160 TYR A C 1
ATOM 1221 O O . TYR A 1 160 ? 8.792 8.495 -26.792 1.00 30.78 160 TYR A O 1
ATOM 1229 N N . ILE A 1 161 ? 9.170 7.981 -28.941 1.00 30.44 161 ILE A N 1
ATOM 1230 C CA . ILE A 1 161 ? 9.688 9.304 -29.358 1.00 30.44 161 ILE A CA 1
ATOM 1231 C C . ILE A 1 161 ? 8.953 9.765 -30.624 1.00 30.44 161 ILE A C 1
ATOM 1233 O O . ILE A 1 161 ? 8.667 8.954 -31.504 1.00 30.44 161 ILE A O 1
ATOM 1237 N N . ALA A 1 162 ? 8.643 11.059 -30.722 1.00 29.70 162 ALA A N 1
ATOM 1238 C CA . ALA A 1 162 ? 7.854 11.640 -31.810 1.00 29.70 162 ALA A CA 1
ATOM 1239 C C . ALA A 1 162 ? 8.694 12.029 -33.044 1.00 29.70 162 ALA A C 1
ATOM 1241 O O . ALA A 1 162 ? 9.785 12.568 -32.893 1.00 29.70 162 ALA A O 1
ATOM 1242 N N . GLU A 1 163 ? 8.140 11.821 -34.248 1.00 30.20 163 GLU A N 1
ATOM 1243 C CA . GLU A 1 163 ? 7.858 12.874 -35.249 1.00 30.20 163 GLU A CA 1
ATOM 1244 C C . GLU A 1 163 ? 6.969 12.319 -36.394 1.00 30.20 163 GLU A C 1
ATOM 1246 O O . GLU A 1 163 ? 7.363 11.387 -37.091 1.00 30.20 163 GLU A O 1
ATOM 1251 N N . GLY A 1 164 ? 5.788 12.928 -36.623 1.00 27.61 164 GLY A N 1
ATOM 1252 C CA . GLY A 1 164 ? 5.148 12.953 -37.955 1.00 27.61 164 GLY A CA 1
ATOM 1253 C C . GLY A 1 164 ? 3.842 12.176 -38.243 1.00 27.61 164 GLY A C 1
ATOM 1254 O O . GLY A 1 164 ? 3.810 11.500 -39.259 1.00 27.61 164 GLY A O 1
ATOM 1255 N N . SER A 1 165 ? 2.756 12.391 -37.469 1.00 29.31 165 SER A N 1
ATOM 1256 C CA . SER A 1 165 ? 1.307 12.183 -37.810 1.00 29.31 165 SER A CA 1
ATOM 1257 C C . SER A 1 165 ? 0.818 10.746 -38.140 1.00 29.31 165 SER A C 1
ATOM 1259 O O . SER A 1 165 ? 1.268 10.165 -39.115 1.00 29.31 165 SER A O 1
ATOM 1261 N N . LEU A 1 166 ? -0.165 10.106 -37.478 1.00 28.72 166 LEU A N 1
ATOM 1262 C CA . LEU A 1 166 ? -1.313 10.517 -36.641 1.00 28.72 166 LEU A CA 1
ATOM 1263 C C . LEU A 1 166 ? -1.681 9.372 -35.654 1.00 28.72 166 LEU A C 1
ATOM 1265 O O . LEU A 1 166 ? -1.737 8.226 -36.087 1.00 28.72 166 LEU A O 1
ATOM 1269 N N . ASN A 1 167 ? -2.017 9.731 -34.400 1.00 30.39 167 ASN A N 1
ATOM 1270 C CA . ASN A 1 167 ? -2.479 8.920 -33.241 1.00 30.39 167 ASN A CA 1
ATOM 1271 C C . ASN A 1 167 ? -1.495 7.889 -32.663 1.00 30.39 167 ASN A C 1
ATOM 1273 O O . ASN A 1 167 ? -1.132 6.941 -33.342 1.00 30.39 167 ASN A O 1
ATOM 1277 N N . SER A 1 168 ? -1.090 7.899 -31.397 1.00 32.09 168 SER A N 1
ATOM 1278 C CA . SER A 1 168 ? -1.122 8.809 -30.236 1.00 32.09 168 SER A CA 1
ATOM 1279 C C . SER A 1 168 ? -0.047 8.234 -29.297 1.00 32.09 168 SER A C 1
ATOM 1281 O O . SER A 1 168 ? 0.209 7.034 -29.352 1.00 32.09 168 SER A O 1
ATOM 1283 N N . GLY A 1 169 ? 0.647 9.046 -28.500 1.00 37.56 169 GLY A N 1
ATOM 1284 C CA . GLY A 1 169 ? 1.646 8.532 -27.557 1.00 37.56 169 GLY A CA 1
ATOM 1285 C C . GLY A 1 169 ? 0.978 7.770 -26.415 1.00 37.56 169 GLY A C 1
ATOM 1286 O O . GLY A 1 169 ? 0.643 8.416 -25.438 1.00 37.56 169 GLY A O 1
ATOM 1287 N N . VAL A 1 170 ? 0.777 6.462 -26.604 1.00 45.53 170 VAL A N 1
ATOM 1288 C CA . VAL A 1 170 ? 0.199 5.483 -25.663 1.00 45.53 170 VAL A CA 1
ATOM 1289 C C . VAL A 1 170 ? 1.245 4.370 -25.542 1.00 45.53 170 VAL A C 1
ATOM 1291 O O . VAL A 1 170 ? 1.512 3.666 -26.523 1.00 45.53 170 VAL A O 1
ATOM 1294 N N . ASP A 1 171 ? 1.919 4.262 -24.402 1.00 49.28 171 ASP A N 1
ATOM 1295 C CA . ASP A 1 171 ? 2.859 3.176 -24.084 1.00 49.28 171 ASP A CA 1
ATOM 1296 C C . ASP A 1 171 ? 2.132 1.907 -23.599 1.00 49.28 171 ASP A C 1
ATOM 1298 O O . ASP A 1 171 ? 2.653 0.800 -23.796 1.00 49.28 171 ASP A O 1
ATOM 1302 N N . PHE A 1 172 ? 0.888 2.043 -23.117 1.00 60.34 172 PHE A N 1
ATOM 1303 C CA . PHE A 1 172 ? -0.077 0.959 -22.897 1.00 60.34 172 PHE A CA 1
ATOM 1304 C C . PHE A 1 172 ? -1.385 1.146 -23.697 1.00 60.34 172 PHE A C 1
ATOM 1306 O O . PHE A 1 172 ? -1.600 2.148 -24.370 1.00 60.34 172 PHE A O 1
ATOM 1313 N N . ALA A 1 173 ? -2.261 0.133 -23.726 1.00 67.69 173 ALA A N 1
ATOM 1314 C CA . ALA A 1 173 ? -3.568 0.255 -24.377 1.00 67.69 173 ALA A CA 1
ATOM 1315 C C . ALA A 1 173 ? -4.477 1.240 -23.641 1.00 67.69 173 ALA A C 1
ATOM 1317 O O . ALA A 1 173 ? -4.469 1.296 -22.417 1.00 67.69 173 ALA A O 1
ATOM 1318 N N . SER A 1 174 ? -5.375 1.881 -24.392 1.00 71.94 174 SER A N 1
ATOM 1319 C CA . SER A 1 174 ? -6.411 2.774 -23.849 1.00 71.94 174 SER A CA 1
ATOM 1320 C C . SER A 1 174 ? -7.787 2.102 -23.714 1.00 71.94 174 SER A C 1
ATOM 1322 O O . SER A 1 174 ? -8.750 2.706 -23.240 1.00 71.94 174 SER A O 1
ATOM 1324 N N . SER A 1 175 ? -7.913 0.834 -24.127 1.00 76.44 175 SER A N 1
ATOM 1325 C CA . SER A 1 175 ? -9.171 0.078 -24.077 1.00 76.44 175 SER A CA 1
ATOM 1326 C C . SER A 1 175 ? -8.970 -1.391 -23.697 1.00 76.44 175 SER A C 1
ATOM 1328 O O . SER A 1 175 ? -7.927 -1.983 -23.976 1.00 76.44 175 SER A O 1
ATOM 1330 N N . VAL A 1 176 ? -10.006 -2.014 -23.121 1.00 75.69 176 VAL A N 1
ATOM 1331 C CA . VAL A 1 176 ? -9.981 -3.440 -22.742 1.00 75.69 176 VAL A CA 1
ATOM 1332 C C . VAL A 1 176 ? -9.786 -4.353 -23.952 1.00 75.69 176 VAL A C 1
ATOM 1334 O O . VAL A 1 176 ? -9.065 -5.338 -23.858 1.00 75.69 176 VAL A O 1
ATOM 1337 N N . SER A 1 177 ? -10.360 -4.018 -25.113 1.00 73.62 177 SER A N 1
ATOM 1338 C CA . SER A 1 177 ? -10.184 -4.824 -26.331 1.00 73.62 177 SER A CA 1
ATOM 1339 C C . SER A 1 177 ? -8.728 -4.877 -26.794 1.00 73.62 177 SER A C 1
ATOM 1341 O O . SER A 1 177 ? -8.296 -5.889 -27.338 1.00 73.62 177 SER A O 1
ATOM 1343 N N . GLU A 1 178 ? -7.986 -3.786 -26.623 1.00 64.25 178 GLU A N 1
ATOM 1344 C CA . GLU A 1 178 ? -6.568 -3.709 -26.969 1.00 64.25 178 GLU A CA 1
ATOM 1345 C C . GLU A 1 178 ? -5.691 -4.322 -25.872 1.00 64.25 178 GLU A C 1
ATOM 1347 O O . GLU A 1 178 ? -4.727 -5.026 -26.171 1.00 64.25 178 GLU A O 1
ATOM 1352 N N . ALA A 1 179 ? -6.062 -4.125 -24.604 1.00 65.06 179 ALA A N 1
ATOM 1353 C CA . ALA A 1 179 ? -5.422 -4.776 -23.468 1.00 65.06 179 ALA A CA 1
ATOM 1354 C C . ALA A 1 179 ? -5.575 -6.307 -23.544 1.00 65.06 179 ALA A C 1
ATOM 1356 O O . ALA A 1 179 ? -4.622 -7.035 -23.312 1.00 65.06 179 ALA A O 1
ATOM 1357 N N . ALA A 1 180 ? -6.719 -6.837 -23.976 1.00 67.62 180 ALA A N 1
ATOM 1358 C CA . ALA A 1 180 ? -6.910 -8.275 -24.187 1.00 67.62 180 ALA A CA 1
ATOM 1359 C C . ALA A 1 180 ? -5.969 -8.874 -25.257 1.00 67.62 180 ALA A C 1
ATOM 1361 O O . ALA A 1 180 ? -5.777 -10.086 -25.292 1.00 67.62 180 ALA A O 1
ATOM 1362 N N . GLN A 1 181 ? -5.353 -8.038 -26.100 1.00 59.16 181 GLN A N 1
ATOM 1363 C CA . GLN A 1 181 ? -4.345 -8.429 -27.094 1.00 59.16 181 GLN A CA 1
ATOM 1364 C C . GLN A 1 181 ? -2.904 -8.334 -26.545 1.00 59.16 181 GLN A C 1
ATOM 1366 O O . GLN A 1 181 ? -1.946 -8.391 -27.313 1.00 59.16 181 GLN A O 1
ATOM 1371 N N . GLY A 1 182 ? -2.733 -8.158 -25.228 1.00 50.38 182 GLY A N 1
ATOM 1372 C CA . GLY A 1 182 ? -1.428 -8.124 -24.559 1.00 50.38 182 GLY A CA 1
ATOM 1373 C C . GLY A 1 182 ? -0.769 -6.741 -24.487 1.00 50.38 182 GLY A C 1
ATOM 1374 O O . GLY A 1 182 ? 0.396 -6.642 -24.112 1.00 50.38 182 GLY A O 1
ATOM 1375 N N . ARG A 1 183 ? -1.479 -5.659 -24.838 1.00 60.09 183 ARG A N 1
ATOM 1376 C CA . ARG A 1 183 ? -0.975 -4.275 -24.738 1.00 60.09 183 ARG A CA 1
ATOM 1377 C C . ARG A 1 183 ? -1.320 -3.644 -23.384 1.00 60.09 183 ARG A C 1
ATOM 1379 O O . ARG A 1 183 ? -2.060 -2.674 -23.333 1.00 60.09 183 ARG A O 1
ATOM 1386 N N . HIS A 1 184 ? -0.849 -4.212 -22.279 1.00 67.81 184 HIS A N 1
ATOM 1387 C CA . HIS A 1 184 ? -1.174 -3.729 -20.932 1.00 67.81 184 HIS A CA 1
ATOM 1388 C C . HIS A 1 184 ? -0.019 -3.926 -19.949 1.00 67.81 184 HIS A C 1
ATOM 1390 O O . HIS A 1 184 ? 0.774 -4.858 -20.091 1.00 67.81 184 HIS A O 1
ATOM 1396 N N . GLY A 1 185 ? 0.016 -3.102 -18.902 1.00 61.28 185 GLY A N 1
ATOM 1397 C CA . GLY A 1 185 ? 0.743 -3.434 -17.679 1.00 61.28 185 GLY A CA 1
ATOM 1398 C C . GLY A 1 185 ? 0.061 -4.602 -16.956 1.00 61.28 185 GLY A C 1
ATOM 1399 O O . GLY A 1 185 ? -1.117 -4.884 -17.186 1.00 61.28 185 GLY A O 1
ATOM 1400 N N . SER A 1 186 ? 0.768 -5.322 -16.088 1.00 77.69 186 SER A N 1
ATOM 1401 C CA . SER A 1 186 ? 0.170 -6.411 -15.302 1.00 77.69 186 SER A CA 1
ATOM 1402 C C . SER A 1 186 ? 0.525 -6.264 -13.834 1.00 77.69 186 SER A C 1
ATOM 1404 O O . SER A 1 186 ? 1.699 -6.253 -13.480 1.00 77.69 186 SER A O 1
ATOM 1406 N N . LEU A 1 187 ? -0.503 -6.167 -12.994 1.00 63.06 187 LEU A N 1
ATOM 1407 C CA . LEU A 1 187 ? -0.398 -6.219 -11.535 1.00 63.06 187 LEU A CA 1
ATOM 1408 C C . LEU A 1 187 ? -0.411 -7.664 -11.014 1.00 63.06 187 LEU A C 1
ATOM 1410 O O . LEU A 1 187 ? -0.168 -7.892 -9.834 1.00 63.06 187 LEU A O 1
ATOM 1414 N N . GLY A 1 188 ? -0.694 -8.644 -11.880 1.00 69.06 188 GLY A N 1
ATOM 1415 C CA . GLY A 1 188 ? -0.786 -10.049 -11.497 1.00 69.06 188 GLY A CA 1
ATOM 1416 C C . GLY A 1 188 ? -1.923 -10.330 -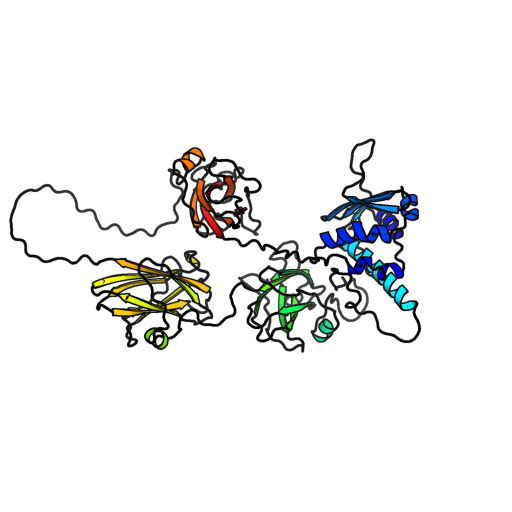10.510 1.00 69.06 188 GLY A C 1
ATOM 1417 O O . GLY A 1 188 ? -2.979 -9.692 -10.553 1.00 69.06 188 GLY A O 1
ATOM 1418 N N . VAL A 1 189 ? -1.716 -11.329 -9.649 1.00 68.38 189 VAL A N 1
ATOM 1419 C CA . VAL A 1 189 ? -2.635 -11.670 -8.555 1.00 68.38 189 VAL A CA 1
ATOM 1420 C C . VAL A 1 189 ? -2.408 -10.698 -7.408 1.00 68.38 189 VAL A C 1
ATOM 1422 O O . VAL A 1 189 ? -1.316 -10.658 -6.842 1.00 68.38 189 VAL A O 1
ATOM 1425 N N . VAL A 1 190 ? -3.444 -9.946 -7.046 1.00 67.06 190 VAL A N 1
ATOM 1426 C CA . VAL A 1 190 ? -3.366 -9.040 -5.897 1.00 67.06 190 VAL A CA 1
ATOM 1427 C C . VAL A 1 190 ? -3.497 -9.853 -4.620 1.00 67.06 190 VAL A C 1
ATOM 1429 O O . VAL A 1 190 ? -4.355 -10.729 -4.520 1.00 67.06 190 VAL A O 1
ATOM 1432 N N . SER A 1 191 ? -2.626 -9.552 -3.665 1.00 72.75 191 SER A N 1
ATOM 1433 C CA . SER A 1 191 ? -2.591 -10.172 -2.346 1.00 72.75 191 SER A CA 1
ATOM 1434 C C . SER A 1 191 ? -2.530 -9.094 -1.271 1.00 72.75 191 SER A C 1
ATOM 1436 O O . SER A 1 191 ? -2.536 -7.898 -1.565 1.00 72.75 191 SER A O 1
ATOM 1438 N N . THR A 1 192 ? -2.426 -9.517 -0.019 1.00 60.69 192 THR A N 1
ATOM 1439 C CA . THR A 1 192 ? -2.342 -8.634 1.148 1.00 60.69 192 THR A CA 1
ATOM 1440 C C . THR A 1 192 ? -1.003 -7.898 1.256 1.00 60.69 192 THR A C 1
ATOM 1442 O O . THR A 1 192 ? -0.856 -6.980 2.062 1.00 60.69 192 THR A O 1
ATOM 1445 N N . ALA A 1 193 ? -0.025 -8.257 0.416 1.00 47.50 193 ALA A N 1
ATOM 1446 C CA . ALA A 1 193 ? 1.174 -7.465 0.189 1.00 47.50 193 ALA A CA 1
ATOM 1447 C C . ALA A 1 193 ? 0.901 -6.360 -0.842 1.00 47.50 193 ALA A C 1
ATOM 1449 O O . ALA A 1 193 ? 0.323 -6.608 -1.903 1.00 47.50 193 ALA A O 1
ATOM 1450 N N . LEU A 1 194 ? 1.371 -5.143 -0.551 1.00 48.62 194 LEU A N 1
ATOM 1451 C CA . LEU A 1 194 ? 1.264 -4.019 -1.477 1.00 48.62 194 LEU A CA 1
ATOM 1452 C C . LEU A 1 194 ? 1.999 -4.339 -2.782 1.00 48.62 194 LEU A C 1
ATOM 1454 O O . LEU A 1 194 ? 3.225 -4.433 -2.815 1.00 48.62 194 LEU A O 1
ATOM 1458 N N . THR A 1 195 ? 1.245 -4.429 -3.869 1.00 57.34 195 THR A N 1
ATOM 1459 C CA . THR A 1 195 ? 1.791 -4.414 -5.222 1.00 57.34 195 THR A CA 1
ATOM 1460 C C . THR A 1 195 ? 1.938 -2.963 -5.649 1.00 57.34 195 THR A C 1
ATOM 1462 O O . THR A 1 195 ? 0.980 -2.195 -5.558 1.00 57.34 195 THR A O 1
ATOM 1465 N N . ARG A 1 196 ? 3.131 -2.573 -6.105 1.00 62.09 196 ARG A N 1
ATOM 1466 C CA . ARG A 1 196 ? 3.414 -1.229 -6.613 1.00 62.09 196 ARG A CA 1
ATOM 1467 C C . ARG A 1 196 ? 4.291 -1.319 -7.849 1.00 62.09 196 ARG A C 1
ATOM 1469 O O . ARG A 1 196 ? 5.389 -1.860 -7.778 1.00 62.09 196 ARG A O 1
ATOM 1476 N N . LEU A 1 197 ? 3.813 -0.762 -8.955 1.00 60.47 197 LEU A N 1
ATOM 1477 C CA . LEU A 1 197 ? 4.526 -0.722 -10.229 1.00 60.47 197 LEU A CA 1
ATOM 1478 C C . LEU A 1 197 ? 4.523 0.702 -10.777 1.00 60.47 197 LEU A C 1
ATOM 1480 O O . LEU A 1 197 ? 3.605 1.471 -10.510 1.00 60.47 197 LEU A O 1
ATOM 1484 N N . ASN A 1 198 ? 5.549 1.051 -11.545 1.00 64.94 198 ASN A N 1
ATOM 1485 C CA . ASN A 1 198 ? 5.667 2.379 -12.137 1.00 64.94 198 ASN A CA 1
ATOM 1486 C C . ASN A 1 198 ? 5.141 2.373 -13.577 1.00 64.94 198 ASN A C 1
ATOM 1488 O O . ASN A 1 198 ? 5.324 1.393 -14.299 1.00 64.94 198 ASN A O 1
ATOM 1492 N N . GLY A 1 199 ? 4.541 3.483 -13.992 1.00 62.25 199 GLY A N 1
ATOM 1493 C CA . GLY A 1 199 ? 4.112 3.738 -15.366 1.00 62.25 199 GLY A CA 1
ATOM 1494 C C . GLY A 1 199 ? 4.300 5.204 -15.744 1.00 62.25 199 GLY A C 1
ATOM 1495 O O . GLY A 1 199 ? 4.798 6.004 -14.941 1.00 62.25 199 GLY A O 1
ATOM 1496 N N . GLN A 1 200 ? 3.933 5.563 -16.971 1.00 71.88 200 GLN A N 1
ATOM 1497 C CA . GLN A 1 200 ? 4.058 6.927 -17.459 1.00 71.88 200 GLN A CA 1
ATOM 1498 C C . GLN A 1 200 ? 2.905 7.295 -18.386 1.00 71.88 200 GLN A C 1
ATOM 1500 O O . GLN A 1 200 ? 2.762 6.740 -19.456 1.00 71.88 200 GLN A O 1
ATOM 1505 N N . VAL A 1 201 ? 2.196 8.367 -18.045 1.00 75.19 201 VAL A N 1
ATOM 1506 C CA . VAL A 1 201 ? 1.277 9.018 -18.979 1.00 75.19 201 VAL A CA 1
ATOM 1507 C C . VAL A 1 201 ? 2.118 9.813 -19.968 1.00 75.19 201 VAL A C 1
ATOM 1509 O O . VAL A 1 201 ? 2.739 10.818 -19.601 1.00 75.19 201 VAL A O 1
ATOM 1512 N N . SER A 1 202 ? 2.180 9.356 -21.213 1.00 65.56 202 SER A N 1
ATOM 1513 C CA . SER A 1 202 ? 3.116 9.864 -22.216 1.00 65.56 202 SER A CA 1
ATOM 1514 C C . SER A 1 202 ? 2.685 11.214 -22.794 1.00 65.56 202 SER A C 1
ATOM 1516 O O . SER A 1 202 ? 3.528 12.062 -23.097 1.00 65.56 202 SER A O 1
ATOM 1518 N N . THR A 1 203 ? 1.376 11.451 -22.925 1.00 67.50 203 THR A N 1
ATOM 1519 C CA . THR A 1 203 ? 0.804 12.733 -23.372 1.00 67.50 203 THR A CA 1
ATOM 1520 C C . THR A 1 203 ? -0.503 13.055 -22.647 1.00 67.50 203 THR A C 1
ATOM 1522 O O . THR A 1 203 ? -1.158 12.174 -22.114 1.00 67.50 203 THR A O 1
ATOM 1525 N N . GLY A 1 204 ? -0.913 14.325 -22.597 1.00 71.56 204 GLY A N 1
ATOM 1526 C CA . GLY A 1 204 ? -2.185 14.683 -21.961 1.00 71.56 204 GLY A CA 1
ATOM 1527 C C . GLY A 1 204 ? -3.378 13.981 -22.625 1.00 71.56 204 GLY A C 1
ATOM 1528 O O . GLY A 1 204 ? -3.569 14.115 -23.834 1.00 71.56 204 GLY A O 1
ATOM 1529 N N . GLY A 1 205 ? -4.178 13.263 -21.833 1.00 72.00 205 GLY A N 1
ATOM 1530 C CA . GLY A 1 205 ? -5.295 12.436 -22.311 1.00 72.00 205 GLY A CA 1
ATOM 1531 C C . GLY A 1 205 ? -4.913 11.000 -22.692 1.00 72.00 205 GLY A C 1
ATOM 1532 O O . GLY A 1 205 ? -5.786 10.238 -23.099 1.00 72.00 205 GLY A O 1
ATOM 1533 N N . ASP A 1 206 ? -3.637 10.644 -22.560 1.00 75.88 206 ASP A N 1
ATOM 1534 C CA . ASP A 1 206 ? -3.164 9.265 -22.595 1.00 75.88 206 ASP A CA 1
ATOM 1535 C C . ASP A 1 206 ? -3.640 8.490 -21.355 1.00 75.88 206 ASP A C 1
ATOM 1537 O O . ASP A 1 206 ? -3.795 9.057 -20.265 1.00 75.88 206 ASP A O 1
ATOM 1541 N N . THR A 1 207 ? -3.899 7.200 -21.543 1.00 82.81 207 THR A N 1
ATOM 1542 C CA . THR A 1 207 ? -4.338 6.299 -20.485 1.00 82.81 207 THR A CA 1
ATOM 1543 C C . THR A 1 207 ? -3.785 4.904 -20.684 1.00 82.81 207 THR A C 1
ATOM 1545 O O . THR A 1 207 ? -3.817 4.368 -21.793 1.00 82.81 207 THR A O 1
ATOM 1548 N N . ASP A 1 208 ? -3.483 4.275 -19.563 1.00 80.75 208 ASP A N 1
ATOM 1549 C CA . ASP A 1 208 ? -2.794 3.014 -19.463 1.00 80.75 208 ASP A CA 1
ATOM 1550 C C . ASP A 1 208 ? -3.682 1.942 -18.854 1.00 80.75 208 ASP A C 1
ATOM 1552 O O . ASP A 1 208 ? -4.161 2.055 -17.721 1.00 80.75 208 ASP A O 1
ATOM 1556 N N . MET A 1 209 ? -3.875 0.858 -19.596 1.00 83.00 209 MET A N 1
ATOM 1557 C CA . MET A 1 209 ? -4.549 -0.327 -19.086 1.00 83.00 209 MET A CA 1
ATOM 1558 C C . MET A 1 209 ? -3.589 -1.223 -18.306 1.00 83.00 209 MET A C 1
ATOM 1560 O O . MET A 1 209 ? -2.548 -1.648 -18.811 1.00 83.00 209 MET A O 1
ATOM 1564 N N . TRP A 1 210 ? -4.016 -1.590 -17.101 1.00 82.81 210 TRP A N 1
ATOM 1565 C CA . TRP A 1 210 ? -3.356 -2.539 -16.215 1.00 82.81 210 TRP A CA 1
ATOM 1566 C C . TRP A 1 210 ? -4.257 -3.746 -15.982 1.00 82.81 210 TRP A C 1
ATOM 1568 O O . TRP A 1 210 ? -5.360 -3.619 -15.456 1.00 82.81 210 TRP A O 1
ATOM 1578 N N . GLN A 1 211 ? -3.798 -4.933 -16.363 1.00 85.50 211 GLN A N 1
ATOM 1579 C CA . GLN A 1 211 ? -4.492 -6.177 -16.054 1.00 85.50 211 GLN A CA 1
ATOM 1580 C C . GLN A 1 211 ? -4.243 -6.574 -14.601 1.00 85.50 211 GLN A C 1
ATOM 1582 O O . GLN A 1 211 ? -3.118 -6.492 -14.105 1.00 85.50 211 GLN A O 1
ATOM 1587 N N . VAL A 1 212 ? -5.290 -7.053 -13.940 1.00 82.50 212 VAL A N 1
ATOM 1588 C CA . VAL A 1 212 ? -5.236 -7.490 -12.551 1.00 82.50 212 VAL A CA 1
ATOM 1589 C C . VAL A 1 212 ? -6.122 -8.715 -12.328 1.00 82.50 212 VAL A C 1
ATOM 1591 O O . VAL A 1 212 ? -7.208 -8.816 -12.900 1.00 82.50 212 VAL A O 1
ATOM 1594 N N . GLN A 1 213 ? -5.663 -9.669 -11.518 1.00 82.06 213 GLN A N 1
ATOM 1595 C CA . GLN A 1 213 ? -6.419 -10.868 -11.166 1.00 82.06 213 GLN A CA 1
ATOM 1596 C C . GLN A 1 213 ? -6.949 -10.761 -9.735 1.00 82.06 213 GLN A C 1
ATOM 1598 O O . GLN A 1 213 ? -6.175 -10.639 -8.787 1.00 82.06 213 GLN A O 1
ATOM 1603 N N . LEU A 1 214 ? -8.277 -10.818 -9.602 1.00 86.56 214 LEU A N 1
ATOM 1604 C CA . LEU A 1 214 ? -8.999 -10.607 -8.345 1.00 86.56 214 LEU A CA 1
ATOM 1605 C C . LEU A 1 214 ? -9.844 -11.830 -7.981 1.00 86.56 214 LEU A C 1
ATOM 1607 O O . LEU A 1 214 ? -10.293 -12.578 -8.857 1.00 86.56 214 LEU A O 1
ATOM 1611 N N . GLN A 1 215 ? -10.083 -12.017 -6.686 1.00 84.25 215 GLN A N 1
ATOM 1612 C CA . GLN A 1 215 ? -10.900 -13.097 -6.138 1.00 84.25 215 GLN A CA 1
ATOM 1613 C C . GLN A 1 215 ? -12.249 -12.563 -5.641 1.00 84.25 215 GLN A C 1
ATOM 1615 O O . GLN A 1 215 ? -12.326 -11.497 -5.035 1.00 84.25 215 GLN A O 1
ATOM 1620 N N . ALA A 1 216 ? -13.327 -13.310 -5.895 1.00 82.50 216 ALA A N 1
ATOM 1621 C CA . ALA A 1 216 ? -14.670 -12.951 -5.452 1.00 82.50 216 ALA A CA 1
ATOM 1622 C C . ALA A 1 216 ? -14.740 -12.796 -3.927 1.00 82.50 216 ALA A C 1
ATOM 1624 O O . ALA A 1 216 ? -14.276 -13.668 -3.197 1.00 82.50 216 ALA A O 1
ATOM 1625 N N . GLY A 1 217 ? -15.379 -11.727 -3.457 1.00 75.31 217 GLY A N 1
ATOM 1626 C CA . GLY A 1 217 ? -15.585 -11.439 -2.037 1.00 75.31 217 GLY A CA 1
ATOM 1627 C C . GLY A 1 217 ? -14.412 -10.733 -1.354 1.00 75.31 217 GLY A C 1
ATOM 1628 O O . GLY A 1 217 ? -14.618 -10.110 -0.323 1.00 75.31 217 GLY A O 1
ATOM 1629 N N . HIS A 1 218 ? -13.212 -10.748 -1.927 1.00 79.06 218 HIS A N 1
ATOM 1630 C CA . HIS A 1 218 ? -12.065 -10.050 -1.348 1.00 79.06 218 HIS A CA 1
ATOM 1631 C C . HIS A 1 218 ? -12.121 -8.556 -1.679 1.00 79.06 218 HIS A C 1
ATOM 1633 O O . HIS A 1 218 ? -12.442 -8.183 -2.808 1.00 79.06 218 HIS A O 1
ATOM 1639 N N . THR A 1 219 ? -11.832 -7.694 -0.705 1.00 81.81 219 THR A N 1
ATOM 1640 C CA . THR A 1 219 ? -11.808 -6.242 -0.916 1.00 81.81 219 THR A CA 1
ATOM 1641 C C . THR A 1 219 ? -10.402 -5.805 -1.284 1.00 81.81 219 THR A C 1
ATOM 1643 O O . THR A 1 219 ? -9.435 -6.141 -0.609 1.00 81.81 219 THR A O 1
ATOM 1646 N N . TYR A 1 220 ? -10.286 -5.032 -2.356 1.00 84.88 220 TYR A N 1
ATOM 1647 C CA . TYR A 1 220 ? -9.016 -4.526 -2.854 1.00 84.88 220 TYR A CA 1
ATOM 1648 C C . TYR A 1 220 ? -9.018 -3.002 -2.833 1.00 84.88 220 TYR A C 1
ATOM 1650 O O . TYR A 1 220 ? -9.973 -2.387 -3.302 1.00 84.88 220 TYR A O 1
ATOM 1658 N N . THR A 1 221 ? -7.939 -2.393 -2.343 1.00 85.62 221 THR A N 1
ATOM 1659 C CA . THR A 1 221 ? -7.637 -0.974 -2.556 1.00 85.62 221 THR A CA 1
ATOM 1660 C C . THR A 1 221 ? -6.748 -0.851 -3.795 1.00 85.62 221 THR A C 1
ATOM 1662 O O . THR A 1 221 ? -5.691 -1.482 -3.874 1.00 85.62 221 THR A O 1
ATOM 1665 N N . PHE A 1 222 ? -7.138 0.021 -4.723 1.00 89.31 222 PHE A N 1
ATOM 1666 C CA . PHE A 1 222 ? -6.316 0.454 -5.852 1.00 89.31 222 PHE A CA 1
ATOM 1667 C C . PHE A 1 222 ? -5.936 1.918 -5.694 1.00 89.31 222 PHE A C 1
ATOM 1669 O O . PHE A 1 222 ? -6.766 2.726 -5.273 1.00 89.31 222 PHE A O 1
ATOM 1676 N N . GLY A 1 223 ? -4.706 2.267 -6.060 1.00 85.88 223 GLY A N 1
ATOM 1677 C CA . GLY A 1 223 ? -4.216 3.639 -6.016 1.00 85.88 223 GLY A CA 1
ATOM 1678 C C . GLY A 1 223 ? -3.392 4.019 -7.239 1.00 85.88 223 GLY A C 1
ATOM 1679 O O . GLY A 1 223 ? -2.812 3.166 -7.910 1.00 85.88 223 GLY A O 1
ATOM 1680 N N . LEU A 1 224 ? -3.338 5.318 -7.517 1.00 88.62 224 LEU A N 1
ATOM 1681 C CA . LEU A 1 224 ? -2.437 5.909 -8.497 1.00 88.62 224 LEU A CA 1
ATOM 1682 C C . LEU A 1 224 ? -1.755 7.122 -7.871 1.00 88.62 224 LEU A C 1
ATOM 1684 O O . LEU A 1 224 ? -2.411 8.074 -7.451 1.00 88.62 224 LEU A O 1
ATOM 1688 N N . LEU A 1 225 ? -0.433 7.049 -7.782 1.00 76.12 225 LEU A N 1
ATOM 1689 C CA . LEU A 1 225 ? 0.411 7.969 -7.035 1.00 76.12 225 LEU A CA 1
ATOM 1690 C C . LEU A 1 225 ? 1.275 8.781 -8.000 1.00 76.12 225 LEU A C 1
ATOM 1692 O O . LEU A 1 225 ? 1.939 8.216 -8.869 1.00 76.12 225 LEU A O 1
ATOM 1696 N N . GLY A 1 226 ? 1.258 10.098 -7.840 1.00 72.44 226 GLY A N 1
ATOM 1697 C CA . GLY A 1 226 ? 1.943 11.060 -8.695 1.00 72.44 226 GLY A CA 1
ATOM 1698 C C . GLY A 1 226 ? 2.998 11.864 -7.952 1.00 72.44 226 GLY A C 1
ATOM 1699 O O . GLY A 1 226 ? 3.506 11.453 -6.911 1.00 72.44 226 GLY A O 1
ATOM 1700 N N . SER A 1 227 ? 3.314 13.047 -8.471 1.00 72.75 227 SER A N 1
ATOM 1701 C CA . SER A 1 227 ? 4.392 13.896 -7.951 1.00 72.75 227 SER A CA 1
ATOM 1702 C C . SER A 1 227 ? 4.162 14.407 -6.526 1.00 72.75 227 SER A C 1
ATOM 1704 O O . SER A 1 227 ? 5.101 14.878 -5.897 1.00 72.75 227 SER A O 1
ATOM 1706 N N . SER A 1 228 ? 2.924 14.368 -6.016 1.00 72.25 228 SER A N 1
ATOM 1707 C CA . SER A 1 228 ? 2.612 14.728 -4.625 1.00 72.25 228 SER A CA 1
ATOM 1708 C C . SER A 1 228 ? 2.825 13.586 -3.629 1.00 72.25 228 SER A C 1
ATOM 1710 O O . SER A 1 228 ? 2.612 13.793 -2.441 1.00 72.25 228 SER A O 1
ATOM 1712 N N . TYR A 1 229 ? 3.141 12.379 -4.104 1.00 62.44 229 TYR A N 1
ATOM 1713 C CA . TYR A 1 229 ? 3.482 11.236 -3.255 1.00 62.44 229 TYR A CA 1
ATOM 1714 C C . TYR A 1 229 ? 4.993 11.087 -3.059 1.00 62.44 229 TYR A C 1
ATOM 1716 O O . TYR A 1 229 ? 5.428 10.712 -1.979 1.00 62.44 229 TYR A O 1
ATOM 1724 N N . ASP A 1 230 ? 5.760 11.306 -4.127 1.00 54.69 230 ASP A N 1
ATOM 1725 C CA . ASP A 1 230 ? 7.219 11.223 -4.134 1.00 54.69 230 ASP A CA 1
ATOM 1726 C C . ASP A 1 230 ? 7.735 12.055 -5.317 1.00 54.69 230 ASP A C 1
ATOM 1728 O O . ASP A 1 230 ? 7.242 11.932 -6.445 1.00 54.69 230 ASP A O 1
ATOM 1732 N N . SER A 1 231 ? 8.741 12.894 -5.062 1.00 52.44 231 SER A N 1
ATOM 1733 C CA . SER A 1 231 ? 9.391 13.758 -6.061 1.00 52.44 231 SER A CA 1
ATOM 1734 C C . SER A 1 231 ? 10.026 13.015 -7.249 1.00 52.44 231 SER A C 1
ATOM 1736 O O . SER A 1 231 ? 10.347 13.636 -8.264 1.00 52.44 231 SER A O 1
ATOM 1738 N N . TYR A 1 232 ? 10.194 11.694 -7.147 1.00 45.44 232 TYR A N 1
ATOM 1739 C CA . TYR A 1 232 ? 10.570 10.810 -8.248 1.00 45.44 232 TYR A CA 1
ATOM 1740 C C . TYR A 1 232 ? 9.505 10.754 -9.364 1.00 45.44 232 TYR A C 1
ATOM 1742 O O . TYR A 1 232 ? 9.837 10.531 -10.533 1.00 45.44 232 TYR A O 1
ATOM 1750 N N . PHE A 1 233 ? 8.228 10.969 -9.033 1.00 61.66 233 PHE A N 1
ATOM 1751 C CA . PHE A 1 233 ? 7.128 10.983 -9.999 1.00 61.66 233 PHE A CA 1
ATOM 1752 C C . PHE A 1 233 ? 6.851 12.386 -10.532 1.00 61.66 233 PHE A C 1
ATOM 1754 O O . PHE A 1 233 ? 7.041 13.390 -9.852 1.00 61.66 233 PHE A O 1
ATOM 1761 N N . THR A 1 234 ? 6.372 12.459 -11.771 1.00 72.75 234 THR A N 1
ATOM 1762 C CA . THR A 1 234 ? 6.159 13.731 -12.481 1.00 72.75 234 THR A CA 1
ATOM 1763 C C . THR A 1 234 ? 4.708 13.968 -12.887 1.00 72.75 234 THR A C 1
ATOM 1765 O O . THR A 1 234 ? 4.377 15.074 -13.309 1.00 72.75 234 THR A O 1
ATOM 1768 N N . LEU A 1 235 ? 3.822 12.975 -12.735 1.00 79.31 235 LEU A N 1
ATOM 1769 C CA . LEU A 1 235 ? 2.393 13.154 -12.977 1.00 79.31 235 LEU A CA 1
ATOM 1770 C C . LEU A 1 235 ? 1.769 13.967 -11.840 1.00 79.31 235 LEU A C 1
ATOM 1772 O O . LEU A 1 235 ? 1.652 13.483 -10.720 1.00 79.31 235 LEU A O 1
ATOM 1776 N N . SER A 1 236 ? 1.365 15.202 -12.127 1.00 87.62 236 SER A N 1
ATOM 1777 C CA . SER A 1 236 ? 0.899 16.140 -11.098 1.00 87.62 236 SER A CA 1
ATOM 1778 C C . SER A 1 236 ? -0.505 15.866 -10.564 1.00 87.62 236 SER A C 1
ATOM 1780 O O . SER A 1 236 ? -0.827 16.316 -9.470 1.00 87.62 236 SER A O 1
ATOM 1782 N N . ASP A 1 237 ? -1.341 15.193 -11.353 1.00 91.25 237 ASP A N 1
ATOM 1783 C CA . ASP A 1 237 ? -2.746 14.927 -11.028 1.00 91.25 237 ASP A CA 1
ATOM 1784 C C . ASP A 1 237 ? -3.142 13.535 -11.564 1.00 91.25 237 ASP A C 1
ATOM 1786 O O . ASP A 1 237 ? -3.603 13.421 -12.709 1.00 91.25 237 ASP A O 1
ATOM 1790 N N . PRO A 1 238 ? -2.789 12.456 -10.838 1.00 90.12 238 PRO A N 1
ATOM 1791 C CA . PRO A 1 238 ? -3.127 11.087 -11.212 1.00 90.12 238 PRO A CA 1
ATOM 1792 C C . PRO A 1 238 ? -4.620 10.780 -11.143 1.00 90.12 238 PRO A C 1
ATOM 1794 O O . PRO A 1 238 ? -5.285 11.026 -10.147 1.00 90.12 238 PRO A O 1
ATOM 1797 N N . ARG A 1 239 ? -5.120 10.080 -12.159 1.00 94.31 239 ARG A N 1
ATOM 1798 C CA . ARG A 1 239 ? -6.503 9.624 -12.245 1.00 94.31 239 ARG A CA 1
ATOM 1799 C C . ARG A 1 239 ? -6.601 8.135 -12.530 1.00 94.31 239 ARG A C 1
ATOM 1801 O O . ARG A 1 239 ? -6.039 7.632 -13.498 1.00 94.31 239 ARG A O 1
ATOM 1808 N N . LEU A 1 240 ? -7.432 7.448 -11.758 1.00 95.19 240 LEU A N 1
ATOM 1809 C CA . LEU A 1 240 ? -7.986 6.157 -12.144 1.00 95.19 240 LEU A CA 1
ATOM 1810 C C . LEU A 1 240 ? -9.318 6.404 -12.857 1.00 95.19 240 LEU A C 1
ATOM 1812 O O . LEU A 1 240 ? -10.265 6.900 -12.254 1.00 95.19 240 LEU A O 1
ATOM 1816 N N . TYR A 1 241 ? -9.416 6.059 -14.138 1.00 93.25 241 TYR A N 1
ATOM 1817 C CA . TYR A 1 241 ? -10.643 6.229 -14.930 1.00 93.25 241 TYR A CA 1
ATOM 1818 C C . TYR A 1 241 ? -11.692 5.153 -14.648 1.00 93.25 241 TYR A C 1
ATOM 1820 O O . TYR A 1 241 ? -12.865 5.340 -14.963 1.00 93.25 241 TYR A O 1
ATOM 1828 N N . GLY A 1 242 ? -11.280 4.015 -14.090 1.00 92.38 242 GLY A N 1
ATOM 1829 C CA . GLY A 1 242 ? -12.202 2.971 -13.667 1.00 92.38 242 GLY A CA 1
ATOM 1830 C C . GLY A 1 242 ? -11.608 1.573 -13.661 1.00 92.38 242 GLY A C 1
ATOM 1831 O O . GLY A 1 242 ? -10.496 1.344 -14.140 1.00 92.38 242 GLY A O 1
ATOM 1832 N N . LEU A 1 243 ? -12.401 0.649 -13.124 1.00 96.19 243 LEU A N 1
ATOM 1833 C CA . LEU A 1 243 ? -12.170 -0.789 -13.188 1.00 96.19 243 LEU A CA 1
ATOM 1834 C C . LEU A 1 243 ? -13.187 -1.413 -14.142 1.00 96.19 243 LEU A C 1
ATOM 1836 O O . LEU A 1 243 ? -14.381 -1.117 -14.056 1.00 96.19 243 LEU A O 1
ATOM 1840 N N . TYR A 1 244 ? -12.716 -2.286 -15.021 1.00 95.75 244 TYR A N 1
ATOM 1841 C CA . TYR A 1 244 ? -13.492 -2.899 -16.089 1.00 95.75 244 TYR A CA 1
ATOM 1842 C C . TYR A 1 244 ? -13.444 -4.423 -15.973 1.00 95.75 244 TYR A C 1
ATOM 1844 O O . TYR A 1 244 ? -12.427 -4.993 -15.564 1.00 95.75 244 TYR A O 1
ATOM 1852 N N . ASP A 1 245 ? -14.533 -5.087 -16.352 1.00 90.94 245 ASP A N 1
ATOM 1853 C CA . ASP A 1 245 ? -14.525 -6.535 -16.551 1.00 90.94 245 ASP A CA 1
ATOM 1854 C C . ASP A 1 245 ? -13.781 -6.932 -17.842 1.00 90.94 245 ASP A C 1
ATOM 1856 O O . ASP A 1 245 ? -13.382 -6.093 -18.654 1.00 90.94 245 ASP A O 1
ATOM 1860 N N . SER A 1 246 ? -13.610 -8.240 -18.052 1.00 86.38 246 SER A N 1
ATOM 1861 C CA . SER A 1 246 ? -12.979 -8.783 -19.265 1.00 86.38 246 SER A CA 1
ATOM 1862 C C . SER A 1 246 ? -13.744 -8.500 -20.570 1.00 86.38 246 SER A C 1
ATOM 1864 O O . SER A 1 246 ? -13.162 -8.604 -21.648 1.00 86.38 246 SER A O 1
ATOM 1866 N N . GLY A 1 247 ? -15.025 -8.124 -20.493 1.00 85.69 247 GLY A N 1
ATOM 1867 C CA . GLY A 1 247 ? -15.845 -7.695 -21.627 1.00 85.69 247 GLY A CA 1
ATOM 1868 C C . GLY A 1 247 ? -15.779 -6.188 -21.905 1.00 85.69 247 GLY A C 1
ATOM 1869 O O . GLY A 1 247 ? -16.350 -5.732 -22.897 1.00 85.69 247 GLY A O 1
ATOM 1870 N N . GLY A 1 248 ? -15.087 -5.415 -21.061 1.00 86.12 248 GLY A N 1
ATOM 1871 C CA . GLY A 1 248 ? -14.976 -3.962 -21.159 1.00 86.12 248 GLY A CA 1
ATOM 1872 C C . GLY A 1 248 ? -16.118 -3.184 -20.505 1.00 86.12 248 GLY A C 1
ATOM 1873 O O . GLY A 1 248 ? -16.198 -1.970 -20.696 1.00 86.12 248 GLY A O 1
ATOM 1874 N N . ALA A 1 249 ? -17.001 -3.832 -19.740 1.00 90.69 249 ALA A N 1
ATOM 1875 C CA . ALA A 1 249 ? -18.014 -3.125 -18.967 1.00 90.69 249 ALA A CA 1
ATOM 1876 C C . ALA A 1 249 ? -17.386 -2.484 -17.723 1.00 90.69 249 ALA A C 1
ATOM 1878 O O . ALA A 1 249 ? -16.589 -3.107 -17.022 1.00 90.69 249 ALA A O 1
ATOM 1879 N N . ILE A 1 250 ? -17.761 -1.235 -17.439 1.00 91.81 250 ILE A N 1
ATOM 1880 C CA . ILE A 1 250 ? -17.303 -0.509 -16.249 1.00 91.81 250 ILE A CA 1
ATOM 1881 C C . ILE A 1 250 ? -17.967 -1.113 -15.008 1.00 91.81 250 ILE A C 1
ATOM 1883 O O . ILE A 1 250 ? -19.193 -1.170 -14.922 1.00 91.81 250 ILE A O 1
ATOM 1887 N N . LEU A 1 251 ? -17.149 -1.509 -14.037 1.00 90.19 251 LEU A N 1
ATOM 1888 C CA . LEU A 1 251 ? -17.570 -2.012 -12.727 1.00 90.19 251 LEU A CA 1
ATOM 1889 C C . LEU A 1 251 ? -17.376 -0.981 -11.613 1.00 90.19 251 LEU A C 1
ATOM 1891 O O . LEU A 1 251 ? -18.101 -1.004 -10.623 1.00 90.19 251 LEU A O 1
ATOM 1895 N N . HIS A 1 252 ? -16.415 -0.072 -11.783 1.00 93.19 252 HIS A N 1
ATOM 1896 C CA . HIS A 1 252 ? -16.182 1.054 -10.885 1.00 93.19 252 HIS A CA 1
ATOM 1897 C C . HIS A 1 252 ? -15.774 2.285 -11.700 1.00 93.19 252 HIS A C 1
ATOM 1899 O O . HIS A 1 252 ? -14.932 2.171 -12.589 1.00 93.19 252 HIS A O 1
ATOM 1905 N N . ALA A 1 253 ? -16.338 3.457 -11.394 1.00 86.62 253 ALA A N 1
ATOM 1906 C CA . ALA A 1 253 ? -16.134 4.692 -12.166 1.00 86.62 253 ALA A CA 1
ATOM 1907 C C . ALA A 1 253 ? -14.781 5.395 -11.912 1.00 86.62 253 ALA A C 1
ATOM 1909 O O . ALA A 1 253 ? -14.521 6.453 -12.481 1.00 86.62 253 ALA A O 1
ATOM 1910 N N . GLY A 1 254 ? -13.925 4.795 -11.080 1.00 86.81 254 GLY A N 1
ATOM 1911 C CA . GLY A 1 254 ? -12.603 5.322 -10.745 1.00 86.81 254 GLY A CA 1
ATOM 1912 C C . GLY A 1 254 ? -12.640 6.489 -9.753 1.00 86.81 254 GLY A C 1
ATOM 1913 O O . GLY A 1 254 ? -13.651 6.694 -9.083 1.00 86.81 254 GLY A O 1
ATOM 1914 N N . ASN A 1 255 ? -11.511 7.186 -9.625 1.00 83.69 255 ASN A N 1
ATOM 1915 C CA . ASN A 1 255 ? -11.313 8.352 -8.760 1.00 83.69 255 ASN A CA 1
ATOM 1916 C C . ASN A 1 255 ? -10.082 9.158 -9.239 1.00 83.69 255 ASN A C 1
ATOM 1918 O O . ASN A 1 255 ? -9.180 8.571 -9.836 1.00 83.69 255 ASN A O 1
ATOM 1922 N N . ASP A 1 256 ? -10.031 10.463 -8.989 1.00 84.06 256 ASP A N 1
ATOM 1923 C CA . ASP A 1 256 ? -8.901 11.366 -9.259 1.00 84.06 256 ASP A CA 1
ATOM 1924 C C . ASP A 1 256 ? -8.398 12.136 -8.026 1.00 84.06 256 ASP A C 1
ATOM 1926 O O . ASP A 1 256 ? -7.340 12.745 -8.099 1.00 84.06 256 ASP A O 1
ATOM 1930 N N . ASP A 1 257 ? -9.058 12.054 -6.867 1.00 71.19 257 ASP A N 1
ATOM 1931 C CA . ASP A 1 257 ? -8.560 12.665 -5.632 1.00 71.19 257 ASP A CA 1
ATOM 1932 C C . ASP A 1 257 ? -8.800 11.800 -4.385 1.00 71.19 257 ASP A C 1
ATOM 1934 O O . ASP A 1 257 ? -9.765 11.050 -4.256 1.00 71.19 257 ASP A O 1
ATOM 1938 N N . PHE A 1 258 ? -7.887 11.850 -3.417 1.00 69.62 258 PHE A N 1
ATOM 1939 C CA . PHE A 1 258 ? -8.042 11.086 -2.181 1.00 69.62 258 PHE A CA 1
ATOM 1940 C C . PHE A 1 258 ? -7.303 11.729 -1.015 1.00 69.62 258 PHE A C 1
ATOM 1942 O O . PHE A 1 258 ? -6.151 12.156 -1.133 1.00 69.62 258 PHE A O 1
ATOM 1949 N N . GLY A 1 259 ? -7.964 11.765 0.146 1.00 61.19 259 GLY A N 1
ATOM 1950 C CA . GLY A 1 259 ? -7.356 12.196 1.408 1.00 61.19 259 GLY A CA 1
ATOM 1951 C C . GLY A 1 259 ? -6.856 13.645 1.406 1.00 61.19 259 GLY A C 1
ATOM 1952 O O . GLY A 1 259 ? -5.918 13.958 2.130 1.00 61.19 259 GLY A O 1
ATOM 1953 N N . GLY A 1 260 ? -7.435 14.518 0.573 1.00 64.31 260 GLY A N 1
ATOM 1954 C CA . GLY A 1 260 ? -6.981 15.904 0.400 1.00 64.31 260 GLY A CA 1
ATOM 1955 C C . GLY A 1 260 ? -5.757 16.069 -0.513 1.00 64.31 260 GLY A C 1
ATOM 1956 O O . GLY A 1 260 ? -5.232 17.176 -0.619 1.00 64.31 260 GLY A O 1
ATOM 1957 N N . SER A 1 261 ? -5.313 14.995 -1.172 1.00 73.38 261 SER A N 1
ATOM 1958 C CA . SER A 1 261 ? -4.283 15.010 -2.216 1.00 73.38 261 SER A CA 1
ATOM 1959 C C . SER A 1 261 ? -4.894 14.806 -3.606 1.00 73.38 261 SER A C 1
ATOM 1961 O O . SER A 1 261 ? -6.010 14.303 -3.718 1.00 73.38 261 SER A O 1
ATOM 1963 N N . LEU A 1 262 ? -4.133 15.133 -4.655 1.00 79.25 262 LEU A N 1
ATOM 1964 C CA . LEU A 1 262 ? -4.497 14.865 -6.056 1.00 79.25 262 LEU A CA 1
ATOM 1965 C C . LEU A 1 262 ? -4.221 13.412 -6.487 1.00 79.25 262 LEU A C 1
ATOM 1967 O O . LEU A 1 262 ? -4.298 13.095 -7.662 1.00 79.25 262 LEU A O 1
ATOM 1971 N N . ASN A 1 263 ? -3.814 12.528 -5.571 1.00 79.88 263 ASN A N 1
ATOM 1972 C CA . ASN A 1 263 ? -3.621 11.118 -5.900 1.00 79.88 263 ASN A CA 1
ATOM 1973 C C . ASN A 1 263 ? -4.971 10.396 -5.935 1.00 79.88 263 ASN A C 1
ATOM 1975 O O . ASN A 1 263 ? -5.822 10.623 -5.075 1.00 79.88 263 ASN A O 1
ATOM 1979 N N . ALA A 1 264 ? -5.123 9.435 -6.840 1.00 84.44 264 ALA A N 1
ATOM 1980 C CA . ALA A 1 264 ? -6.334 8.634 -6.938 1.00 84.44 264 ALA A CA 1
ATOM 1981 C C . ALA A 1 264 ? -6.288 7.412 -6.016 1.00 84.44 264 ALA A C 1
ATOM 1983 O O . ALA A 1 264 ? -5.273 6.715 -5.932 1.00 84.44 264 ALA A O 1
ATOM 1984 N N . ARG A 1 265 ? -7.423 7.081 -5.390 1.00 85.31 265 ARG A N 1
ATOM 1985 C CA . ARG A 1 265 ? -7.617 5.805 -4.686 1.00 85.31 265 ARG A CA 1
ATOM 1986 C C . ARG A 1 265 ? -9.083 5.390 -4.677 1.00 85.31 265 ARG A C 1
ATOM 1988 O O . ARG A 1 265 ? -9.953 6.232 -4.479 1.00 85.31 265 ARG A O 1
ATOM 1995 N N . PHE A 1 266 ? -9.365 4.101 -4.823 1.00 83.81 266 PHE A N 1
ATOM 1996 C CA . PHE A 1 266 ? -10.690 3.545 -4.535 1.00 83.81 266 PHE A CA 1
ATOM 1997 C C . PHE A 1 266 ? -10.598 2.099 -4.038 1.00 83.81 266 PHE A C 1
ATOM 1999 O O . PHE A 1 266 ? -9.566 1.445 -4.199 1.00 83.81 266 PHE A O 1
ATOM 2006 N N . THR A 1 267 ? -11.686 1.600 -3.451 1.00 85.56 267 THR A N 1
ATOM 2007 C CA . THR A 1 267 ? -11.838 0.202 -3.031 1.00 85.56 267 THR A CA 1
ATOM 2008 C C . THR A 1 267 ? -12.830 -0.541 -3.922 1.00 85.56 267 THR A C 1
ATOM 2010 O O . THR A 1 267 ? -13.771 0.046 -4.457 1.00 85.56 267 THR A O 1
ATOM 2013 N N . PHE A 1 268 ? -12.626 -1.843 -4.110 1.00 88.31 268 PHE A N 1
ATOM 2014 C CA . PHE A 1 268 ? -13.520 -2.685 -4.898 1.00 88.31 268 PHE A CA 1
ATOM 2015 C C . PHE A 1 268 ? -13.546 -4.127 -4.386 1.00 88.31 268 PHE A C 1
ATOM 2017 O O . PHE A 1 268 ? -12.498 -4.726 -4.154 1.00 88.31 268 PHE A O 1
ATOM 2024 N N . THR A 1 269 ? -14.748 -4.697 -4.291 1.00 89.44 269 THR A N 1
ATOM 2025 C CA . THR A 1 269 ? -14.982 -6.100 -3.921 1.00 89.44 269 THR A CA 1
ATOM 2026 C C . THR A 1 269 ? -15.621 -6.828 -5.110 1.00 89.44 269 THR A C 1
ATOM 2028 O O . THR A 1 269 ? -16.789 -6.572 -5.421 1.00 89.44 269 THR A O 1
ATOM 2031 N N . PRO A 1 270 ? -14.906 -7.726 -5.814 1.00 85.31 270 PRO A N 1
ATOM 2032 C CA . PRO A 1 270 ? -15.460 -8.429 -6.962 1.00 85.31 270 PRO A CA 1
ATOM 2033 C C . PRO A 1 270 ? -16.554 -9.404 -6.528 1.00 85.31 270 PRO A C 1
ATOM 2035 O O . PRO A 1 270 ? -16.396 -10.138 -5.556 1.00 85.31 270 PRO A O 1
ATOM 2038 N N . SER A 1 271 ? -17.640 -9.502 -7.294 1.00 85.44 271 SER A N 1
ATOM 2039 C CA . SER A 1 271 ? -18.644 -10.565 -7.114 1.00 85.44 271 SER A CA 1
ATOM 2040 C C . SER A 1 271 ? -18.247 -11.888 -7.784 1.00 85.44 271 SER A C 1
ATOM 2042 O O . SER A 1 271 ? -18.848 -12.928 -7.516 1.00 85.44 271 SER A O 1
ATOM 2044 N N . THR A 1 272 ? -17.227 -11.866 -8.644 1.00 84.62 272 THR A N 1
ATOM 2045 C CA . THR A 1 272 ? -16.699 -13.022 -9.378 1.00 84.62 272 THR A CA 1
ATOM 2046 C C . THR A 1 272 ? -15.175 -13.013 -9.343 1.00 84.62 272 THR A C 1
ATOM 2048 O O . THR A 1 272 ? -14.571 -11.953 -9.400 1.00 84.62 272 THR A O 1
ATOM 2051 N N . SER A 1 273 ? -14.529 -14.175 -9.267 1.00 87.88 273 SER A N 1
ATOM 2052 C CA . SER A 1 273 ? -13.073 -14.247 -9.424 1.00 87.88 273 SER A CA 1
ATOM 2053 C C . SER A 1 273 ? -12.726 -14.173 -10.905 1.00 87.88 273 SER A C 1
ATOM 2055 O O . SER A 1 273 ? -13.410 -14.790 -11.726 1.00 87.88 273 SER A O 1
ATOM 2057 N N . GLY A 1 274 ? -11.659 -13.470 -11.266 1.00 84.12 274 GLY A N 1
ATOM 2058 C CA . GLY A 1 274 ? -11.279 -13.362 -12.667 1.00 84.12 274 GLY A CA 1
ATOM 2059 C C . GLY A 1 274 ? -10.272 -12.268 -12.970 1.00 84.12 274 GLY A C 1
ATOM 2060 O O . GLY A 1 274 ? -9.641 -11.703 -12.079 1.00 84.12 274 GLY A O 1
ATOM 2061 N N . VAL A 1 275 ? -10.123 -12.019 -14.268 1.00 84.81 275 VAL A N 1
ATOM 2062 C CA . VAL A 1 275 ? -9.278 -10.963 -14.818 1.00 84.81 275 VAL A CA 1
ATOM 2063 C C . VAL A 1 275 ? -10.100 -9.690 -14.980 1.00 84.81 275 VAL A C 1
ATOM 2065 O O . VAL A 1 275 ? -11.193 -9.711 -15.549 1.00 84.81 275 VAL A O 1
ATOM 2068 N N . TYR A 1 276 ? -9.525 -8.594 -14.507 1.00 93.00 276 TYR A N 1
ATOM 2069 C CA . TYR A 1 276 ? -10.059 -7.244 -14.557 1.00 93.00 276 TYR A CA 1
ATOM 2070 C C . TYR A 1 276 ? -9.020 -6.305 -15.165 1.00 93.00 276 TYR A C 1
ATOM 2072 O O . TYR A 1 276 ? -7.835 -6.640 -15.251 1.00 93.00 276 TYR A O 1
ATOM 2080 N N . TYR A 1 277 ? -9.467 -5.121 -15.572 1.00 91.81 277 TYR A N 1
ATOM 2081 C CA . TYR A 1 277 ? -8.605 -4.096 -16.149 1.00 91.81 277 TYR A CA 1
ATOM 2082 C C . TYR A 1 277 ? -8.797 -2.772 -15.420 1.00 91.81 277 TYR A C 1
ATOM 2084 O O . TYR A 1 277 ? -9.923 -2.303 -15.272 1.00 91.81 277 TYR A O 1
ATOM 2092 N N . LEU A 1 278 ? -7.702 -2.175 -14.967 1.00 94.88 278 LEU A N 1
ATOM 2093 C CA . LEU A 1 278 ? -7.651 -0.876 -14.315 1.00 94.88 278 LEU A CA 1
ATOM 2094 C C . LEU A 1 278 ? -7.110 0.152 -15.311 1.00 94.88 278 LEU A C 1
ATOM 2096 O O . LEU A 1 278 ? -6.062 -0.068 -15.909 1.00 94.88 278 LEU A O 1
ATOM 2100 N N . ASN A 1 279 ? -7.830 1.254 -15.503 1.00 94.38 279 ASN A N 1
ATOM 2101 C CA . ASN A 1 279 ? -7.418 2.326 -16.405 1.00 94.38 279 ASN A CA 1
ATOM 2102 C C . ASN A 1 279 ? -6.796 3.472 -15.593 1.00 94.38 279 ASN A C 1
ATOM 2104 O O . ASN A 1 279 ? -7.494 4.111 -14.801 1.00 94.38 279 ASN A O 1
ATOM 2108 N N . ALA A 1 280 ? -5.501 3.707 -15.790 1.00 91.75 280 ALA A N 1
ATOM 2109 C CA . ALA A 1 280 ? -4.714 4.744 -15.137 1.00 91.75 280 ALA A CA 1
ATOM 2110 C C . ALA A 1 280 ? -4.367 5.869 -16.120 1.00 91.75 280 ALA A C 1
ATOM 2112 O O . ALA A 1 280 ? -4.099 5.619 -17.284 1.00 91.75 280 ALA A O 1
ATOM 2113 N N . GLY A 1 281 ? -4.337 7.117 -15.673 1.00 90.50 281 GLY A N 1
ATOM 2114 C CA . GLY A 1 281 ? -3.928 8.236 -16.514 1.00 90.50 281 GLY A CA 1
ATOM 2115 C C . GLY A 1 281 ? -3.781 9.528 -15.724 1.00 90.50 281 GLY A C 1
ATOM 2116 O O . GLY A 1 281 ? -3.731 9.517 -14.497 1.00 90.50 281 GLY A O 1
ATOM 2117 N N . GLY A 1 282 ? -3.711 10.652 -16.431 1.00 89.81 282 GLY A N 1
ATOM 2118 C CA . GLY A 1 282 ? -3.726 11.986 -15.831 1.00 89.81 282 GLY A CA 1
ATOM 2119 C C . GLY A 1 282 ? -5.117 12.612 -15.863 1.00 89.81 282 GLY A C 1
ATOM 2120 O O . GLY A 1 282 ? -5.879 12.390 -16.811 1.00 89.81 282 GLY A O 1
ATOM 2121 N N . TYR A 1 283 ? -5.466 13.411 -14.855 1.00 88.75 283 TYR A N 1
ATOM 2122 C CA . TYR A 1 283 ? -6.640 14.273 -14.923 1.00 88.75 283 TYR A CA 1
ATOM 2123 C C . TYR A 1 283 ? -6.441 15.394 -15.959 1.00 88.75 283 TYR A C 1
ATOM 2125 O O . TYR A 1 283 ? -5.426 16.094 -16.001 1.00 88.75 283 TYR A O 1
ATOM 2133 N N . GLY A 1 284 ? -7.436 15.585 -16.827 1.00 87.38 284 GLY A N 1
ATOM 2134 C CA . GLY A 1 284 ? -7.380 16.585 -17.890 1.00 87.38 284 GLY A CA 1
ATOM 2135 C C . GLY A 1 284 ? -6.280 16.282 -18.910 1.00 87.38 284 GLY A C 1
ATOM 2136 O O . GLY A 1 284 ? -6.359 15.301 -19.643 1.00 87.38 284 GLY A O 1
ATOM 2137 N N . SER A 1 285 ? -5.283 17.162 -19.000 1.00 83.31 285 SER A N 1
ATOM 2138 C CA . SER A 1 285 ? -4.154 17.028 -19.930 1.00 83.31 285 SER A CA 1
ATOM 2139 C C . SER A 1 285 ? -2.816 16.829 -19.216 1.00 83.31 285 SER A C 1
ATOM 2141 O O . SER A 1 285 ? -1.775 17.131 -19.803 1.00 83.31 285 SER A O 1
ATOM 2143 N N . THR A 1 286 ? -2.826 16.406 -17.948 1.00 84.62 286 THR A N 1
ATOM 2144 C CA . THR A 1 286 ? -1.591 16.115 -17.215 1.00 84.62 286 THR A CA 1
ATOM 2145 C C . THR A 1 286 ? -0.930 14.856 -17.773 1.00 84.62 286 THR A C 1
ATOM 2147 O O . THR A 1 286 ? -1.582 13.954 -18.295 1.00 84.62 286 THR A O 1
ATOM 2150 N N . SER A 1 287 ? 0.396 14.839 -17.719 1.00 81.06 287 SER A N 1
ATOM 2151 C CA . SER A 1 287 ? 1.247 13.754 -18.201 1.00 81.06 287 SER A CA 1
ATOM 2152 C C . SER A 1 287 ? 2.462 13.653 -17.291 1.00 81.06 287 SER A C 1
ATOM 2154 O O . SER A 1 287 ? 2.853 14.655 -16.690 1.00 81.06 287 SER A O 1
ATOM 2156 N N . GLY A 1 288 ? 3.081 12.484 -17.214 1.00 65.19 288 GLY A N 1
ATOM 2157 C CA . GLY A 1 288 ? 4.225 12.242 -16.345 1.00 65.19 288 GLY A CA 1
ATOM 2158 C C . GLY A 1 288 ? 4.242 10.826 -15.788 1.00 65.19 288 GLY A C 1
ATOM 2159 O O . GLY A 1 288 ? 3.344 10.022 -16.027 1.00 65.19 288 GLY A O 1
ATOM 2160 N N . THR A 1 289 ? 5.295 10.521 -15.046 1.00 69.75 289 THR A N 1
ATOM 2161 C CA . THR A 1 289 ? 5.497 9.239 -14.370 1.00 69.75 289 THR A CA 1
ATOM 2162 C C . THR A 1 289 ? 4.597 9.115 -13.146 1.00 69.75 289 THR A C 1
ATOM 2164 O O . THR A 1 289 ? 4.376 10.100 -12.439 1.00 69.75 289 THR A O 1
ATOM 2167 N N . TYR A 1 290 ? 4.112 7.905 -12.884 1.00 74.69 290 TYR A N 1
ATOM 2168 C CA . TYR A 1 290 ? 3.269 7.562 -11.740 1.00 74.69 290 TYR A CA 1
ATOM 2169 C C . TYR A 1 290 ? 3.648 6.191 -11.165 1.00 74.69 290 TYR A C 1
ATOM 2171 O O . TYR A 1 290 ? 4.342 5.403 -11.812 1.00 74.69 290 TYR A O 1
ATOM 2179 N N . ALA A 1 291 ? 3.143 5.883 -9.971 1.00 66.31 291 ALA A N 1
ATOM 2180 C CA . ALA A 1 291 ? 3.100 4.530 -9.430 1.00 66.31 291 ALA A CA 1
ATOM 2181 C C . ALA A 1 291 ? 1.653 4.059 -9.266 1.00 66.31 291 ALA A C 1
ATOM 2183 O O . ALA A 1 291 ? 0.858 4.706 -8.589 1.00 66.31 291 ALA A O 1
ATOM 2184 N N . ILE A 1 292 ? 1.317 2.918 -9.859 1.00 80.19 292 ILE A N 1
ATOM 2185 C CA . ILE A 1 292 ? 0.048 2.232 -9.640 1.00 80.19 292 ILE A CA 1
ATOM 2186 C C . ILE A 1 292 ? 0.196 1.244 -8.491 1.00 80.19 292 ILE A C 1
ATOM 2188 O O . ILE A 1 292 ? 1.212 0.551 -8.380 1.00 80.19 292 ILE A O 1
ATOM 2192 N N . THR A 1 293 ? -0.804 1.190 -7.620 1.00 73.06 293 THR A N 1
ATOM 2193 C CA . THR A 1 293 ? -0.810 0.310 -6.458 1.00 73.06 293 THR A CA 1
ATOM 2194 C C . THR A 1 293 ? -2.060 -0.549 -6.405 1.00 73.06 293 THR A C 1
ATOM 2196 O O . THR A 1 293 ? -3.151 -0.127 -6.791 1.00 73.06 293 THR A O 1
ATOM 2199 N N . ALA A 1 294 ? -1.891 -1.769 -5.909 1.00 72.12 294 ALA A N 1
ATOM 2200 C CA . ALA A 1 294 ? -2.976 -2.682 -5.598 1.00 72.12 294 ALA A CA 1
ATOM 2201 C C . ALA A 1 294 ? -2.632 -3.449 -4.324 1.00 72.12 294 ALA A C 1
ATOM 2203 O O . ALA A 1 294 ? -1.523 -3.963 -4.179 1.00 72.12 294 ALA A O 1
ATOM 2204 N N . ILE A 1 295 ? -3.579 -3.524 -3.403 1.00 73.31 295 ILE A N 1
ATOM 2205 C CA . ILE A 1 295 ? -3.452 -4.323 -2.190 1.00 73.31 295 ILE A CA 1
ATOM 2206 C C . ILE A 1 295 ? -4.806 -4.940 -1.873 1.00 73.31 295 ILE A C 1
ATOM 2208 O O . ILE A 1 295 ? -5.837 -4.272 -1.943 1.00 73.31 295 ILE A O 1
ATOM 2212 N N . GLU A 1 296 ? -4.806 -6.226 -1.559 1.00 81.75 296 GLU A N 1
ATOM 2213 C CA . GLU A 1 296 ? -5.935 -6.878 -0.917 1.00 81.75 296 GLU A CA 1
ATOM 2214 C C . GLU A 1 296 ? -5.972 -6.383 0.519 1.00 81.75 296 GLU A C 1
ATOM 2216 O O . GLU A 1 296 ? -5.001 -6.506 1.268 1.00 81.75 296 GLU A O 1
ATOM 2221 N N . GLU A 1 297 ? -7.072 -5.765 0.907 1.00 70.75 297 GLU A N 1
ATOM 2222 C CA . GLU A 1 297 ? -7.221 -5.354 2.284 1.00 70.75 297 GLU A CA 1
ATOM 2223 C C . GLU A 1 297 ? -7.326 -6.611 3.151 1.00 70.75 297 GLU A C 1
ATOM 2225 O O . GLU A 1 297 ? -8.092 -7.524 2.857 1.00 70.75 297 GLU A O 1
ATOM 2230 N N . ASN A 1 298 ? -6.588 -6.645 4.266 1.00 49.81 298 ASN A N 1
ATOM 2231 C CA . ASN A 1 298 ? -6.795 -7.625 5.340 1.00 49.81 298 ASN A CA 1
ATOM 2232 C C . ASN A 1 298 ? -8.108 -7.352 6.102 1.00 49.81 298 ASN A C 1
ATOM 2234 O O . ASN A 1 298 ? -8.195 -7.547 7.313 1.00 49.81 298 ASN A O 1
ATOM 2238 N N . THR A 1 299 ? -9.125 -6.857 5.409 1.00 39.38 299 THR A N 1
ATOM 2239 C CA . THR A 1 299 ? -10.507 -6.975 5.822 1.00 39.38 299 THR A CA 1
ATOM 2240 C C . THR A 1 299 ? -11.003 -8.277 5.202 1.00 39.38 299 THR A C 1
ATOM 2242 O O . THR A 1 299 ? -11.091 -8.386 3.976 1.00 39.38 299 THR A O 1
ATOM 2245 N N . PRO A 1 300 ? -11.286 -9.309 6.022 1.00 32.84 300 PRO A N 1
ATOM 2246 C CA . PRO A 1 300 ? -12.040 -10.457 5.549 1.00 32.84 300 PRO A CA 1
ATOM 2247 C C . PRO A 1 300 ? -13.241 -9.966 4.726 1.00 32.84 300 PRO A C 1
ATOM 2249 O O . PRO A 1 300 ? -13.782 -8.909 5.065 1.00 32.84 300 PRO A O 1
ATOM 2252 N N . PRO A 1 301 ? -13.659 -10.689 3.670 1.00 32.16 301 PRO A N 1
ATOM 2253 C CA . PRO A 1 301 ? -14.865 -10.371 2.912 1.00 32.16 301 PRO A CA 1
ATOM 2254 C C . PRO A 1 301 ? -15.970 -9.848 3.835 1.00 32.16 301 PRO A C 1
ATOM 2256 O O . PRO A 1 301 ? -16.394 -10.572 4.737 1.00 32.16 301 PRO A O 1
ATOM 2259 N N . LEU A 1 302 ? -16.489 -8.640 3.602 1.00 35.47 302 LEU A N 1
ATOM 2260 C CA . LEU A 1 302 ? -17.841 -8.344 4.077 1.00 35.47 302 LEU A CA 1
ATOM 2261 C C . LEU A 1 302 ? -18.752 -9.382 3.377 1.00 35.47 302 LEU A C 1
ATOM 2263 O O . LEU A 1 302 ? -18.695 -9.526 2.158 1.00 35.47 302 LEU A O 1
ATOM 2267 N N . LYS A 1 303 ? -19.603 -10.174 4.037 1.00 42.59 303 LYS A N 1
ATOM 2268 C CA . LYS A 1 303 ? -20.324 -9.870 5.268 1.00 42.59 303 LYS A CA 1
ATOM 2269 C C . LYS A 1 303 ? -20.891 -11.150 5.912 1.00 42.59 303 LYS A C 1
ATOM 2271 O O . LYS A 1 303 ? -21.815 -11.764 5.374 1.00 42.59 303 LYS A O 1
ATOM 2276 N N . VAL A 1 304 ? -20.394 -11.521 7.089 1.00 46.12 304 VAL A N 1
ATOM 2277 C CA . VAL A 1 304 ? -21.291 -11.906 8.186 1.00 46.12 304 VAL A CA 1
ATOM 2278 C C . VAL A 1 304 ? -21.097 -10.803 9.207 1.00 46.12 304 VAL A C 1
ATOM 2280 O O . VAL A 1 304 ? -20.023 -10.736 9.788 1.00 46.12 304 VAL A O 1
ATOM 2283 N N . ASP A 1 305 ? -22.114 -9.950 9.319 1.00 60.53 305 ASP A N 1
ATOM 2284 C CA . ASP A 1 305 ? -22.327 -8.967 10.393 1.00 60.53 305 ASP A CA 1
ATOM 2285 C C . ASP A 1 305 ? -21.712 -9.511 11.696 1.00 60.53 305 ASP A C 1
ATOM 2287 O O . ASP A 1 305 ? -22.130 -10.582 12.162 1.00 60.53 305 ASP A O 1
ATOM 2291 N N . ASP A 1 306 ? -20.659 -8.875 12.215 1.00 64.12 306 ASP A N 1
ATOM 2292 C CA . ASP A 1 306 ? -19.932 -9.382 13.390 1.00 64.12 306 ASP A CA 1
ATOM 2293 C C . ASP A 1 306 ? -20.793 -9.300 14.663 1.00 64.12 306 ASP A C 1
ATOM 2295 O O . ASP A 1 306 ? -20.694 -10.138 15.572 1.00 64.12 306 ASP A O 1
ATOM 2299 N N . HIS A 1 307 ? -21.738 -8.366 14.662 1.00 82.00 307 HIS A N 1
ATOM 2300 C CA . HIS A 1 307 ? -22.773 -8.179 15.657 1.00 82.00 307 HIS A CA 1
ATOM 2301 C C . HIS A 1 307 ? -24.119 -7.938 14.982 1.00 82.00 307 HIS A C 1
ATOM 2303 O O . HIS A 1 307 ? -24.197 -7.442 13.878 1.00 82.00 307 HIS A O 1
ATOM 2309 N N . THR A 1 308 ? -25.225 -8.300 15.636 1.00 87.69 308 THR A N 1
ATOM 2310 C CA . THR A 1 308 ? -26.554 -8.084 15.044 1.00 87.69 308 THR A CA 1
ATOM 2311 C C . THR A 1 308 ? -26.909 -6.597 14.950 1.00 87.69 308 THR A C 1
ATOM 2313 O O . THR A 1 308 ? -26.919 -5.906 15.967 1.00 87.69 308 THR A O 1
ATOM 2316 N N . SER A 1 309 ? -27.366 -6.146 13.778 1.00 88.38 309 SER A N 1
ATOM 2317 C CA . SER A 1 309 ? -27.845 -4.766 13.557 1.00 88.38 309 SER A CA 1
ATOM 2318 C C . SER A 1 309 ? -29.294 -4.472 13.965 1.00 88.38 309 SER A C 1
ATOM 2320 O O . SER A 1 309 ? -29.861 -3.432 13.622 1.00 88.38 309 SER A O 1
ATOM 2322 N N . SER A 1 310 ? -29.934 -5.356 14.742 1.00 89.56 310 SER A N 1
ATOM 2323 C CA . SER A 1 310 ? -31.297 -5.118 15.232 1.00 89.56 310 SER A CA 1
ATOM 2324 C C . SER A 1 310 ? -31.493 -5.494 16.694 1.00 89.56 310 SER A C 1
ATOM 2326 O O . SER A 1 310 ? -31.090 -6.567 17.146 1.00 89.56 310 SER A O 1
ATOM 2328 N N . LEU A 1 311 ? -32.258 -4.670 17.412 1.00 86.50 311 LEU A N 1
ATOM 2329 C CA . LEU A 1 311 ? -32.663 -4.977 18.781 1.00 86.50 311 LEU A CA 1
ATOM 2330 C C . LEU A 1 311 ? -33.473 -6.285 18.869 1.00 86.50 311 LEU A C 1
ATOM 2332 O O . LEU A 1 311 ? -33.332 -7.035 19.830 1.00 86.50 311 LEU A O 1
ATOM 2336 N N . SER A 1 312 ? -34.284 -6.617 17.857 1.00 89.00 312 SER A N 1
ATOM 2337 C CA . SER A 1 312 ? -34.981 -7.912 17.801 1.00 89.00 312 SER A CA 1
ATOM 2338 C C . SER A 1 312 ? -34.018 -9.100 17.728 1.00 89.00 312 SER A C 1
ATOM 2340 O O . SER A 1 312 ? -34.233 -10.098 18.418 1.00 89.00 312 SER A O 1
ATOM 2342 N N . GLY A 1 313 ? -32.953 -8.989 16.927 1.00 86.06 313 GLY A N 1
ATOM 2343 C CA . GLY A 1 313 ? -31.886 -9.988 16.858 1.00 86.06 313 GLY A CA 1
ATOM 2344 C C . GLY A 1 313 ? -31.165 -10.108 18.197 1.00 86.06 313 GLY A C 1
ATOM 2345 O O . GLY A 1 313 ? -31.030 -11.210 18.738 1.00 86.06 313 GLY A O 1
ATOM 2346 N N . ALA A 1 314 ? -30.834 -8.969 18.808 1.00 89.50 314 ALA A N 1
ATOM 2347 C CA . ALA A 1 314 ? -30.198 -8.895 20.118 1.00 89.50 314 ALA A CA 1
ATOM 2348 C C . ALA A 1 314 ? -31.013 -9.604 21.212 1.00 89.50 314 ALA A C 1
ATOM 2350 O O . ALA A 1 314 ? -30.490 -10.471 21.916 1.00 89.50 314 ALA A O 1
ATOM 2351 N N . VAL A 1 315 ? -32.317 -9.313 21.296 1.00 88.62 315 VAL A N 1
ATOM 2352 C CA . VAL A 1 315 ? -33.253 -9.938 22.249 1.00 88.62 315 VAL A CA 1
ATOM 2353 C C . VAL A 1 315 ? -33.425 -11.438 21.988 1.00 88.62 315 VAL A C 1
ATOM 2355 O O . VAL A 1 315 ? -33.638 -12.206 22.926 1.00 88.62 315 VAL A O 1
ATOM 2358 N N . SER A 1 316 ? -33.279 -11.888 20.737 1.00 88.69 316 SER A N 1
ATOM 2359 C CA . SER A 1 316 ? -33.304 -13.313 20.376 1.00 88.69 316 SER A CA 1
ATOM 2360 C C . SER A 1 316 ? -32.001 -14.069 20.687 1.00 88.69 316 SER A C 1
ATOM 2362 O O . SER A 1 316 ? -31.916 -15.271 20.434 1.00 88.69 316 SER A O 1
ATOM 2364 N N . GLY A 1 317 ? -31.009 -13.390 21.278 1.00 84.56 317 GLY A N 1
ATOM 2365 C CA . GLY A 1 317 ? -29.745 -13.978 21.723 1.00 84.56 317 GLY A CA 1
ATOM 2366 C C . GLY A 1 317 ? -28.589 -13.849 20.731 1.00 84.56 317 GLY A C 1
ATOM 2367 O O . GLY A 1 317 ? -27.600 -14.556 20.890 1.00 84.56 317 GLY A O 1
ATOM 2368 N N . GLN A 1 318 ? -28.704 -12.980 19.721 1.00 83.69 318 GLN A N 1
ATOM 2369 C CA . GLN A 1 318 ? -27.645 -12.753 18.725 1.00 83.69 318 GLN A CA 1
ATOM 2370 C C . GLN A 1 318 ? -26.653 -11.646 19.119 1.00 83.69 318 GLN A C 1
ATOM 2372 O O . GLN A 1 318 ? -25.624 -11.507 18.469 1.00 83.69 318 GLN A O 1
ATOM 2377 N N . ALA A 1 319 ? -26.943 -10.865 20.164 1.00 88.94 319 ALA A N 1
ATOM 2378 C CA . ALA A 1 319 ? -26.020 -9.851 20.671 1.00 88.94 319 ALA A CA 1
ATOM 2379 C C . ALA A 1 319 ? -24.926 -10.476 21.542 1.00 88.94 319 ALA A C 1
ATOM 2381 O O . ALA A 1 319 ? -25.207 -11.323 22.399 1.00 88.94 319 ALA A O 1
ATOM 2382 N N . GLU A 1 320 ? -23.690 -10.004 21.382 1.00 89.94 320 GLU A N 1
ATOM 2383 C CA . GLU A 1 320 ? -22.602 -10.383 22.277 1.00 89.94 320 GLU A CA 1
ATOM 2384 C C . GLU A 1 320 ? -22.819 -9.794 23.681 1.00 89.94 320 GLU A C 1
ATOM 2386 O O . GLU A 1 320 ? -23.231 -8.645 23.842 1.00 89.94 320 GLU A O 1
ATOM 2391 N N . ILE A 1 321 ? -22.522 -10.584 24.718 1.00 89.38 321 ILE A N 1
ATOM 2392 C CA . ILE A 1 321 ? -22.624 -10.147 26.113 1.00 89.38 321 ILE A CA 1
ATOM 2393 C C . ILE A 1 321 ? -21.322 -9.460 26.543 1.00 89.38 321 ILE A C 1
ATOM 2395 O O . ILE A 1 321 ? -20.272 -10.099 26.665 1.00 89.38 321 ILE A O 1
ATOM 2399 N N . LEU A 1 322 ? -21.418 -8.171 26.863 1.00 91.88 322 LEU A N 1
ATOM 2400 C CA . LEU A 1 322 ? -20.357 -7.399 27.495 1.00 91.88 322 LEU A CA 1
ATOM 2401 C C . LEU A 1 322 ? -20.233 -7.782 28.968 1.00 91.88 322 LEU A C 1
ATOM 2403 O O . LEU A 1 322 ? -21.217 -7.849 29.704 1.00 91.88 322 LEU A O 1
ATOM 2407 N N . ASN A 1 323 ? -18.995 -7.981 29.413 1.00 85.12 323 ASN A N 1
ATOM 2408 C CA . ASN A 1 323 ? -18.678 -8.238 30.811 1.00 85.12 323 ASN A CA 1
ATOM 2409 C C . ASN A 1 323 ? -17.899 -7.051 31.379 1.00 85.12 323 ASN A C 1
ATOM 2411 O O . ASN A 1 323 ? -16.996 -6.524 30.731 1.00 85.12 323 ASN A O 1
ATOM 2415 N N . VAL A 1 324 ? -18.229 -6.641 32.604 1.00 84.88 324 VAL A N 1
ATOM 2416 C CA . VAL A 1 324 ? -17.540 -5.536 33.287 1.00 84.88 324 VAL A CA 1
ATOM 2417 C C . VAL A 1 324 ? -16.038 -5.825 33.381 1.00 84.88 324 VAL A C 1
ATOM 2419 O O . VAL A 1 324 ? -15.633 -6.903 33.812 1.00 84.88 324 VAL A O 1
ATOM 2422 N N . GLY A 1 325 ? -15.215 -4.848 32.994 1.00 79.75 325 GLY A N 1
ATOM 2423 C CA . GLY A 1 325 ? -13.753 -4.933 33.004 1.00 79.75 325 GLY A CA 1
ATOM 2424 C C . GLY A 1 325 ? -13.144 -5.723 31.842 1.00 79.75 325 GLY A C 1
ATOM 2425 O O . GLY A 1 325 ? -11.923 -5.846 31.782 1.00 79.75 325 GLY A O 1
ATOM 2426 N N . VAL A 1 326 ? -13.960 -6.247 30.923 1.00 79.38 326 VAL A N 1
ATOM 2427 C CA . VAL A 1 326 ? -13.499 -6.973 29.736 1.00 79.38 326 VAL A CA 1
ATOM 2428 C C . VAL A 1 326 ? -13.762 -6.126 28.499 1.00 79.38 326 VAL A C 1
ATOM 2430 O O . VAL A 1 326 ? -14.895 -5.725 28.241 1.00 79.38 326 VAL A O 1
ATOM 2433 N N . ASN A 1 327 ? -12.711 -5.876 27.725 1.00 81.94 327 ASN A N 1
ATOM 2434 C CA . ASN A 1 327 ? -12.823 -5.154 26.464 1.00 81.94 327 ASN A CA 1
ATOM 2435 C C . ASN A 1 327 ? -13.361 -6.091 25.377 1.00 81.94 327 ASN A C 1
ATOM 2437 O O . ASN A 1 327 ? -12.981 -7.268 25.319 1.00 81.94 327 ASN A O 1
ATOM 2441 N N . ARG A 1 328 ? -14.208 -5.554 24.503 1.00 84.31 328 ARG A N 1
ATOM 2442 C CA . ARG A 1 328 ? -14.668 -6.217 23.280 1.00 84.31 328 ARG A CA 1
ATOM 2443 C C . ARG A 1 328 ? -14.383 -5.353 22.078 1.00 84.31 328 ARG A C 1
ATOM 2445 O O . ARG A 1 328 ? -14.464 -4.139 22.183 1.00 84.31 328 ARG A O 1
ATOM 2452 N N . THR A 1 329 ? -14.020 -5.981 20.976 1.00 82.19 329 THR A N 1
ATOM 2453 C CA . THR A 1 329 ? -13.770 -5.314 19.701 1.00 82.19 329 THR A CA 1
ATOM 2454 C C . THR A 1 329 ? -14.908 -5.631 18.750 1.00 82.19 329 THR A C 1
ATOM 2456 O O . THR A 1 329 ? -15.391 -6.759 18.784 1.00 82.19 329 THR A O 1
ATOM 2459 N N . GLY A 1 330 ? -15.265 -4.676 17.903 1.00 81.12 330 GLY A N 1
ATOM 2460 C CA . GLY A 1 330 ? -16.195 -4.867 16.792 1.00 81.12 330 GLY A CA 1
ATOM 2461 C C . GLY A 1 330 ? -15.782 -4.010 15.600 1.00 81.12 330 GLY A C 1
ATOM 2462 O O . GLY A 1 330 ? -14.805 -3.249 15.683 1.00 81.12 330 GLY A O 1
ATOM 2463 N N . VAL A 1 331 ? -16.502 -4.141 14.495 1.00 80.44 331 VAL A N 1
ATOM 2464 C CA . VAL A 1 331 ? -16.266 -3.422 13.247 1.00 80.44 331 VAL A CA 1
ATOM 2465 C C . VAL A 1 331 ? -17.581 -2.854 12.741 1.00 80.44 331 VAL A C 1
ATOM 2467 O O . VAL A 1 331 ? -18.534 -3.578 12.528 1.00 80.44 331 VAL A O 1
ATOM 2470 N N . VAL A 1 332 ? -17.606 -1.549 12.470 1.00 82.06 332 VAL A N 1
ATOM 2471 C CA . VAL A 1 332 ? -18.668 -0.968 11.645 1.00 82.06 332 VAL A CA 1
ATOM 2472 C C . VAL A 1 332 ? -18.356 -1.353 10.202 1.00 82.06 332 VAL A C 1
ATOM 2474 O O . VAL A 1 332 ? -17.462 -0.755 9.594 1.00 82.06 332 VAL A O 1
ATOM 2477 N N . ASP A 1 333 ? -19.056 -2.362 9.680 1.00 72.88 333 ASP A N 1
ATOM 2478 C CA . ASP A 1 333 ? -18.767 -3.012 8.395 1.00 72.88 333 ASP A CA 1
ATOM 2479 C C . ASP A 1 333 ? -18.955 -2.060 7.211 1.00 72.88 333 ASP A C 1
ATOM 2481 O O . ASP A 1 333 ? -18.202 -2.054 6.237 1.00 72.88 333 ASP A O 1
ATOM 2485 N N . THR A 1 334 ? -20.024 -1.268 7.273 1.00 68.06 334 THR A N 1
ATOM 2486 C CA . THR A 1 334 ? -20.441 -0.340 6.219 1.00 68.06 334 THR A CA 1
ATOM 2487 C C . THR A 1 334 ? -21.037 0.918 6.832 1.00 68.06 334 THR A C 1
ATOM 2489 O O . THR A 1 334 ? -21.541 0.888 7.951 1.00 68.06 334 THR A O 1
ATOM 2492 N N . SER A 1 335 ? -21.048 2.022 6.084 1.00 70.75 335 SER A N 1
ATOM 2493 C CA . SER A 1 335 ? -21.781 3.227 6.489 1.00 70.75 335 SER A CA 1
ATOM 2494 C C . SER A 1 335 ? -23.215 2.883 6.916 1.00 70.75 335 SER A C 1
ATOM 2496 O O . SER A 1 335 ? -23.944 2.183 6.209 1.00 70.75 335 SER A O 1
ATOM 2498 N N . GLY A 1 336 ? -23.614 3.371 8.091 1.00 74.00 336 GLY A N 1
ATOM 2499 C CA . GLY A 1 336 ? -24.939 3.130 8.662 1.00 74.00 336 GLY A CA 1
ATOM 2500 C C . GLY A 1 336 ? -25.088 1.825 9.444 1.00 74.00 336 GLY A C 1
ATOM 2501 O O . GLY A 1 336 ? -26.128 1.651 10.080 1.00 74.00 336 GLY A O 1
ATOM 2502 N N . ASP A 1 337 ? -24.069 0.970 9.466 1.00 83.00 337 ASP A N 1
ATOM 2503 C CA . ASP A 1 337 ? -24.064 -0.259 10.252 1.00 83.00 337 ASP A CA 1
ATOM 2504 C C . ASP A 1 337 ? -24.196 0.005 11.765 1.00 83.00 337 ASP A C 1
ATOM 2506 O O . ASP A 1 337 ? -23.887 1.102 12.266 1.00 83.00 337 ASP A O 1
ATOM 2510 N N . LYS A 1 338 ? -24.784 -0.961 12.470 1.00 89.31 338 LYS A N 1
ATOM 2511 C CA . LYS A 1 338 ? -25.165 -0.865 13.881 1.00 89.31 338 LYS A CA 1
ATOM 2512 C C . LYS A 1 338 ? -24.863 -2.181 14.562 1.00 89.31 338 LYS A C 1
ATOM 2514 O O . LYS A 1 338 ? -25.324 -3.211 14.109 1.00 89.31 338 LYS A O 1
ATOM 2519 N N . ASP A 1 339 ? -24.288 -2.106 15.745 1.00 93.62 339 ASP A N 1
ATOM 2520 C CA . ASP A 1 339 ? -23.938 -3.290 16.511 1.00 93.62 339 ASP A CA 1
ATOM 2521 C C . ASP A 1 339 ? -24.681 -3.274 17.832 1.00 93.62 339 ASP A C 1
ATOM 2523 O O . ASP A 1 339 ? -24.547 -2.346 18.639 1.00 93.62 339 ASP A O 1
ATOM 2527 N N . PHE A 1 340 ? -25.494 -4.303 18.063 1.00 95.06 340 PHE A N 1
ATOM 2528 C CA . PHE A 1 340 ? -26.148 -4.483 19.348 1.00 95.06 340 PHE A CA 1
ATOM 2529 C C . PHE A 1 340 ? -25.339 -5.391 20.270 1.00 95.06 340 PHE A C 1
ATOM 2531 O O . PHE A 1 340 ? -25.114 -6.571 19.993 1.00 95.06 340 PHE A O 1
ATOM 2538 N N . PHE A 1 341 ? -25.030 -4.858 21.449 1.00 95.94 341 PHE A N 1
ATOM 2539 C CA . PHE A 1 341 ? -24.438 -5.589 22.565 1.00 95.94 341 PHE A CA 1
ATOM 2540 C C . PHE A 1 341 ? -25.446 -5.784 23.696 1.00 95.94 341 PHE A C 1
ATOM 2542 O O . PHE A 1 341 ? -26.335 -4.960 23.896 1.00 95.94 341 PHE A O 1
ATOM 2549 N N . ALA A 1 342 ? -25.287 -6.844 24.483 1.00 94.44 342 ALA A N 1
ATOM 2550 C CA . ALA A 1 342 ? -26.060 -7.098 25.694 1.00 94.44 342 ALA A CA 1
ATOM 2551 C C . ALA A 1 342 ? -25.208 -6.879 26.951 1.00 94.44 342 ALA A C 1
ATOM 2553 O O . ALA A 1 342 ? -24.036 -7.241 26.986 1.00 94.44 342 ALA A O 1
ATOM 2554 N N . LEU A 1 343 ? -25.798 -6.345 28.019 1.00 95.88 343 LEU A N 1
ATOM 2555 C CA . LEU A 1 343 ? -25.142 -6.224 29.325 1.00 95.88 343 LEU A CA 1
ATOM 2556 C C . LEU A 1 343 ? -26.125 -6.588 30.439 1.00 95.88 343 LEU A C 1
ATOM 2558 O O . LEU A 1 343 ? -27.240 -6.069 30.491 1.00 95.88 343 LEU A O 1
ATOM 2562 N N . ASP A 1 344 ? -25.704 -7.467 31.347 1.00 92.69 344 ASP A N 1
ATOM 2563 C CA . ASP A 1 344 ? -26.465 -7.780 32.556 1.00 92.69 344 ASP A CA 1
ATOM 2564 C C . ASP A 1 344 ? -26.125 -6.767 33.657 1.00 92.69 344 ASP A C 1
ATOM 2566 O O . ASP A 1 344 ? -24.968 -6.621 34.055 1.00 92.69 344 ASP A O 1
ATOM 2570 N N . VAL A 1 345 ? -27.143 -6.059 34.152 1.00 92.00 345 VAL A N 1
ATOM 2571 C CA . VAL A 1 345 ? -26.994 -4.983 35.138 1.00 92.00 345 VAL A CA 1
ATOM 2572 C C . VAL A 1 345 ? -27.758 -5.256 36.426 1.00 92.00 345 VAL A C 1
ATOM 2574 O O . VAL A 1 345 ? -28.762 -5.970 36.446 1.00 92.00 345 VAL A O 1
ATOM 2577 N N . VAL A 1 346 ? -27.288 -4.663 37.523 1.00 87.88 346 VAL A N 1
ATOM 2578 C CA . VAL A 1 346 ? -27.889 -4.779 38.858 1.00 87.88 346 VAL A CA 1
ATOM 2579 C C . VAL A 1 346 ? -28.479 -3.439 39.285 1.00 87.88 346 VAL A C 1
ATOM 2581 O O . VAL A 1 346 ? -27.811 -2.409 39.201 1.00 87.88 346 VAL A O 1
ATOM 2584 N N . ALA A 1 347 ? -29.718 -3.455 39.785 1.00 85.75 347 ALA A N 1
ATOM 2585 C CA . ALA A 1 347 ? -30.406 -2.262 40.269 1.00 85.75 347 ALA A CA 1
ATOM 2586 C C . ALA A 1 347 ? -29.559 -1.487 41.292 1.00 85.75 347 ALA A C 1
ATOM 2588 O O . ALA A 1 347 ? -29.009 -2.064 42.230 1.00 85.75 347 ALA A O 1
ATOM 2589 N N . GLY A 1 348 ? -29.493 -0.168 41.124 1.00 82.75 348 GLY A N 1
ATOM 2590 C CA . GLY A 1 348 ? -28.729 0.742 41.974 1.00 82.75 348 GLY A CA 1
ATOM 2591 C C . GLY A 1 348 ? -27.242 0.855 41.629 1.00 82.75 348 GLY A C 1
ATOM 2592 O O . GLY A 1 348 ? -26.583 1.723 42.196 1.00 82.75 348 GLY A O 1
ATOM 2593 N N . GLN A 1 349 ? -26.718 0.044 40.703 1.00 85.12 349 GLN A N 1
ATOM 2594 C CA . GLN A 1 349 ? -25.332 0.153 40.241 1.00 85.12 349 GLN A CA 1
ATOM 2595 C C . GLN A 1 349 ? -25.201 1.115 39.063 1.00 85.12 349 GLN A C 1
ATOM 2597 O O . GLN A 1 349 ? -26.087 1.193 38.207 1.00 85.12 349 GLN A O 1
ATOM 2602 N N . THR A 1 350 ? -24.080 1.835 39.023 1.00 88.00 350 THR A N 1
ATOM 2603 C CA . THR A 1 350 ? -23.737 2.746 37.930 1.00 88.00 350 THR A CA 1
ATOM 2604 C C . THR A 1 350 ? -22.757 2.070 36.985 1.00 88.00 350 THR A C 1
ATOM 2606 O O . THR A 1 350 ? -21.741 1.528 37.422 1.00 88.00 350 THR A O 1
ATOM 2609 N N . TYR A 1 351 ? -23.058 2.129 35.692 1.00 92.69 351 TYR A N 1
ATOM 2610 C CA . TYR A 1 351 ? -22.250 1.578 34.615 1.00 92.69 351 TYR A CA 1
ATOM 2611 C C . TYR A 1 351 ? -21.782 2.700 33.698 1.00 92.69 351 TYR A C 1
ATOM 2613 O O . TYR A 1 351 ? -22.571 3.568 33.322 1.00 92.69 351 TYR A O 1
ATOM 2621 N N . THR A 1 352 ? -20.511 2.650 33.320 1.00 93.81 352 THR A N 1
ATOM 2622 C CA . THR A 1 352 ? -19.915 3.498 32.289 1.00 93.81 352 THR A CA 1
ATOM 2623 C C . THR A 1 352 ? -19.537 2.612 31.115 1.00 93.81 352 THR A C 1
ATOM 2625 O O . THR A 1 352 ? -18.773 1.661 31.277 1.00 93.81 352 THR A O 1
ATOM 2628 N N . ILE A 1 353 ? -20.100 2.911 29.951 1.00 95.62 353 ILE A N 1
ATOM 2629 C CA . ILE A 1 353 ? -19.845 2.219 28.692 1.00 95.62 353 ILE A CA 1
ATOM 2630 C C . ILE A 1 353 ? -19.098 3.195 27.796 1.00 95.62 353 ILE A C 1
ATOM 2632 O O . ILE A 1 353 ? -19.591 4.288 27.523 1.00 95.62 353 ILE A O 1
ATOM 2636 N N . GLN A 1 354 ? -17.908 2.800 27.368 1.00 94.25 354 GLN A N 1
ATOM 2637 C CA . GLN A 1 354 ? -17.066 3.573 26.471 1.00 94.25 354 GLN A CA 1
ATOM 2638 C C . GLN A 1 354 ? -16.896 2.806 25.166 1.00 94.25 354 GLN A C 1
ATOM 2640 O O . GLN A 1 354 ? -16.590 1.617 25.208 1.00 94.25 354 GLN A O 1
ATOM 2645 N N . MET A 1 355 ? -17.058 3.475 24.032 1.00 94.62 355 MET A N 1
ATOM 2646 C CA . MET A 1 355 ? -16.725 2.958 22.709 1.00 94.62 355 MET A CA 1
ATOM 2647 C C . MET A 1 355 ? -15.569 3.795 22.166 1.00 94.62 355 MET A C 1
ATOM 2649 O O . MET A 1 355 ? -15.634 5.020 22.171 1.00 94.62 355 MET A O 1
ATOM 2653 N N . GLN A 1 356 ? -14.485 3.129 21.783 1.00 88.62 356 GLN A N 1
ATOM 2654 C CA . GLN A 1 356 ? -13.222 3.770 21.440 1.00 88.62 356 GLN A CA 1
ATOM 2655 C C . GLN A 1 356 ? -12.784 3.406 20.031 1.00 88.62 356 GLN A C 1
ATOM 2657 O O . GLN A 1 356 ? -12.776 2.227 19.681 1.00 88.62 356 GLN A O 1
ATOM 2662 N N . GLY A 1 357 ? -12.392 4.407 19.254 1.00 82.25 357 GLY A N 1
ATOM 2663 C CA . GLY A 1 357 ? -11.917 4.265 17.887 1.00 82.25 357 GLY A CA 1
ATOM 2664 C C . GLY A 1 357 ? -10.457 4.692 17.741 1.00 82.25 357 GLY A C 1
ATOM 2665 O O . GLY A 1 357 ? -9.635 4.512 18.651 1.00 82.25 357 GLY A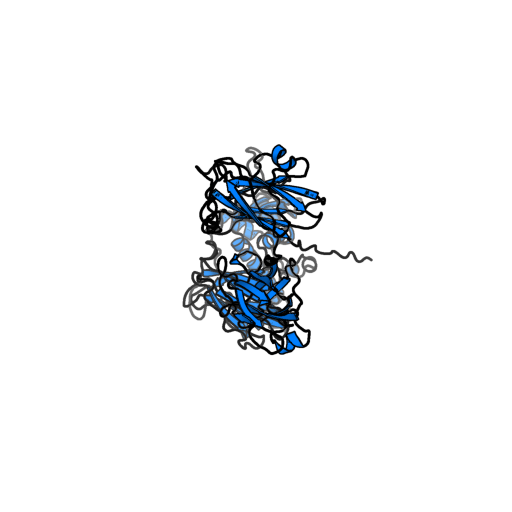 O 1
ATOM 2666 N N . SER A 1 358 ? -10.132 5.282 16.593 1.00 78.69 358 SER A N 1
ATOM 2667 C CA . SER A 1 358 ? -8.805 5.833 16.314 1.00 78.69 358 SER A CA 1
ATOM 2668 C C . SER A 1 358 ? -8.405 7.022 17.202 1.00 78.69 358 SER A C 1
ATOM 2670 O O . SER A 1 358 ? -7.215 7.088 17.524 1.00 78.69 358 SER A O 1
ATOM 2672 N N . PRO A 1 359 ? -9.313 7.888 17.718 1.00 80.50 359 PRO A N 1
ATOM 2673 C CA . PRO A 1 359 ? -8.932 8.960 18.648 1.00 80.50 359 PRO A CA 1
ATOM 2674 C C . PRO A 1 359 ? -8.231 8.459 19.920 1.00 80.50 359 PRO A C 1
ATOM 2676 O O . PRO A 1 359 ? -7.269 9.074 20.384 1.00 80.50 359 PRO A O 1
ATOM 2679 N N . SER A 1 360 ? -8.654 7.308 20.455 1.00 72.62 360 SER A N 1
ATOM 2680 C CA . SER A 1 360 ? -7.963 6.637 21.568 1.00 72.62 360 SER A CA 1
ATOM 2681 C C . SER A 1 360 ? -6.981 5.550 21.124 1.00 72.62 360 SER A C 1
ATOM 2683 O O . SER A 1 360 ? -6.426 4.859 21.980 1.00 72.62 360 SER A O 1
ATOM 2685 N N . GLY A 1 361 ? -6.783 5.337 19.821 1.00 68.94 361 GLY A N 1
ATOM 2686 C CA . GLY A 1 361 ? -5.930 4.274 19.279 1.00 68.94 361 GLY A CA 1
ATOM 2687 C C . GLY A 1 361 ? -6.397 2.851 19.615 1.00 68.94 361 GLY A C 1
ATOM 2688 O O . GLY A 1 361 ? -5.588 1.930 19.622 1.00 68.94 361 GLY A O 1
ATOM 2689 N N . ASN A 1 362 ? -7.681 2.664 19.944 1.00 72.88 362 ASN A N 1
ATOM 2690 C CA . ASN A 1 362 ? -8.276 1.362 20.284 1.00 72.88 362 ASN A CA 1
ATOM 2691 C C . ASN A 1 362 ? -9.208 0.857 19.156 1.00 72.88 362 ASN A C 1
ATOM 2693 O O . ASN A 1 362 ? -10.146 0.101 19.405 1.00 72.88 362 ASN A O 1
ATOM 2697 N N . GLY A 1 363 ? -8.953 1.287 17.921 1.00 68.19 363 GLY A N 1
ATOM 2698 C CA . GLY A 1 363 ? -9.717 0.945 16.724 1.00 68.19 363 GLY A CA 1
ATOM 2699 C C . GLY A 1 363 ? -9.293 1.805 15.529 1.00 68.19 363 GLY A C 1
ATOM 2700 O O . GLY A 1 363 ? -8.474 2.712 15.684 1.00 68.19 363 GLY A O 1
ATOM 2701 N N . THR A 1 364 ? -9.835 1.531 14.342 1.00 74.00 364 THR A N 1
ATOM 2702 C CA . THR A 1 364 ? -9.645 2.359 13.135 1.00 74.00 364 THR A CA 1
ATOM 2703 C C . THR A 1 364 ? -10.802 3.320 12.870 1.00 74.00 364 THR A C 1
ATOM 2705 O O . THR A 1 364 ? -10.628 4.268 12.106 1.00 74.00 364 THR A O 1
ATOM 2708 N N . LEU A 1 365 ? -11.960 3.120 13.511 1.00 80.06 365 LEU A N 1
ATOM 2709 C CA . LEU A 1 365 ? -13.130 3.977 13.356 1.00 80.06 365 LEU A CA 1
ATOM 2710 C C . LEU A 1 365 ? -12.823 5.391 13.858 1.00 80.06 365 LEU A C 1
ATOM 2712 O O . LEU A 1 365 ? -12.439 5.581 15.009 1.00 80.06 365 LEU A O 1
ATOM 2716 N N . THR A 1 366 ? -12.976 6.383 12.989 1.00 81.62 366 THR A N 1
ATOM 2717 C CA . THR A 1 366 ? -12.590 7.777 13.255 1.00 81.62 366 THR A CA 1
ATOM 2718 C C . THR A 1 366 ? -13.573 8.539 14.130 1.00 81.62 366 THR A C 1
ATOM 2720 O O . THR A 1 366 ? -13.170 9.502 14.776 1.00 81.62 366 THR A O 1
ATOM 2723 N N . ASP A 1 367 ? -14.834 8.110 14.152 1.00 86.88 367 ASP A N 1
ATOM 2724 C CA . ASP A 1 367 ? -15.910 8.764 14.891 1.00 86.88 367 ASP A CA 1
ATOM 2725 C C . ASP A 1 367 ? -16.927 7.718 15.366 1.00 86.88 367 ASP A C 1
ATOM 2727 O O . ASP A 1 367 ? -17.724 7.173 14.589 1.00 86.88 367 ASP A O 1
ATOM 2731 N N . THR A 1 368 ? -16.821 7.360 16.642 1.00 93.00 368 THR A N 1
ATOM 2732 C CA . THR A 1 368 ? -17.655 6.329 17.264 1.00 93.00 368 THR A CA 1
ATOM 2733 C C . THR A 1 368 ? -18.964 6.930 17.752 1.00 93.00 368 THR A C 1
ATOM 2735 O O . THR A 1 368 ? -19.009 8.085 18.159 1.00 93.00 368 THR A O 1
ATOM 2738 N N . ARG A 1 369 ? -20.030 6.131 17.792 1.00 94.00 369 ARG A N 1
ATOM 2739 C CA . ARG A 1 369 ? -21.319 6.565 18.324 1.00 94.00 369 ARG A CA 1
ATOM 2740 C C . ARG A 1 369 ? -22.007 5.471 19.116 1.00 94.00 369 ARG A C 1
ATOM 2742 O O . ARG A 1 369 ? -22.321 4.408 18.584 1.00 94.00 369 ARG A O 1
ATOM 2749 N N . ILE A 1 370 ? -22.363 5.786 20.358 1.00 95.81 370 ILE A N 1
ATOM 2750 C CA . ILE A 1 370 ? -23.388 5.043 21.094 1.00 95.81 370 ILE A CA 1
ATOM 2751 C C . ILE A 1 370 ? -24.720 5.742 20.819 1.00 95.81 370 ILE A C 1
ATOM 2753 O O . ILE A 1 370 ? -24.881 6.914 21.144 1.00 95.81 370 ILE A O 1
ATOM 2757 N N . PHE A 1 371 ? -25.687 5.053 20.214 1.00 92.88 371 PHE A N 1
ATOM 2758 C CA . PHE A 1 371 ? -26.992 5.632 19.859 1.00 92.88 371 PHE A CA 1
ATOM 2759 C C . PHE A 1 371 ? -27.957 5.650 21.044 1.00 92.88 371 PHE A C 1
ATOM 2761 O O . PHE A 1 371 ? -28.713 6.607 21.221 1.00 92.88 371 PHE A O 1
ATOM 2768 N N . GLY A 1 372 ? -27.895 4.624 21.891 1.00 93.50 372 GLY A N 1
ATOM 2769 C CA . GLY A 1 372 ? -28.739 4.523 23.071 1.00 93.50 372 GLY A CA 1
ATOM 2770 C C . GLY A 1 372 ? -28.575 3.211 23.820 1.00 93.50 372 GLY A C 1
ATOM 2771 O O . GLY A 1 372 ? -27.960 2.254 23.344 1.00 93.50 372 GLY A O 1
ATOM 2772 N N . ILE A 1 373 ? -29.152 3.187 25.019 1.00 96.25 373 ILE A N 1
ATOM 2773 C CA . ILE A 1 373 ? -29.289 1.994 25.850 1.00 96.25 373 ILE A CA 1
ATOM 2774 C C . ILE A 1 373 ? -30.774 1.678 25.975 1.00 96.25 373 ILE A C 1
ATOM 2776 O O . ILE A 1 373 ? -31.549 2.534 26.404 1.00 96.25 373 ILE A O 1
ATOM 2780 N N . TYR A 1 374 ? -31.163 0.449 25.655 1.00 94.75 374 TYR A N 1
ATOM 2781 C CA . TYR A 1 374 ? -32.555 0.016 25.574 1.00 94.75 374 TYR A CA 1
ATOM 2782 C C . TYR A 1 374 ? -32.841 -1.172 26.493 1.00 94.75 374 TYR A C 1
ATOM 2784 O O . TYR A 1 374 ? -31.966 -1.991 26.786 1.00 94.75 374 TYR A O 1
ATOM 2792 N N . ASP A 1 375 ? -34.093 -1.286 26.930 1.00 90.69 375 ASP A N 1
ATOM 2793 C CA . ASP A 1 375 ? -34.619 -2.526 27.495 1.00 90.69 375 ASP A CA 1
ATOM 2794 C C . ASP A 1 375 ? -35.055 -3.512 26.390 1.00 90.69 375 ASP A C 1
ATOM 2796 O O . ASP A 1 375 ? -35.033 -3.210 25.196 1.00 90.69 375 ASP A O 1
ATOM 2800 N N . GLN A 1 376 ? -35.487 -4.711 26.788 1.00 89.19 376 GLN A N 1
ATOM 2801 C CA . GLN A 1 376 ? -35.970 -5.750 25.864 1.00 89.19 376 GLN A CA 1
ATOM 2802 C C . GLN A 1 376 ? -37.229 -5.372 25.055 1.00 89.19 376 GLN A C 1
ATOM 2804 O O . GLN A 1 376 ? -37.577 -6.082 24.117 1.00 89.19 376 GLN A O 1
ATOM 2809 N N . ASN A 1 377 ? -37.936 -4.302 25.432 1.00 88.06 377 ASN A N 1
ATOM 2810 C CA . ASN A 1 377 ? -39.164 -3.834 24.787 1.00 88.06 377 ASN A CA 1
ATOM 2811 C C . ASN A 1 377 ? -38.919 -2.593 23.910 1.00 88.06 377 ASN A C 1
ATOM 2813 O O . ASN A 1 377 ? -39.874 -1.892 23.570 1.00 88.06 377 ASN A O 1
ATOM 2817 N N . SER A 1 378 ? -37.657 -2.297 23.577 1.00 86.88 378 SER A N 1
ATOM 2818 C CA . SER A 1 378 ? -37.252 -1.094 22.837 1.00 86.88 378 SER A CA 1
ATOM 2819 C C . SER A 1 378 ? -37.517 0.217 23.577 1.00 86.88 378 SER A C 1
ATOM 2821 O O . SER A 1 378 ? -37.557 1.282 22.959 1.00 86.88 378 SER A O 1
ATOM 2823 N N . THR A 1 379 ? -37.684 0.174 24.901 1.00 89.62 379 THR A N 1
ATOM 2824 C CA . THR A 1 379 ? -37.774 1.390 25.710 1.00 89.62 379 THR A CA 1
ATOM 2825 C C . THR A 1 379 ? -36.371 1.913 25.956 1.00 89.62 379 THR A C 1
ATOM 2827 O O . THR A 1 379 ? -35.525 1.211 26.507 1.00 89.62 379 THR A O 1
ATOM 2830 N N . LEU A 1 380 ? -36.130 3.164 25.575 1.00 91.31 380 LEU A N 1
ATOM 2831 C CA . LEU A 1 380 ? -34.871 3.839 25.845 1.00 91.31 380 LEU A CA 1
ATOM 2832 C C . LEU A 1 380 ? -34.697 4.068 27.358 1.00 91.31 380 LEU A C 1
ATOM 2834 O O . LEU A 1 380 ? -35.502 4.751 27.992 1.00 91.31 380 LEU A O 1
ATOM 2838 N N . ILE A 1 381 ? -33.627 3.513 27.918 1.00 89.44 381 ILE A N 1
ATOM 2839 C CA . ILE A 1 381 ? -33.209 3.657 29.319 1.00 89.44 381 ILE A CA 1
ATOM 2840 C C . ILE A 1 381 ? -32.295 4.871 29.477 1.00 89.44 381 ILE A C 1
ATOM 2842 O O . ILE A 1 381 ? -32.424 5.627 30.440 1.00 89.44 381 ILE A O 1
ATOM 2846 N N . ASN A 1 382 ? -31.356 5.049 28.547 1.00 91.81 382 ASN A N 1
ATOM 2847 C CA . ASN A 1 382 ? -30.453 6.190 28.528 1.00 91.81 382 ASN A CA 1
ATOM 2848 C C . ASN A 1 382 ? -30.151 6.592 27.085 1.00 91.81 382 ASN A C 1
ATOM 2850 O O . ASN A 1 382 ? -30.010 5.728 26.219 1.00 91.81 382 ASN A O 1
ATOM 2854 N N . GLN A 1 383 ? -30.069 7.898 26.853 1.00 91.00 383 GLN A N 1
ATOM 2855 C CA . GLN A 1 383 ? -29.671 8.433 25.563 1.00 91.00 383 GLN A CA 1
ATOM 2856 C C . GLN A 1 383 ? -28.206 8.107 25.281 1.00 91.00 383 GLN A C 1
ATOM 2858 O O . GLN A 1 383 ? -27.380 8.010 26.190 1.00 91.00 383 GLN A O 1
ATOM 2863 N N . GLY A 1 384 ? -27.913 7.924 24.001 1.00 88.75 384 GLY A N 1
ATOM 2864 C CA . GLY A 1 384 ? -26.559 7.762 23.515 1.00 88.75 384 GLY A CA 1
ATOM 2865 C C . GLY A 1 384 ? -25.704 9.018 23.653 1.00 88.75 384 GLY A C 1
ATOM 2866 O O . GLY A 1 384 ? -26.179 10.083 24.054 1.00 88.75 384 GLY A O 1
ATOM 2867 N N . ASN A 1 385 ? -24.440 8.870 23.284 1.00 83.44 385 ASN A N 1
ATOM 2868 C CA . ASN A 1 385 ? -23.486 9.956 23.144 1.00 83.44 385 ASN A CA 1
ATOM 2869 C C . ASN A 1 385 ? -22.531 9.624 21.987 1.00 83.44 385 ASN A C 1
ATOM 2871 O O . ASN A 1 385 ? -22.222 8.447 21.788 1.00 83.44 385 ASN A O 1
ATOM 2875 N N . ASP A 1 386 ? -22.105 10.644 21.250 1.00 71.25 386 ASP A N 1
ATOM 2876 C CA . ASP A 1 386 ? -21.132 10.595 20.160 1.00 71.25 386 ASP A CA 1
ATOM 2877 C C . ASP A 1 386 ? -19.810 11.319 20.481 1.00 71.25 386 ASP A C 1
ATOM 2879 O O . ASP A 1 386 ? -18.873 11.200 19.701 1.00 71.25 386 ASP A O 1
ATOM 2883 N N . ASP A 1 387 ? -19.676 12.003 21.630 1.00 73.12 387 ASP A N 1
ATOM 2884 C CA . ASP A 1 387 ? -18.436 12.708 21.979 1.00 73.12 387 ASP A CA 1
ATOM 2885 C C . ASP A 1 387 ? -17.917 12.490 23.421 1.00 73.12 387 ASP A C 1
ATOM 2887 O O . ASP A 1 387 ? -18.573 12.696 24.447 1.00 73.12 387 ASP A O 1
ATOM 2891 N N . TYR A 1 388 ? -16.662 12.050 23.515 1.00 65.56 388 TYR A N 1
ATOM 2892 C CA . TYR A 1 388 ? -15.891 11.878 24.743 1.00 65.56 388 TYR A CA 1
ATOM 2893 C C . TYR A 1 388 ? -14.405 11.674 24.417 1.00 65.56 388 TYR A C 1
ATOM 2895 O O . TYR A 1 388 ? -14.055 10.709 23.760 1.00 65.56 388 TYR A O 1
ATOM 2903 N N . LEU A 1 389 ? -13.503 12.527 24.928 1.00 55.94 389 LEU A N 1
ATOM 2904 C CA . LEU A 1 389 ? -12.054 12.473 24.628 1.00 55.94 389 LEU A CA 1
ATOM 2905 C C . LEU A 1 389 ? -11.751 12.429 23.113 1.00 55.94 389 LEU A C 1
ATOM 2907 O O . LEU A 1 389 ? -11.096 11.517 22.617 1.00 55.94 389 LEU A O 1
ATOM 2911 N N . GLY A 1 390 ? -12.213 13.446 22.383 1.00 79.44 390 GLY A N 1
ATOM 2912 C CA . GLY A 1 390 ? -12.178 13.467 20.919 1.00 79.44 390 GLY A CA 1
ATOM 2913 C C . GLY A 1 390 ? -13.517 12.998 20.356 1.00 79.44 390 GLY A C 1
ATOM 2914 O O . GLY A 1 390 ? -14.550 13.443 20.848 1.00 79.44 390 GLY A O 1
ATOM 2915 N N . LEU A 1 391 ? -13.476 12.115 19.355 1.00 82.44 391 LEU A N 1
ATOM 2916 C CA . LEU A 1 391 ? -14.645 11.516 18.682 1.00 82.44 391 LEU A CA 1
ATOM 2917 C C . LEU A 1 391 ? -14.919 10.067 19.151 1.00 82.44 391 LEU A C 1
ATOM 2919 O O . LEU A 1 391 ? -15.533 9.249 18.464 1.00 82.44 391 LEU A O 1
ATOM 2923 N N . ASP A 1 392 ? -14.388 9.717 20.321 1.00 87.38 392 ASP A N 1
ATOM 2924 C CA . ASP A 1 392 ? -14.784 8.510 21.038 1.00 87.38 392 ASP A CA 1
ATOM 2925 C C . ASP A 1 392 ? -16.136 8.741 21.737 1.00 87.38 392 ASP A C 1
ATOM 2927 O O . ASP A 1 392 ? -16.547 9.875 21.946 1.00 87.38 392 ASP A O 1
ATOM 2931 N N . SER A 1 393 ? -16.826 7.680 22.148 1.00 91.31 393 SER A N 1
ATOM 2932 C CA . SER A 1 393 ? -18.158 7.756 22.757 1.00 91.31 393 SER A CA 1
ATOM 2933 C C . SER A 1 393 ? -18.155 7.247 24.192 1.00 91.31 393 SER A C 1
ATOM 2935 O O . SER A 1 393 ? -17.533 6.231 24.512 1.00 91.31 393 SER A O 1
ATOM 2937 N N . LEU A 1 394 ? -18.911 7.905 25.074 1.00 92.38 394 LEU A N 1
ATOM 2938 C CA . LEU A 1 394 ? -19.093 7.461 26.458 1.00 92.38 394 LEU A CA 1
ATOM 2939 C C . LEU A 1 394 ? -20.498 7.752 26.979 1.00 92.38 394 LEU A C 1
ATOM 2941 O O . LEU A 1 394 ? -20.969 8.887 26.942 1.00 92.38 394 LEU A O 1
ATOM 2945 N N . VAL A 1 395 ? -21.123 6.732 27.568 1.00 92.81 395 VAL A N 1
ATOM 2946 C CA . VAL A 1 395 ? -22.404 6.839 28.273 1.00 92.81 395 VAL A CA 1
ATOM 2947 C C . VAL A 1 395 ? -22.249 6.322 29.699 1.00 92.81 395 VAL A C 1
ATOM 2949 O O . VAL A 1 395 ? -21.671 5.264 29.936 1.00 92.81 395 VAL A O 1
ATOM 2952 N N . THR A 1 396 ? -22.789 7.060 30.671 1.00 91.62 396 THR A N 1
ATOM 2953 C CA . THR A 1 396 ? -22.881 6.616 32.071 1.00 91.62 396 THR A CA 1
ATOM 2954 C C . THR A 1 396 ? -24.333 6.578 32.519 1.00 91.62 396 THR A C 1
ATOM 2956 O O . THR A 1 396 ? -25.076 7.536 32.308 1.00 91.62 396 THR A O 1
ATOM 2959 N N . PHE A 1 397 ? -24.749 5.492 33.171 1.00 91.31 397 PHE A N 1
ATOM 2960 C CA . PHE A 1 397 ? -26.107 5.378 33.698 1.00 91.31 397 PHE A CA 1
ATOM 2961 C C . PHE A 1 397 ? -26.189 4.535 34.970 1.00 91.31 397 PHE A C 1
ATOM 2963 O O . PHE A 1 397 ? -25.377 3.641 35.193 1.00 91.31 397 PHE A O 1
ATOM 2970 N N . THR A 1 398 ? -27.204 4.800 35.794 1.00 90.44 398 THR A N 1
ATOM 2971 C CA . THR A 1 398 ? -27.536 3.979 36.967 1.00 90.44 398 THR A CA 1
ATOM 2972 C C . THR A 1 398 ? -28.726 3.088 36.646 1.00 90.44 398 THR A C 1
ATOM 2974 O O . THR A 1 398 ? -29.787 3.582 36.260 1.00 90.44 398 THR A O 1
ATOM 2977 N N . ALA A 1 399 ? -28.573 1.777 36.818 1.00 87.56 399 ALA A N 1
ATOM 2978 C CA . ALA A 1 399 ? -29.629 0.820 36.518 1.00 87.56 399 ALA A CA 1
ATOM 2979 C C . ALA A 1 399 ? -30.784 0.943 37.526 1.00 87.56 399 ALA A C 1
ATOM 2981 O O . ALA A 1 399 ? -30.601 0.764 38.730 1.00 87.56 399 ALA A O 1
ATOM 2982 N N . GLY A 1 400 ? -31.997 1.229 37.045 1.00 86.12 400 GLY A N 1
ATOM 2983 C CA . GLY A 1 400 ? -33.197 1.293 37.893 1.00 86.12 400 GLY A CA 1
ATOM 2984 C C . GLY A 1 400 ? -33.758 -0.081 38.277 1.00 86.12 400 GLY A C 1
ATOM 2985 O O . GLY A 1 400 ? -34.453 -0.209 39.282 1.00 86.12 400 GLY A O 1
ATOM 2986 N N . THR A 1 401 ? -33.450 -1.117 37.494 1.00 85.31 401 THR A N 1
ATOM 2987 C CA . THR A 1 401 ? -33.873 -2.505 37.725 1.00 85.31 401 THR A CA 1
ATOM 2988 C C . THR A 1 401 ? -32.727 -3.465 37.409 1.00 85.31 401 THR A C 1
ATOM 2990 O O . THR A 1 401 ? -31.837 -3.135 36.629 1.00 85.31 401 THR A O 1
ATOM 2993 N N . THR A 1 402 ? -32.727 -4.638 38.049 1.00 90.19 402 THR A N 1
ATOM 2994 C CA . THR A 1 402 ? -31.785 -5.720 37.737 1.00 90.19 402 THR A CA 1
ATOM 2995 C C . THR A 1 402 ? -32.304 -6.475 36.521 1.00 90.19 402 THR A C 1
ATOM 2997 O O . THR A 1 402 ? -33.455 -6.914 36.530 1.00 90.19 402 THR A O 1
ATOM 3000 N N . GLY A 1 403 ? -31.470 -6.657 35.504 1.00 87.44 403 GLY A N 1
ATOM 3001 C CA . GLY A 1 403 ? -31.859 -7.333 34.271 1.00 87.44 403 GLY A CA 1
ATOM 3002 C C . GLY A 1 403 ? -30.886 -7.078 33.129 1.00 87.44 403 GLY A C 1
ATOM 3003 O O . GLY A 1 403 ? -29.860 -6.430 33.309 1.00 87.44 403 GLY A O 1
ATOM 3004 N N . ARG A 1 404 ? -31.222 -7.600 31.949 1.00 93.19 404 ARG A N 1
ATOM 3005 C CA . ARG A 1 404 ? -30.445 -7.401 30.726 1.00 93.19 404 ARG A CA 1
ATOM 3006 C C . ARG A 1 404 ? -30.879 -6.132 30.005 1.00 93.19 404 ARG A C 1
ATOM 3008 O O . ARG A 1 404 ? -32.076 -5.900 29.832 1.00 93.19 404 ARG A O 1
ATOM 3015 N N . ILE A 1 405 ? -29.900 -5.366 29.552 1.00 95.31 405 ILE A N 1
ATOM 3016 C CA . ILE A 1 405 ? -30.069 -4.205 28.679 1.00 95.31 405 ILE A CA 1
ATOM 3017 C C . ILE A 1 405 ? -29.317 -4.418 27.366 1.00 95.31 405 ILE A C 1
ATOM 3019 O O . ILE A 1 405 ? -28.467 -5.308 27.277 1.00 95.31 405 ILE A O 1
ATOM 3023 N N . TYR A 1 406 ? -29.614 -3.579 26.379 1.00 96.56 406 TYR A N 1
ATOM 3024 C CA . TYR A 1 406 ? -29.001 -3.620 25.058 1.00 96.56 406 TYR A CA 1
ATOM 3025 C C . TYR A 1 406 ? -28.396 -2.265 24.700 1.00 96.56 406 TYR A C 1
ATOM 3027 O O . TYR A 1 406 ? -29.022 -1.231 24.931 1.00 96.56 406 TYR A O 1
ATOM 3035 N N . ILE A 1 407 ? -27.182 -2.271 24.161 1.00 97.00 407 ILE A N 1
ATOM 3036 C CA . ILE A 1 407 ? -26.436 -1.082 23.750 1.00 97.00 407 ILE A CA 1
ATOM 3037 C C . ILE A 1 407 ? -26.388 -1.078 22.229 1.00 97.00 407 ILE A C 1
ATOM 3039 O O . ILE A 1 407 ? -25.959 -2.067 21.647 1.00 97.00 407 ILE A O 1
ATOM 3043 N N . GLU A 1 408 ? -26.810 0.021 21.611 1.00 96.62 408 GLU A N 1
ATOM 3044 C CA . GLU A 1 408 ? -26.686 0.241 20.169 1.00 96.62 408 GLU A CA 1
ATOM 3045 C C . GLU A 1 408 ? -25.429 1.072 19.895 1.00 96.62 408 GLU A C 1
ATOM 3047 O O . GLU A 1 408 ? -25.350 2.241 20.289 1.00 96.62 408 GLU A O 1
ATOM 3052 N N . ALA A 1 409 ? -24.447 0.455 19.248 1.00 95.12 409 ALA A N 1
ATOM 3053 C CA . ALA A 1 409 ? -23.165 1.045 18.887 1.00 95.12 409 ALA A CA 1
ATOM 3054 C C . ALA A 1 409 ? -23.039 1.186 17.362 1.00 95.12 409 ALA A C 1
ATOM 3056 O O . ALA A 1 409 ? -23.747 0.531 16.603 1.00 95.12 409 ALA A O 1
ATOM 3057 N N . GLY A 1 410 ? -22.165 2.072 16.899 1.00 92.31 410 GLY A N 1
ATOM 3058 C CA . GLY A 1 410 ? -21.828 2.205 15.486 1.00 92.31 410 GLY A CA 1
ATOM 3059 C C . GLY A 1 410 ? -20.986 3.447 15.229 1.00 92.31 410 GLY A C 1
ATOM 3060 O O . GLY A 1 410 ? -20.286 3.931 16.114 1.00 92.31 410 GLY A O 1
ATOM 3061 N N . ALA A 1 411 ? -21.076 3.990 14.021 1.00 90.06 411 ALA A N 1
ATOM 3062 C CA . ALA A 1 411 ? -20.360 5.201 13.637 1.00 90.06 411 ALA A CA 1
ATOM 3063 C C . ALA A 1 411 ? -21.255 6.447 13.622 1.00 90.06 411 ALA A C 1
ATOM 3065 O O . ALA A 1 411 ? -22.462 6.362 13.353 1.00 90.06 411 ALA A O 1
ATOM 3066 N N . TYR A 1 412 ? -20.657 7.617 13.851 1.00 83.38 412 TYR A N 1
ATOM 3067 C CA . TYR A 1 412 ? -21.269 8.882 13.453 1.00 83.38 412 TYR A CA 1
ATOM 3068 C C . TYR A 1 412 ? -21.074 9.102 11.943 1.00 83.38 412 TYR A C 1
ATOM 3070 O O . TYR A 1 412 ? -19.997 8.860 11.396 1.00 83.38 412 TYR A O 1
ATOM 3078 N N . GLY A 1 413 ? -22.119 9.572 11.256 1.00 80.88 413 GLY A N 1
ATOM 3079 C CA . GLY A 1 413 ? -22.082 9.826 9.813 1.00 80.88 413 GLY A CA 1
ATOM 3080 C C . GLY A 1 413 ? -21.921 8.555 8.973 1.00 80.88 413 GLY A C 1
ATOM 3081 O O . GLY A 1 413 ? -22.545 7.534 9.257 1.00 80.88 413 GLY A O 1
ATOM 3082 N N . GLU A 1 414 ? -21.105 8.649 7.922 1.00 77.31 414 GLU A N 1
ATOM 3083 C CA . GLU A 1 414 ? -20.850 7.559 6.968 1.00 77.31 414 GLU A CA 1
ATOM 3084 C C . GLU A 1 414 ? -19.527 6.817 7.230 1.00 77.31 414 GLU A C 1
ATOM 3086 O O . GLU A 1 414 ? -19.013 6.124 6.354 1.00 77.31 414 GLU A O 1
ATOM 3091 N N . ASN A 1 415 ? -18.960 6.967 8.431 1.00 74.12 415 ASN A N 1
ATOM 3092 C CA . ASN A 1 415 ? -17.695 6.333 8.789 1.00 74.12 415 ASN A CA 1
ATOM 3093 C C . ASN A 1 415 ? -17.851 4.812 8.971 1.00 74.12 415 ASN A C 1
ATOM 3095 O O . ASN A 1 415 ? -18.925 4.307 9.299 1.00 74.12 415 ASN A O 1
ATOM 3099 N N . ALA A 1 416 ? -16.746 4.097 8.781 1.00 78.19 416 ALA A N 1
ATOM 3100 C CA . ALA A 1 416 ? -16.615 2.659 8.988 1.00 78.19 416 ALA A CA 1
ATOM 3101 C C . ALA A 1 416 ? -15.233 2.362 9.587 1.00 78.19 416 ALA A C 1
ATOM 3103 O O . ALA A 1 416 ? -14.319 3.187 9.489 1.00 78.19 416 ALA A O 1
ATOM 3104 N N . GLY A 1 417 ? -15.080 1.204 10.223 1.00 73.56 417 GLY A N 1
ATOM 3105 C CA . GLY A 1 417 ? -13.823 0.808 10.858 1.00 73.56 417 GLY A CA 1
ATOM 3106 C C . GLY A 1 417 ? -14.014 0.069 12.177 1.00 73.56 417 GLY A C 1
ATOM 3107 O O . GLY A 1 417 ? -15.127 -0.087 12.674 1.00 73.56 417 GLY A O 1
ATOM 3108 N N . SER A 1 418 ? -12.905 -0.384 12.756 1.00 79.06 418 SER A N 1
ATOM 3109 C CA . SER A 1 418 ? -12.908 -1.137 14.008 1.00 79.06 418 SER A CA 1
ATOM 3110 C C . SER A 1 418 ? -12.989 -0.233 15.231 1.00 79.06 418 SER A C 1
ATOM 3112 O O . SER A 1 418 ? -12.523 0.908 15.219 1.00 79.06 418 SER A O 1
ATOM 3114 N N . TYR A 1 419 ? -13.541 -0.756 16.315 1.00 88.25 419 TYR A N 1
ATOM 3115 C CA . TYR A 1 419 ? -13.658 -0.068 17.594 1.00 88.25 419 TYR A CA 1
ATOM 3116 C C . TYR A 1 419 ? -13.511 -1.051 18.760 1.00 88.25 419 TYR A C 1
ATOM 3118 O O . TYR A 1 419 ? -13.565 -2.269 18.590 1.00 88.25 419 TYR A O 1
ATOM 3126 N N . THR A 1 420 ? -13.368 -0.512 19.970 1.00 89.88 420 THR A N 1
ATOM 3127 C CA . THR A 1 420 ? -13.365 -1.271 21.226 1.00 89.88 420 THR A CA 1
ATOM 3128 C C . THR A 1 420 ? -14.425 -0.742 22.190 1.00 89.88 420 THR A C 1
ATOM 3130 O O . THR A 1 420 ? -14.398 0.434 22.543 1.00 89.88 420 THR A O 1
ATOM 3133 N N . VAL A 1 421 ? -15.309 -1.607 22.695 1.00 93.06 421 VAL A N 1
ATOM 3134 C CA . VAL A 1 421 ? -16.236 -1.307 23.797 1.00 93.06 421 VAL A CA 1
ATOM 3135 C C . VAL A 1 421 ? -15.661 -1.756 25.139 1.00 93.06 421 VAL A C 1
ATOM 3137 O O . VAL A 1 421 ? -15.172 -2.879 25.294 1.00 93.06 421 VAL A O 1
ATOM 3140 N N . LYS A 1 422 ? -15.757 -0.878 26.139 1.00 91.75 422 LYS A N 1
ATOM 3141 C CA . LYS A 1 422 ? -15.342 -1.110 27.525 1.00 91.75 422 LYS A CA 1
ATOM 3142 C C . LYS A 1 422 ? -16.493 -0.807 28.469 1.00 91.75 422 LYS A C 1
ATOM 3144 O O . LYS A 1 422 ? -17.141 0.229 28.350 1.00 91.75 422 LYS A O 1
ATOM 3149 N N . VAL A 1 423 ? -16.711 -1.685 29.445 1.00 93.31 423 VAL A N 1
ATOM 3150 C CA . VAL A 1 423 ? -17.721 -1.489 30.493 1.00 93.31 423 VAL A CA 1
ATOM 3151 C C . VAL A 1 423 ? -17.049 -1.438 31.855 1.00 93.31 423 VAL A C 1
ATOM 3153 O O . VAL A 1 423 ? -16.323 -2.356 32.236 1.00 93.31 423 VAL A O 1
ATOM 3156 N N . GLN A 1 424 ? -17.330 -0.389 32.619 1.00 90.25 424 GLN A N 1
ATOM 3157 C CA . GLN A 1 424 ? -16.922 -0.242 34.013 1.00 90.25 424 GLN A CA 1
ATOM 3158 C C . GLN A 1 424 ? -18.159 -0.140 34.904 1.00 90.25 424 GLN A C 1
ATOM 3160 O O . GLN A 1 424 ? -19.172 0.425 34.501 1.00 90.25 424 GLN A O 1
ATOM 3165 N N . GLN A 1 425 ? -18.079 -0.683 36.119 1.00 89.44 425 GLN A N 1
ATOM 3166 C CA . GLN A 1 425 ? -19.143 -0.599 37.117 1.00 89.44 425 GLN A CA 1
ATOM 3167 C C . GLN A 1 425 ? -18.596 0.049 38.385 1.00 89.44 425 GLN A C 1
ATOM 3169 O O . GLN A 1 425 ? -17.593 -0.409 38.932 1.00 89.44 425 GLN A O 1
ATOM 3174 N N . THR A 1 426 ? -19.306 1.051 38.893 1.00 80.38 426 THR A N 1
ATOM 3175 C CA . THR A 1 426 ? -19.031 1.657 40.197 1.00 80.38 426 THR A CA 1
ATOM 3176 C C . THR A 1 426 ? -20.241 1.466 41.101 1.00 80.38 426 THR A C 1
ATOM 3178 O O . THR A 1 426 ? -21.385 1.699 40.703 1.00 80.38 426 THR A O 1
ATOM 3181 N N . THR A 1 427 ? -19.996 1.030 42.336 1.00 57.62 427 THR A N 1
ATOM 3182 C CA . THR A 1 427 ? -21.047 0.912 43.348 1.00 57.62 427 THR A CA 1
ATOM 3183 C C . THR A 1 427 ? -21.426 2.303 43.838 1.00 57.62 427 THR A C 1
ATOM 3185 O O . THR A 1 427 ? -20.581 3.018 44.378 1.00 57.62 427 THR A O 1
ATOM 3188 N N . ALA A 1 428 ? -22.693 2.688 43.692 1.00 48.78 428 ALA A N 1
ATOM 3189 C CA . ALA A 1 428 ? -23.195 3.873 44.371 1.00 48.78 428 ALA A CA 1
ATOM 3190 C C . ALA A 1 428 ? -23.110 3.633 45.887 1.00 48.78 428 ALA A C 1
ATOM 3192 O O . ALA A 1 428 ? -23.623 2.631 46.389 1.00 48.78 428 ALA A O 1
ATOM 3193 N N . ALA A 1 429 ? -22.446 4.527 46.625 1.00 35.78 429 ALA A N 1
ATOM 3194 C CA . ALA A 1 429 ? -22.426 4.469 48.081 1.00 35.78 429 ALA A CA 1
ATOM 3195 C C . ALA A 1 429 ? -23.872 4.535 48.594 1.00 35.78 429 ALA A C 1
ATOM 3197 O O . ALA A 1 429 ? -24.511 5.586 48.545 1.00 35.78 429 ALA A O 1
ATOM 3198 N N . GLN A 1 430 ? -24.403 3.407 49.070 1.00 31.53 430 GLN A N 1
ATOM 3199 C CA . GLN A 1 430 ? -25.659 3.422 49.798 1.00 31.53 430 GLN A CA 1
ATOM 3200 C C . GLN A 1 430 ? -25.433 4.175 51.105 1.00 31.53 430 GLN A C 1
ATOM 3202 O O . GLN A 1 430 ? -24.645 3.758 51.954 1.00 31.53 430 GLN A O 1
ATOM 3207 N N . THR A 1 431 ? -26.146 5.283 51.279 1.00 29.48 431 THR A N 1
ATOM 3208 C CA . THR A 1 431 ? -26.350 5.885 52.588 1.00 29.48 431 THR A CA 1
ATOM 3209 C C . THR A 1 431 ? -27.162 4.905 53.430 1.00 29.48 431 THR A C 1
ATOM 3211 O O . THR A 1 431 ? -28.389 4.853 53.372 1.00 29.48 431 THR A O 1
ATOM 3214 N N . SER A 1 432 ? -26.469 4.086 54.219 1.00 29.33 432 SER A N 1
ATOM 3215 C CA . SER A 1 432 ? -27.089 3.301 55.277 1.00 29.33 432 SER A CA 1
ATOM 3216 C C . SER A 1 432 ? -27.628 4.263 56.336 1.00 29.33 432 SER A C 1
ATOM 3218 O O . SER A 1 432 ? -26.894 4.724 57.208 1.00 29.33 432 SER A O 1
ATOM 3220 N N . SER A 1 433 ? -28.915 4.593 56.272 1.00 34.00 433 SER A N 1
ATOM 3221 C CA . SER A 1 433 ? -29.607 5.229 57.389 1.00 34.00 433 SER A CA 1
ATOM 3222 C C . SER A 1 433 ? -29.955 4.165 58.432 1.00 34.00 433 SER A C 1
ATOM 3224 O O . SER A 1 433 ? -31.088 3.687 58.498 1.00 34.00 433 SER A O 1
ATOM 3226 N N . THR A 1 434 ? -28.982 3.782 59.253 1.00 29.19 434 THR A N 1
ATOM 3227 C CA . THR A 1 434 ? -29.269 3.259 60.593 1.00 29.19 434 THR A CA 1
ATOM 3228 C C . THR A 1 434 ? -29.223 4.443 61.559 1.00 29.19 434 THR A C 1
ATOM 3230 O O . THR A 1 434 ? -28.197 5.124 61.600 1.00 29.19 434 THR A O 1
ATOM 3233 N N . PRO A 1 435 ? -30.291 4.743 62.320 1.00 36.31 435 PRO A N 1
ATOM 3234 C CA . PRO A 1 435 ? -30.205 5.714 63.400 1.00 36.31 435 PRO A CA 1
ATOM 3235 C C . PRO A 1 435 ? -29.344 5.100 64.504 1.00 36.31 435 PRO A C 1
ATOM 3237 O O . PRO A 1 435 ? -29.807 4.197 65.200 1.00 36.31 435 PRO A O 1
ATOM 3240 N N . ASP A 1 436 ? -28.101 5.558 64.637 1.00 30.48 436 ASP A N 1
ATOM 3241 C CA . ASP A 1 436 ? -27.328 5.328 65.853 1.00 30.48 436 ASP A CA 1
ATOM 3242 C C . ASP A 1 436 ? -27.431 6.558 66.756 1.00 30.48 436 ASP A C 1
ATOM 3244 O O . ASP A 1 436 ? -27.323 7.707 66.325 1.00 30.48 436 ASP A O 1
ATOM 3248 N N . ASN A 1 437 ? -27.747 6.261 68.005 1.00 36.97 437 ASN A N 1
ATOM 3249 C CA . ASN A 1 437 ? -28.061 7.143 69.100 1.00 36.97 437 ASN A CA 1
ATOM 3250 C C . ASN A 1 437 ? -27.024 6.873 70.187 1.00 36.97 437 ASN A C 1
ATOM 3252 O O . ASN A 1 437 ? -27.295 6.109 71.112 1.00 36.97 437 ASN A O 1
ATOM 3256 N N . ASP A 1 438 ? -25.880 7.544 70.114 1.00 30.98 438 ASP A N 1
ATOM 3257 C CA . ASP A 1 438 ? -25.094 7.884 71.290 1.00 30.98 438 ASP A CA 1
ATOM 3258 C C . ASP A 1 438 ? -24.318 9.196 71.084 1.00 30.98 438 ASP A C 1
ATOM 3260 O O . ASP A 1 438 ? -23.992 9.625 69.979 1.00 30.98 438 ASP A O 1
ATOM 3264 N N . GLY A 1 439 ? -24.189 9.949 72.173 1.00 30.72 439 GLY A N 1
ATOM 3265 C CA . GLY A 1 439 ? -23.763 11.340 72.158 1.00 30.72 439 GLY A CA 1
ATOM 3266 C C . GLY A 1 439 ? -22.349 11.550 72.683 1.00 30.72 439 GLY A C 1
ATOM 3267 O O . GLY A 1 439 ? -21.979 10.933 73.670 1.00 30.72 439 GLY A O 1
ATOM 3268 N N . ASN A 1 440 ? -21.681 12.552 72.090 1.00 32.16 440 ASN A N 1
ATOM 3269 C CA . ASN A 1 440 ? -20.704 13.497 72.674 1.00 32.16 440 ASN A CA 1
ATOM 3270 C C . ASN A 1 440 ? -19.439 12.859 73.327 1.00 32.16 440 ASN A C 1
ATOM 3272 O O . ASN A 1 440 ? -19.544 12.017 74.203 1.00 32.16 440 ASN A O 1
ATOM 3276 N N . ILE A 1 441 ? -18.177 13.240 73.065 1.00 32.50 441 ILE A N 1
ATOM 3277 C CA . ILE A 1 441 ? -17.549 14.576 73.005 1.00 32.50 441 ILE A CA 1
ATOM 3278 C C . ILE A 1 441 ? -16.151 14.440 72.346 1.00 32.50 441 ILE A C 1
ATOM 3280 O O . ILE A 1 441 ? -15.429 13.503 72.683 1.00 32.50 441 ILE A O 1
ATOM 3284 N N . GLY A 1 442 ? -15.702 15.418 71.541 1.00 30.47 442 GLY A N 1
ATOM 3285 C CA . GLY A 1 442 ? -14.258 15.650 71.332 1.00 30.47 442 GLY A CA 1
ATOM 3286 C C . GLY A 1 442 ? -13.845 16.400 70.059 1.00 30.47 442 GLY A C 1
ATOM 3287 O O . GLY A 1 442 ? -13.442 15.778 69.087 1.00 30.47 442 GLY A O 1
ATOM 3288 N N . ASN A 1 443 ? -13.897 17.736 70.085 1.00 31.39 443 ASN A N 1
ATOM 3289 C CA . ASN A 1 443 ? -13.468 18.642 69.008 1.00 31.39 443 ASN A CA 1
ATOM 3290 C C . ASN A 1 443 ? -11.946 18.639 68.740 1.00 31.39 443 ASN A C 1
ATOM 3292 O O . ASN A 1 443 ? -11.182 18.952 69.651 1.00 31.39 443 ASN A O 1
ATOM 3296 N N . THR A 1 444 ? -11.553 18.558 67.463 1.00 28.77 444 THR A N 1
ATOM 3297 C CA . THR A 1 444 ? -10.540 19.443 66.842 1.00 28.77 444 THR A CA 1
ATOM 3298 C C . THR A 1 444 ? -10.890 19.687 65.360 1.00 28.77 444 THR A C 1
ATOM 3300 O O . THR A 1 444 ? -11.140 18.724 64.638 1.00 28.77 444 THR A O 1
ATOM 3303 N N . PRO A 1 445 ? -10.940 20.948 64.879 1.00 32.53 445 PRO A N 1
ATOM 3304 C CA . PRO A 1 445 ? -11.317 21.266 63.502 1.00 32.53 445 PRO A CA 1
ATOM 3305 C C . PRO A 1 445 ? -10.100 21.492 62.592 1.00 32.53 445 PRO A C 1
ATOM 3307 O O . PRO A 1 445 ? -9.186 22.220 62.971 1.00 32.53 445 PRO A O 1
ATOM 3310 N N . ALA A 1 446 ? -10.142 20.948 61.371 1.00 26.06 446 ALA A N 1
ATOM 3311 C CA . ALA A 1 446 ? -9.525 21.491 60.148 1.00 26.06 446 ALA A CA 1
ATOM 3312 C C . ALA A 1 446 ? -9.900 20.602 58.938 1.00 26.06 446 ALA A C 1
ATOM 3314 O O . ALA A 1 446 ? -10.044 19.396 59.110 1.00 26.06 446 ALA A O 1
ATOM 3315 N N . PRO A 1 447 ? -9.904 21.113 57.697 1.00 29.48 447 PRO A N 1
ATOM 3316 C CA . PRO A 1 447 ? -10.665 22.242 57.173 1.00 29.48 447 PRO A CA 1
ATOM 3317 C C . PRO A 1 447 ? -11.559 21.802 55.989 1.00 29.48 447 PRO A C 1
ATOM 3319 O O . PRO A 1 447 ? -11.298 20.811 55.312 1.00 29.48 447 PRO A O 1
ATOM 3322 N N . THR A 1 448 ? -12.590 22.582 55.670 1.00 38.62 448 THR A N 1
ATOM 3323 C CA . THR A 1 448 ? -13.233 22.538 54.348 1.00 38.62 448 THR A CA 1
ATOM 3324 C C . THR A 1 448 ? -12.245 23.016 53.286 1.00 38.62 448 THR A C 1
ATOM 3326 O O . THR A 1 448 ? -11.885 24.195 53.280 1.00 38.62 448 THR A O 1
ATOM 3329 N N . ALA A 1 449 ? -11.839 22.116 52.390 1.00 26.75 449 ALA A N 1
ATOM 3330 C CA . ALA A 1 449 ? -11.241 22.460 51.105 1.00 26.75 449 ALA A CA 1
ATOM 3331 C C . ALA A 1 449 ? -12.305 22.327 49.992 1.00 26.75 449 ALA A C 1
ATOM 3333 O O . ALA A 1 449 ? -13.170 21.453 50.087 1.00 26.75 449 ALA A O 1
ATOM 3334 N N . PRO A 1 450 ? -12.301 23.210 48.979 1.00 27.22 450 PRO A N 1
ATOM 3335 C CA . PRO A 1 450 ? -13.365 23.326 47.985 1.00 27.22 450 PRO A CA 1
ATOM 3336 C C . PRO A 1 450 ? -13.324 22.174 46.978 1.00 27.22 450 PRO A C 1
ATOM 3338 O O . PRO A 1 450 ? -12.270 21.585 46.750 1.00 27.22 450 PRO A O 1
ATOM 3341 N N . ALA A 1 451 ? -14.455 21.920 46.317 1.00 29.20 451 ALA A N 1
ATOM 3342 C CA . ALA A 1 451 ? -14.495 21.133 45.092 1.00 29.20 451 ALA A CA 1
ATOM 3343 C C . ALA A 1 451 ? -13.494 21.712 44.079 1.00 29.20 451 ALA A C 1
ATOM 3345 O O . ALA A 1 451 ? -13.671 22.827 43.586 1.00 29.20 451 ALA A O 1
ATOM 3346 N N . THR A 1 452 ? -12.432 20.968 43.791 1.00 25.89 452 THR A N 1
ATOM 3347 C CA . THR A 1 452 ? -11.584 21.218 42.631 1.00 25.89 452 THR A CA 1
ATOM 3348 C C . THR A 1 452 ? -12.327 20.732 41.384 1.00 25.89 452 THR A C 1
ATOM 3350 O O . THR A 1 452 ? -12.812 19.599 41.374 1.00 25.89 452 THR A O 1
ATOM 3353 N N . PRO A 1 453 ? -12.451 21.556 40.328 1.00 27.86 453 PRO A N 1
ATOM 3354 C CA . PRO A 1 453 ? -12.906 21.068 39.034 1.00 27.86 453 PRO A CA 1
ATOM 3355 C C . PRO A 1 453 ? -11.910 20.007 38.556 1.00 27.86 453 PRO A C 1
ATOM 3357 O O . PRO A 1 453 ? -10.698 20.213 38.644 1.00 27.86 453 PRO A O 1
ATOM 3360 N N . VAL A 1 454 ? -12.412 18.860 38.092 1.00 31.36 454 VAL A N 1
ATOM 3361 C CA . VAL A 1 454 ? -11.569 17.848 37.449 1.00 31.36 454 VAL A CA 1
ATOM 3362 C C . VAL A 1 454 ? -11.013 18.487 36.185 1.00 31.36 454 VAL A C 1
ATOM 3364 O O . VAL A 1 454 ? -11.755 18.810 35.258 1.00 31.36 454 VAL A O 1
ATOM 3367 N N . ALA A 1 455 ? -9.711 18.752 36.212 1.00 25.98 455 ALA A N 1
ATOM 3368 C CA . ALA A 1 455 ? -8.970 19.274 35.088 1.00 25.98 455 ALA A CA 1
ATOM 3369 C C . ALA A 1 455 ? -9.101 18.302 33.910 1.00 25.98 455 ALA A C 1
ATOM 3371 O O . ALA A 1 455 ? -8.881 17.100 34.057 1.00 25.98 455 ALA A O 1
ATOM 3372 N N . THR A 1 456 ? -9.429 18.841 32.739 1.00 28.09 456 THR A N 1
ATOM 3373 C CA . THR A 1 456 ? -8.994 18.283 31.457 1.00 28.09 456 THR A CA 1
ATOM 3374 C C . THR A 1 456 ? -7.544 17.843 31.611 1.00 28.09 456 THR A C 1
ATOM 3376 O O . THR A 1 456 ? -6.738 18.685 32.003 1.00 28.09 456 THR A O 1
ATOM 3379 N N . VAL A 1 457 ? -7.212 16.574 31.355 1.00 31.08 457 VAL A N 1
ATOM 3380 C CA . VAL A 1 457 ? -5.809 16.144 31.262 1.00 31.08 457 VAL A CA 1
ATOM 3381 C C . VAL A 1 457 ? -5.215 16.927 30.096 1.00 31.08 457 VAL A C 1
ATOM 3383 O O . VAL A 1 457 ? -5.584 16.654 28.952 1.00 31.08 457 VAL A O 1
ATOM 3386 N N . PRO A 1 458 ? -4.375 17.945 30.339 1.00 29.80 458 PRO A N 1
ATOM 3387 C CA . PRO A 1 458 ? -3.627 18.546 29.261 1.00 29.80 458 PRO A CA 1
ATOM 3388 C C . PRO A 1 458 ? -2.572 17.513 28.865 1.00 29.80 458 PRO A C 1
ATOM 3390 O O . PRO A 1 458 ? -2.044 16.793 29.718 1.00 29.80 458 PRO A O 1
ATOM 3393 N N . THR A 1 459 ? -2.248 17.460 27.582 1.00 35.75 459 THR A N 1
ATOM 3394 C CA . THR A 1 459 ? -0.945 16.984 27.116 1.00 35.75 459 THR A CA 1
ATOM 3395 C C . THR A 1 459 ? 0.129 17.475 28.096 1.00 35.75 459 THR A C 1
ATOM 3397 O O . THR A 1 459 ? 0.197 18.689 28.327 1.00 35.75 459 THR A O 1
ATOM 3400 N N . PRO A 1 460 ? 0.901 16.587 28.755 1.00 32.50 460 PRO A N 1
ATOM 3401 C CA . PRO A 1 460 ? 1.901 17.037 29.708 1.00 32.50 460 PRO A CA 1
ATOM 3402 C C . PRO A 1 460 ? 2.872 17.962 28.979 1.00 32.50 460 PRO A C 1
ATOM 3404 O O . PRO A 1 460 ? 3.445 17.593 27.959 1.00 32.50 460 PRO A O 1
ATOM 3407 N N . ALA A 1 461 ? 3.044 19.182 29.479 1.00 39.66 461 ALA A N 1
ATOM 3408 C CA . ALA A 1 461 ? 4.280 19.901 29.212 1.00 39.66 461 ALA A CA 1
ATOM 3409 C C . ALA A 1 461 ? 5.422 19.106 29.876 1.00 39.66 461 ALA A C 1
ATOM 3411 O O . ALA A 1 461 ? 5.164 18.515 30.931 1.00 39.66 461 ALA A O 1
ATOM 3412 N N . PRO A 1 462 ? 6.645 19.087 29.312 1.00 43.81 462 PRO A N 1
ATOM 3413 C CA . PRO A 1 462 ? 7.770 18.362 29.904 1.00 43.81 462 PRO A CA 1
ATOM 3414 C C . PRO A 1 462 ? 7.901 18.715 31.395 1.00 43.81 462 PRO A C 1
ATOM 3416 O O . PRO A 1 462 ? 7.971 19.896 31.760 1.00 43.81 462 PRO A O 1
ATOM 3419 N N . SER A 1 463 ? 7.844 17.706 32.269 1.00 49.88 463 SER A N 1
ATOM 3420 C CA . SER A 1 463 ? 8.043 17.884 33.709 1.00 49.88 463 SER A CA 1
ATOM 3421 C C . SER A 1 463 ? 9.497 18.255 34.003 1.00 49.88 463 SER A C 1
ATOM 3423 O O . SER A 1 463 ? 10.402 17.921 33.260 1.00 49.88 463 SER A O 1
ATOM 3425 N N . SER A 1 464 ? 9.787 18.919 35.126 1.00 49.38 464 SER A N 1
ATOM 3426 C CA . SER A 1 464 ? 11.179 19.103 35.585 1.00 49.38 464 SER A CA 1
ATOM 3427 C C . SER A 1 464 ? 11.731 17.858 36.303 1.00 49.38 464 SER A C 1
ATOM 3429 O O . SER A 1 464 ? 12.598 17.964 37.171 1.00 49.38 464 SER A O 1
ATOM 3431 N N . THR A 1 465 ? 11.129 16.695 36.074 1.00 65.94 465 THR A N 1
ATOM 3432 C CA . THR A 1 465 ? 11.424 15.422 36.735 1.00 65.94 465 THR A CA 1
ATOM 3433 C C . THR A 1 465 ? 11.318 14.342 35.669 1.00 65.94 465 THR A C 1
ATOM 3435 O O . THR A 1 465 ? 10.245 14.218 35.087 1.00 65.94 465 THR A O 1
ATOM 3438 N N . ASP A 1 466 ? 12.439 13.653 35.445 1.00 75.94 466 ASP A N 1
ATOM 3439 C CA . ASP A 1 466 ? 12.645 12.486 34.566 1.00 75.94 466 ASP A CA 1
ATOM 3440 C C . ASP A 1 466 ? 11.506 11.469 34.741 1.00 75.94 466 ASP A C 1
ATOM 3442 O O . ASP A 1 466 ? 11.248 11.015 35.867 1.00 75.94 466 ASP A O 1
ATOM 3446 N N . ASP A 1 467 ? 10.773 11.206 33.658 1.00 71.94 467 ASP A N 1
ATOM 3447 C CA . ASP A 1 467 ? 9.543 10.415 33.650 1.00 71.94 467 ASP A CA 1
ATOM 3448 C C . ASP A 1 467 ? 9.811 8.906 33.519 1.00 71.94 467 ASP A C 1
ATOM 3450 O O . ASP A 1 467 ? 9.077 8.098 34.107 1.00 71.94 467 ASP A O 1
ATOM 3454 N N . PHE A 1 468 ? 10.909 8.523 32.866 1.00 86.75 468 PHE A N 1
ATOM 3455 C CA . PHE A 1 468 ? 11.360 7.145 32.757 1.00 86.75 468 PHE A CA 1
ATOM 3456 C C . PHE A 1 468 ? 12.783 6.971 33.298 1.00 86.75 468 PHE A C 1
ATOM 3458 O O . PHE A 1 468 ? 13.103 7.394 34.411 1.00 86.75 468 PHE A O 1
ATOM 3465 N N . ALA A 1 469 ? 13.583 6.119 32.672 1.00 87.06 469 ALA A N 1
ATOM 3466 C CA . ALA A 1 469 ? 14.912 5.775 33.144 1.00 87.06 469 ALA A CA 1
ATOM 3467 C C . ALA A 1 469 ? 15.890 5.994 32.005 1.00 87.06 469 ALA A C 1
ATOM 3469 O O . ALA A 1 469 ? 15.781 5.289 31.009 1.00 87.06 469 ALA A O 1
ATOM 3470 N N . SER A 1 470 ? 16.897 6.843 32.205 1.00 85.69 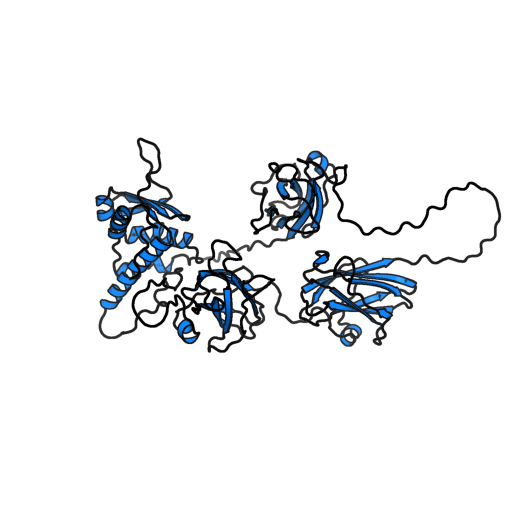470 SER A N 1
ATOM 3471 C CA . SER A 1 470 ? 17.891 7.172 31.173 1.00 85.69 470 SER A CA 1
ATOM 3472 C C . SER A 1 470 ? 19.081 6.229 31.077 1.00 85.69 470 SER A C 1
ATOM 3474 O O . SER A 1 470 ? 19.991 6.425 30.273 1.00 85.69 470 SER A O 1
ATOM 3476 N N . THR A 1 471 ? 19.103 5.168 31.886 1.00 85.06 471 THR A N 1
ATOM 3477 C CA . THR A 1 471 ? 20.139 4.134 31.808 1.00 85.06 471 THR A CA 1
ATOM 3478 C C . THR A 1 471 ? 19.555 2.740 31.962 1.00 85.06 471 THR A C 1
ATOM 3480 O O . THR A 1 471 ? 18.651 2.509 32.768 1.00 85.06 471 THR A O 1
ATOM 3483 N N . PHE A 1 472 ? 20.176 1.766 31.293 1.00 85.50 472 PHE A N 1
ATOM 3484 C CA . PHE A 1 472 ? 19.809 0.357 31.432 1.00 85.50 472 PHE A CA 1
ATOM 3485 C C . PHE A 1 472 ? 19.828 -0.129 32.894 1.00 85.50 472 PHE A C 1
ATOM 3487 O O . PHE A 1 472 ? 18.964 -0.892 33.310 1.00 85.50 472 PHE A O 1
ATOM 3494 N N . SER A 1 473 ? 20.780 0.338 33.712 1.00 86.25 473 SER A N 1
ATOM 3495 C CA . SER A 1 473 ? 20.871 -0.046 35.132 1.00 86.25 473 SER A CA 1
ATOM 3496 C C . SER A 1 473 ? 19.641 0.399 35.937 1.00 86.25 473 SER A C 1
ATOM 3498 O O . SER A 1 473 ? 19.101 -0.366 36.737 1.00 86.25 473 SER A O 1
ATOM 3500 N N . GLN A 1 474 ? 19.149 1.618 35.691 1.00 84.94 474 GLN A N 1
ATOM 3501 C CA . GLN A 1 474 ? 17.912 2.113 36.298 1.00 84.94 474 GLN A CA 1
ATOM 3502 C C . GLN A 1 474 ? 16.695 1.356 35.751 1.00 84.94 474 GLN A C 1
ATOM 3504 O O . GLN A 1 474 ? 15.853 0.910 36.534 1.00 84.94 474 GLN A O 1
ATOM 3509 N N . ALA A 1 475 ? 16.641 1.137 34.436 1.00 84.38 475 ALA A N 1
ATOM 3510 C CA . ALA A 1 475 ? 15.581 0.389 33.767 1.00 84.38 475 ALA A CA 1
ATOM 3511 C C . ALA A 1 475 ? 15.424 -1.031 34.344 1.00 84.38 475 ALA A C 1
ATOM 3513 O O . ALA A 1 475 ? 14.342 -1.405 34.802 1.00 84.38 475 ALA A O 1
ATOM 3514 N N . ALA A 1 476 ? 16.529 -1.777 34.435 1.00 78.88 476 ALA A N 1
ATOM 3515 C CA . ALA A 1 476 ? 16.589 -3.134 34.976 1.00 78.88 476 ALA A CA 1
ATOM 3516 C C . ALA A 1 476 ? 16.256 -3.213 36.478 1.00 78.88 476 ALA A C 1
ATOM 3518 O O . ALA A 1 476 ? 15.883 -4.275 36.975 1.00 78.88 476 ALA A O 1
ATOM 3519 N N . SER A 1 477 ? 16.348 -2.095 37.208 1.00 82.44 477 SER A N 1
ATOM 3520 C CA . SER A 1 477 ? 15.922 -1.995 38.611 1.00 82.44 477 SER A CA 1
ATOM 3521 C C . SER A 1 477 ? 14.415 -1.740 38.796 1.00 82.44 477 SER A C 1
ATOM 3523 O O . SER A 1 477 ? 13.958 -1.596 39.929 1.00 82.44 477 SER A O 1
ATOM 3525 N N . GLY A 1 478 ? 13.641 -1.711 37.702 1.00 78.31 478 GLY A N 1
ATOM 3526 C CA . GLY A 1 478 ? 12.182 -1.560 37.711 1.00 78.31 478 GLY A CA 1
ATOM 3527 C C . GLY A 1 478 ? 11.676 -0.143 37.427 1.00 78.31 478 GLY A C 1
ATOM 3528 O O . GLY A 1 478 ? 10.499 0.120 37.653 1.00 78.31 478 GLY A O 1
ATOM 3529 N N . ARG A 1 479 ? 12.540 0.766 36.951 1.00 81.56 479 ARG A N 1
ATOM 3530 C CA . ARG A 1 479 ? 12.156 2.136 36.555 1.00 81.56 479 ARG A CA 1
ATOM 3531 C C . ARG A 1 479 ? 11.855 2.303 35.062 1.00 81.56 479 ARG A C 1
ATOM 3533 O O . ARG A 1 479 ? 11.557 3.410 34.637 1.00 81.56 479 ARG A O 1
ATOM 3540 N N . ALA A 1 480 ? 11.952 1.237 34.271 1.00 85.75 480 ALA A N 1
ATOM 3541 C CA . ALA A 1 480 ? 11.568 1.285 32.864 1.00 85.75 480 ALA A CA 1
ATOM 3542 C C . ALA A 1 480 ? 10.054 1.505 32.711 1.00 85.75 480 ALA A C 1
ATOM 3544 O O . ALA A 1 480 ? 9.268 0.953 33.488 1.00 85.75 480 ALA A O 1
ATOM 3545 N N . GLY A 1 481 ? 9.639 2.224 31.669 1.00 84.31 481 GLY A N 1
ATOM 3546 C CA . GLY A 1 481 ? 8.234 2.262 31.268 1.00 84.31 481 GLY A CA 1
ATOM 3547 C C . GLY A 1 481 ? 7.770 0.879 30.797 1.00 84.31 481 GLY A C 1
ATOM 3548 O O . GLY A 1 481 ? 8.484 0.194 30.069 1.00 84.31 481 GLY A O 1
ATOM 3549 N N . ALA A 1 482 ? 6.585 0.427 31.210 1.00 82.62 482 ALA A N 1
ATOM 3550 C CA . ALA A 1 482 ? 6.070 -0.884 30.810 1.00 82.62 482 ALA A CA 1
ATOM 3551 C C . ALA A 1 482 ? 5.294 -0.786 29.487 1.00 82.62 482 ALA A C 1
ATOM 3553 O O . ALA A 1 482 ? 4.173 -0.279 29.458 1.00 82.62 482 ALA A O 1
ATOM 3554 N N . LEU A 1 483 ? 5.870 -1.308 28.402 1.00 86.19 483 LEU A N 1
ATOM 3555 C CA . LEU A 1 483 ? 5.223 -1.396 27.095 1.00 86.19 483 LEU A CA 1
ATOM 3556 C C . LEU A 1 483 ? 4.653 -2.805 26.887 1.00 86.19 483 LEU A C 1
ATOM 3558 O O . LEU A 1 483 ? 5.330 -3.813 27.085 1.00 86.19 483 LEU A O 1
ATOM 3562 N N . THR A 1 484 ? 3.392 -2.887 26.468 1.00 80.00 484 THR A N 1
ATOM 3563 C CA . THR A 1 484 ? 2.769 -4.160 26.073 1.00 80.00 484 THR A CA 1
ATOM 3564 C C . THR A 1 484 ? 2.982 -4.387 24.578 1.00 80.00 484 THR A C 1
ATOM 3566 O O . THR A 1 484 ? 2.878 -3.442 23.799 1.00 80.00 484 THR A O 1
ATOM 3569 N N . ALA A 1 485 ? 3.257 -5.625 24.158 1.00 67.56 485 ALA A N 1
ATOM 3570 C CA . ALA A 1 485 ? 3.312 -5.968 22.737 1.00 67.56 485 ALA A CA 1
ATOM 3571 C C . ALA A 1 485 ? 1.953 -5.692 22.067 1.00 67.56 485 ALA A C 1
ATOM 3573 O O . ALA A 1 485 ? 0.929 -6.172 22.553 1.00 67.56 485 ALA A O 1
ATOM 3574 N N . GLY A 1 486 ? 1.937 -4.909 20.984 1.00 66.12 486 GLY A N 1
ATOM 3575 C CA . GLY A 1 486 ? 0.688 -4.421 20.376 1.00 66.12 486 GLY A CA 1
ATOM 3576 C C . GLY A 1 486 ? 0.095 -3.162 21.034 1.00 66.12 486 GLY A C 1
ATOM 3577 O O . GLY A 1 486 ? -0.956 -2.693 20.610 1.00 66.12 486 GLY A O 1
ATOM 3578 N N . GLY A 1 487 ? 0.722 -2.638 22.093 1.00 65.38 487 GLY A N 1
ATOM 3579 C CA . GLY A 1 487 ? 0.268 -1.460 22.835 1.00 65.38 487 GLY A CA 1
ATOM 3580 C C . GLY A 1 487 ? 1.027 -0.179 22.485 1.00 65.38 487 GLY A C 1
ATOM 3581 O O . GLY A 1 487 ? 1.933 -0.168 21.654 1.00 65.38 487 GLY A O 1
ATOM 3582 N N . LEU A 1 488 ? 0.676 0.911 23.169 1.00 86.44 488 LEU A N 1
ATOM 3583 C CA . LEU A 1 488 ? 1.357 2.202 23.065 1.00 86.44 488 LEU A CA 1
ATOM 3584 C C . LEU A 1 488 ? 1.622 2.806 24.445 1.00 8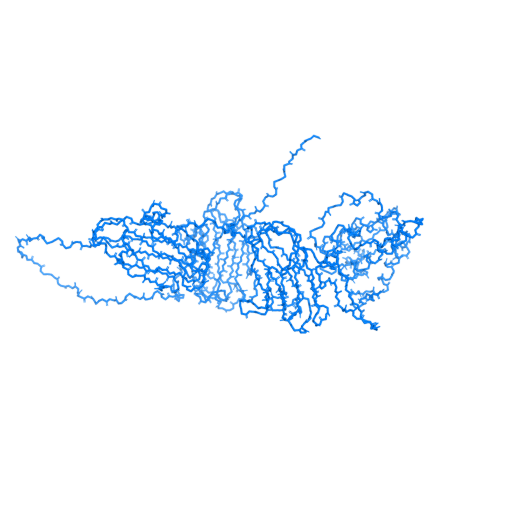6.44 488 LEU A C 1
ATOM 3586 O O . LEU A 1 488 ? 0.912 2.511 25.408 1.00 86.44 488 LEU A O 1
ATOM 3590 N N . ILE A 1 489 ? 2.618 3.680 24.518 1.00 80.31 489 ILE A N 1
ATOM 3591 C CA . ILE A 1 489 ? 2.974 4.473 25.694 1.00 80.31 489 ILE A CA 1
ATOM 3592 C C . ILE A 1 489 ? 3.402 5.877 25.254 1.00 80.31 489 ILE A C 1
ATOM 3594 O O . ILE A 1 489 ? 3.863 6.066 24.130 1.00 80.31 489 ILE A O 1
ATOM 3598 N N . ARG A 1 490 ? 3.206 6.874 26.118 1.00 85.88 490 ARG A N 1
ATOM 3599 C CA . ARG A 1 490 ? 3.639 8.259 25.893 1.00 85.88 490 ARG A CA 1
ATOM 3600 C C . ARG A 1 490 ? 4.660 8.653 26.949 1.00 85.88 490 ARG A C 1
ATOM 3602 O O . ARG A 1 490 ? 4.543 8.188 28.082 1.00 85.88 490 ARG A O 1
ATOM 3609 N N . GLY A 1 491 ? 5.591 9.513 26.564 1.00 86.12 491 GLY A N 1
ATOM 3610 C CA . GLY A 1 491 ? 6.618 10.071 27.439 1.00 86.12 491 GLY A CA 1
ATOM 3611 C C . GLY A 1 491 ? 7.051 11.459 26.999 1.00 86.12 491 GLY A C 1
ATOM 3612 O O . GLY A 1 491 ? 6.531 11.997 26.010 1.00 86.12 491 GLY A O 1
ATOM 3613 N N . SER A 1 492 ? 7.985 12.034 27.740 1.00 88.50 492 SER A N 1
ATOM 3614 C CA . SER A 1 492 ? 8.670 13.274 27.414 1.00 88.50 492 SER A CA 1
ATOM 3615 C C . SER A 1 492 ? 10.179 13.110 27.473 1.00 88.50 492 SER A C 1
ATOM 3617 O O . SER A 1 492 ? 10.707 12.364 28.263 1.00 88.50 492 SER A O 1
ATOM 3619 N N . VAL A 1 493 ? 10.870 13.858 26.619 1.00 89.19 493 VAL A N 1
ATOM 3620 C CA . VAL A 1 493 ? 12.297 14.134 26.755 1.00 89.19 493 VAL A CA 1
ATOM 3621 C C . VAL A 1 493 ? 12.388 15.491 27.443 1.00 89.19 493 VAL A C 1
ATOM 3623 O O . VAL A 1 493 ? 12.072 16.510 26.826 1.00 89.19 493 VAL A O 1
ATOM 3626 N N . GLU A 1 494 ? 12.747 15.532 28.723 1.00 84.56 494 GLU A N 1
ATOM 3627 C CA . GLU A 1 494 ? 12.718 16.751 29.546 1.00 84.56 494 GLU A CA 1
ATOM 3628 C C . GLU A 1 494 ? 13.969 17.615 29.362 1.00 84.56 494 GLU A C 1
ATOM 3630 O O . GLU A 1 494 ? 13.952 18.825 29.613 1.00 84.56 494 GLU A O 1
ATOM 3635 N N . SER A 1 495 ? 15.074 17.002 28.933 1.00 84.00 495 SER A N 1
ATOM 3636 C CA . SER A 1 495 ? 16.350 17.674 28.712 1.00 84.00 495 SER A CA 1
ATOM 3637 C C . SER A 1 495 ? 17.103 17.099 27.513 1.00 84.00 495 SER A C 1
ATOM 3639 O O . SER A 1 495 ? 16.924 15.949 27.128 1.00 84.00 495 SER A O 1
ATOM 3641 N N . VAL A 1 496 ? 17.950 17.911 26.874 1.00 82.69 496 VAL A N 1
ATOM 3642 C CA . VAL A 1 496 ? 18.744 17.435 25.732 1.00 82.69 496 VAL A CA 1
ATOM 3643 C C . VAL A 1 496 ? 19.665 16.308 26.194 1.00 82.69 496 VAL A C 1
ATOM 3645 O O . VAL A 1 496 ? 20.460 16.493 27.116 1.00 82.69 496 VAL A O 1
ATOM 3648 N N . GLY A 1 497 ? 19.580 15.166 25.515 1.00 81.06 497 GLY A N 1
ATOM 3649 C CA . GLY A 1 497 ? 20.340 13.966 25.858 1.00 81.06 497 GLY A CA 1
ATOM 3650 C C . GLY A 1 497 ? 19.651 13.052 26.868 1.00 81.06 497 GLY A C 1
ATOM 3651 O O . GLY A 1 497 ? 20.243 12.030 27.211 1.00 81.06 497 GLY A O 1
ATOM 3652 N N . ASP A 1 498 ? 18.433 13.382 27.310 1.00 87.75 498 ASP A N 1
ATOM 3653 C CA . ASP A 1 498 ? 17.615 12.426 28.047 1.00 87.75 498 ASP A CA 1
ATOM 3654 C C . ASP A 1 498 ? 17.293 11.198 27.195 1.00 87.75 498 ASP A C 1
ATOM 3656 O O . ASP A 1 498 ? 17.253 11.253 25.957 1.00 87.75 498 ASP A O 1
ATOM 3660 N N . ARG A 1 499 ? 17.116 10.079 27.884 1.00 89.88 499 ARG A N 1
ATOM 3661 C CA . ARG A 1 499 ? 16.845 8.771 27.306 1.00 89.88 499 ARG A CA 1
ATOM 3662 C C . ARG A 1 499 ? 15.746 8.125 28.108 1.00 89.88 499 ARG A C 1
ATOM 3664 O O . ARG A 1 499 ? 15.792 8.155 29.328 1.00 89.88 499 ARG A O 1
ATOM 3671 N N . ASP A 1 500 ? 14.882 7.402 27.421 1.00 94.12 500 ASP A N 1
ATOM 3672 C CA . ASP A 1 500 ? 13.823 6.660 28.080 1.00 94.12 500 ASP A CA 1
ATOM 3673 C C . ASP A 1 500 ? 13.909 5.194 27.719 1.00 94.12 500 ASP A C 1
ATOM 3675 O O . ASP A 1 500 ? 13.880 4.802 26.550 1.00 94.12 500 ASP A O 1
ATOM 3679 N N . PHE A 1 501 ? 14.026 4.369 28.754 1.00 92.94 501 PHE A N 1
ATOM 3680 C CA . PHE A 1 501 ? 13.993 2.926 28.621 1.00 92.94 501 PHE A CA 1
ATOM 3681 C C . PHE A 1 501 ? 12.590 2.374 28.871 1.00 92.94 501 PHE A C 1
ATOM 3683 O O . PHE A 1 501 ? 12.007 2.544 29.946 1.00 92.94 501 PHE A O 1
ATOM 3690 N N . PHE A 1 502 ? 12.107 1.589 27.912 1.00 93.88 502 PHE A N 1
ATOM 3691 C CA . PHE A 1 502 ? 10.866 0.828 28.004 1.00 93.88 502 PHE A CA 1
ATOM 3692 C C . PHE A 1 502 ? 11.148 -0.667 28.052 1.00 93.88 502 PHE A C 1
ATOM 3694 O O . PHE A 1 502 ? 11.966 -1.161 27.287 1.00 93.88 502 PHE A O 1
ATOM 3701 N N . VAL A 1 503 ? 10.458 -1.408 28.917 1.00 89.88 503 VAL A N 1
ATOM 3702 C CA . VAL A 1 503 ? 10.518 -2.873 28.964 1.00 89.88 503 VAL A CA 1
ATOM 3703 C C . VAL A 1 503 ? 9.290 -3.474 28.289 1.00 89.88 503 VAL A C 1
ATOM 3705 O O . VAL A 1 503 ? 8.158 -3.085 28.576 1.00 89.88 503 VAL A O 1
ATOM 3708 N N . VAL A 1 504 ? 9.510 -4.455 27.415 1.00 90.12 504 VAL A N 1
ATOM 3709 C CA . VAL A 1 504 ? 8.460 -5.203 26.712 1.00 90.12 504 VAL A CA 1
ATOM 3710 C C . VAL A 1 504 ? 8.750 -6.702 26.763 1.00 90.12 504 VAL A C 1
ATOM 3712 O O . VAL A 1 504 ? 9.901 -7.133 26.694 1.00 90.12 504 VAL A O 1
ATOM 3715 N N . SER A 1 505 ? 7.706 -7.521 26.906 1.00 84.12 505 SER A N 1
ATOM 3716 C CA . SER A 1 505 ? 7.825 -8.984 26.830 1.00 84.12 505 SER A CA 1
ATOM 3717 C C . SER A 1 505 ? 7.531 -9.459 25.411 1.00 84.12 505 SER A C 1
ATOM 3719 O O . SER A 1 505 ? 6.419 -9.262 24.924 1.00 84.12 505 SER A O 1
ATOM 3721 N N . LEU A 1 506 ? 8.510 -10.094 24.766 1.00 84.19 506 LEU A N 1
ATOM 3722 C CA . LEU A 1 506 ? 8.416 -10.560 23.380 1.00 84.19 506 LEU A CA 1
ATOM 3723 C C . LEU A 1 506 ? 8.545 -12.083 23.295 1.00 84.19 506 LEU A C 1
ATOM 3725 O O . LEU A 1 506 ? 9.196 -12.716 24.132 1.00 84.19 506 LEU A O 1
ATOM 3729 N N . LEU A 1 507 ? 7.929 -12.674 22.272 1.00 74.88 507 LEU A N 1
ATOM 3730 C CA . LEU A 1 507 ? 7.972 -14.109 21.993 1.00 74.88 507 LEU A CA 1
ATOM 3731 C C . LEU A 1 507 ? 8.975 -14.413 20.879 1.00 74.88 507 LEU A C 1
ATOM 3733 O O . LEU A 1 507 ? 8.954 -13.760 19.841 1.00 74.88 507 LEU A O 1
ATOM 3737 N N . ALA A 1 508 ? 9.824 -15.428 21.076 1.00 70.38 508 ALA A N 1
ATOM 3738 C CA . ALA A 1 508 ? 10.768 -15.894 20.062 1.00 70.38 508 ALA A CA 1
ATOM 3739 C C . ALA A 1 508 ? 10.065 -16.202 18.733 1.00 70.38 508 ALA A C 1
ATOM 3741 O O . ALA A 1 508 ? 9.052 -16.900 18.724 1.00 70.38 508 ALA A O 1
ATOM 3742 N N . GLY A 1 509 ? 10.633 -15.738 17.620 1.00 57.88 509 GLY A N 1
ATOM 3743 C CA . GLY A 1 509 ? 10.121 -16.009 16.274 1.00 57.88 509 GLY A CA 1
ATOM 3744 C C . GLY A 1 509 ? 8.875 -15.211 15.873 1.00 57.88 509 GLY A C 1
ATOM 3745 O O . GLY A 1 509 ? 8.455 -15.310 14.726 1.00 57.88 509 GLY A O 1
ATOM 3746 N N . GLN A 1 510 ? 8.304 -14.403 16.770 1.00 72.38 510 GLN A N 1
ATOM 3747 C CA . GLN A 1 510 ? 7.270 -13.427 16.430 1.00 72.38 510 GLN A CA 1
ATOM 3748 C C . GLN A 1 510 ? 7.946 -12.127 16.003 1.00 72.38 510 GLN A C 1
ATOM 3750 O O . GLN A 1 510 ? 8.735 -11.581 16.768 1.00 72.38 510 GLN A O 1
ATOM 3755 N N . ALA A 1 511 ? 7.656 -11.602 14.815 1.00 65.62 511 ALA A N 1
ATOM 3756 C CA . ALA A 1 511 ? 8.135 -10.266 14.485 1.00 65.62 511 ALA A CA 1
ATOM 3757 C C . ALA A 1 511 ? 7.278 -9.199 15.169 1.00 65.62 511 ALA A C 1
ATOM 3759 O O . ALA A 1 511 ? 6.077 -9.363 15.395 1.00 65.62 511 ALA A O 1
ATOM 3760 N N . TYR A 1 512 ? 7.931 -8.100 15.514 1.00 82.31 512 TYR A N 1
ATOM 3761 C CA . TYR A 1 512 ? 7.330 -6.922 16.107 1.00 82.31 512 TYR A CA 1
ATOM 3762 C C . TYR A 1 512 ? 7.837 -5.692 15.371 1.00 82.31 512 TYR A C 1
ATOM 3764 O O . TYR A 1 512 ? 8.994 -5.649 14.954 1.00 82.31 512 TYR A O 1
ATOM 3772 N N . ARG A 1 513 ? 6.986 -4.681 15.242 1.00 86.38 513 ARG A N 1
ATOM 3773 C CA . ARG A 1 513 ? 7.356 -3.357 14.747 1.00 86.38 513 ARG A CA 1
ATOM 3774 C C . ARG A 1 513 ? 7.228 -2.366 15.898 1.00 86.38 513 ARG A C 1
ATOM 3776 O O . ARG A 1 513 ? 6.201 -2.344 16.572 1.00 86.38 513 ARG A O 1
ATOM 3783 N N . PHE A 1 514 ? 8.271 -1.585 16.136 1.00 88.44 514 PHE A N 1
ATOM 3784 C CA . PHE A 1 514 ? 8.264 -0.479 17.086 1.00 88.44 514 PHE A CA 1
ATOM 3785 C C . PHE A 1 514 ? 8.323 0.830 16.322 1.00 88.44 514 PHE A C 1
ATOM 3787 O O . PHE A 1 514 ? 9.115 0.943 15.388 1.00 88.44 514 PHE A O 1
ATOM 3794 N N . GLU A 1 515 ? 7.479 1.782 16.700 1.00 90.25 515 GLU A N 1
ATOM 3795 C CA . GLU A 1 515 ? 7.373 3.086 16.047 1.00 90.25 515 GLU A CA 1
ATOM 3796 C C . GLU A 1 515 ? 7.310 4.185 17.095 1.00 90.25 515 GLU A C 1
ATOM 3798 O O . GLU A 1 515 ? 6.538 4.101 18.053 1.00 90.25 515 GLU A O 1
ATOM 3803 N N . LEU A 1 516 ? 8.146 5.197 16.919 1.00 91.38 516 LEU A N 1
ATOM 3804 C CA . LEU A 1 516 ? 8.285 6.333 17.806 1.00 91.38 516 LEU A CA 1
ATOM 3805 C C . LEU A 1 516 ? 7.864 7.594 17.056 1.00 91.38 516 LEU A C 1
ATOM 3807 O O . LEU A 1 516 ? 8.461 7.939 16.041 1.00 91.38 516 LEU A O 1
ATOM 3811 N N . PHE A 1 517 ? 6.845 8.265 17.575 1.00 84.56 517 PHE A N 1
ATOM 3812 C CA . PHE A 1 517 ? 6.187 9.408 16.956 1.00 84.56 517 PHE A CA 1
ATOM 3813 C C . PHE A 1 517 ? 6.493 10.689 17.736 1.00 84.56 517 PHE A C 1
ATOM 3815 O O . PHE A 1 517 ? 6.385 10.715 18.967 1.00 84.56 517 PHE A O 1
ATOM 3822 N N . GLY A 1 518 ? 6.851 11.743 17.010 1.00 84.94 518 GLY A N 1
ATOM 3823 C CA . GLY A 1 518 ? 7.120 13.093 17.489 1.00 84.94 518 GLY A CA 1
ATOM 3824 C C . GLY A 1 518 ? 6.062 14.100 17.032 1.00 84.94 518 GLY A C 1
ATOM 3825 O O . GLY A 1 518 ? 5.006 13.748 16.510 1.00 84.94 518 GLY A O 1
ATOM 3826 N N . GLY A 1 519 ? 6.330 15.388 17.239 1.00 76.44 519 GLY A N 1
ATOM 3827 C CA . GLY A 1 519 ? 5.377 16.471 16.974 1.00 76.44 519 GLY A CA 1
ATOM 3828 C C . GLY A 1 519 ? 5.101 16.756 15.499 1.00 76.44 519 GLY A C 1
ATOM 3829 O O . GLY A 1 519 ? 4.113 17.419 15.189 1.00 76.44 519 GLY A O 1
ATOM 3830 N N . LEU A 1 520 ? 5.939 16.251 14.590 1.00 71.94 520 LEU A N 1
ATOM 3831 C CA . LEU A 1 520 ? 5.643 16.252 13.154 1.00 71.94 520 LEU A CA 1
ATOM 3832 C C . LEU A 1 520 ? 4.709 15.103 12.748 1.00 71.94 520 LEU A C 1
ATOM 3834 O O . LEU A 1 520 ? 4.041 15.202 11.722 1.00 71.94 520 LEU A O 1
ATOM 3838 N N . ASP A 1 521 ? 4.618 14.055 13.570 1.00 74.31 521 ASP A N 1
ATOM 3839 C CA . ASP A 1 521 ? 3.842 12.853 13.265 1.00 74.31 521 ASP A CA 1
ATOM 3840 C C . ASP A 1 521 ? 2.454 12.881 13.910 1.00 74.31 521 ASP A C 1
ATOM 3842 O O . ASP A 1 521 ? 1.478 12.405 13.332 1.00 74.31 521 ASP A O 1
ATOM 3846 N N . GLU A 1 522 ? 2.343 13.454 15.113 1.00 73.69 522 GLU A N 1
ATOM 3847 C CA . GLU A 1 522 ? 1.065 13.651 15.786 1.00 73.69 522 GLU A CA 1
ATOM 3848 C C . GLU A 1 522 ? 0.992 14.986 16.527 1.00 73.69 522 GLU A C 1
ATOM 3850 O O . GLU A 1 522 ? 1.887 15.361 17.281 1.00 73.69 522 GLU A O 1
ATOM 3855 N N . SER A 1 523 ? -0.142 15.680 16.400 1.00 72.56 523 SER A N 1
ATOM 3856 C CA . SER A 1 523 ? -0.365 16.982 17.048 1.00 72.56 523 SER A CA 1
ATOM 3857 C C . SER A 1 523 ? -0.391 16.922 18.582 1.00 72.56 523 SER A C 1
ATOM 3859 O O . SER A 1 523 ? -0.406 17.960 19.241 1.00 72.56 523 SER A O 1
ATOM 3861 N N . ALA A 1 524 ? -0.468 15.718 19.156 1.00 70.38 524 ALA A N 1
ATOM 3862 C CA . ALA A 1 524 ? -0.409 15.477 20.597 1.00 70.38 524 ALA A CA 1
ATOM 3863 C C . ALA A 1 524 ? 1.035 15.365 21.133 1.00 70.38 524 ALA A C 1
ATOM 3865 O O . ALA A 1 524 ? 1.236 15.406 22.350 1.00 70.38 524 ALA A O 1
ATOM 3866 N N . SER A 1 525 ? 2.023 15.247 20.246 1.00 81.44 525 SER A N 1
ATOM 3867 C CA . SER A 1 525 ? 3.447 15.164 20.560 1.00 81.44 525 SER A CA 1
ATOM 3868 C C . SER A 1 525 ? 4.159 16.476 20.232 1.00 81.44 525 SER A C 1
ATOM 3870 O O . SER A 1 525 ? 3.673 17.287 19.447 1.00 81.44 525 SER A O 1
ATOM 3872 N N . THR A 1 526 ? 5.307 16.721 20.861 1.00 86.81 526 THR A N 1
ATOM 3873 C CA . THR A 1 526 ? 6.101 17.945 20.646 1.00 86.81 526 THR A CA 1
ATOM 3874 C C . THR A 1 526 ? 7.583 17.685 20.402 1.00 86.81 526 THR A C 1
ATOM 3876 O O . THR A 1 526 ? 8.288 18.621 20.035 1.00 86.81 526 THR A O 1
ATOM 3879 N N . LEU A 1 527 ? 8.061 16.445 20.560 1.00 87.38 527 LEU A N 1
ATOM 3880 C CA . LEU A 1 527 ? 9.442 16.080 20.248 1.00 87.38 527 LEU A CA 1
ATOM 3881 C C . LEU A 1 527 ? 9.672 16.221 18.742 1.00 87.38 527 LEU A C 1
ATOM 3883 O O . LEU A 1 527 ? 8.991 15.567 17.957 1.00 87.38 527 LEU A O 1
ATOM 3887 N N . ALA A 1 528 ? 10.582 17.100 18.336 1.00 83.44 528 ALA A N 1
ATOM 3888 C CA . ALA A 1 528 ? 10.730 17.457 16.929 1.00 83.44 528 ALA A CA 1
ATOM 3889 C C . ALA A 1 528 ? 11.308 16.308 16.096 1.00 83.44 528 ALA A C 1
ATOM 3891 O O . ALA A 1 528 ? 10.830 16.071 14.992 1.00 83.44 528 ALA A O 1
ATOM 3892 N N . ASP A 1 529 ? 12.305 15.609 16.640 1.00 85.31 529 ASP A N 1
ATOM 3893 C CA . ASP A 1 529 ? 13.075 14.597 15.915 1.00 85.31 529 ASP A CA 1
ATOM 3894 C C . ASP A 1 529 ? 13.311 13.355 16.807 1.00 85.31 529 ASP A C 1
ATOM 3896 O O . ASP A 1 529 ? 14.291 13.296 17.561 1.00 85.31 529 ASP A O 1
ATOM 3900 N N . PRO A 1 530 ? 12.339 12.428 16.870 1.00 90.50 530 PRO A N 1
ATOM 3901 C CA . PRO A 1 530 ? 12.403 11.231 17.707 1.00 90.50 530 PRO A CA 1
ATOM 3902 C C . PRO A 1 530 ? 13.359 10.155 17.160 1.00 90.50 530 PRO A C 1
ATOM 3904 O O . PRO A 1 530 ? 13.312 9.782 15.996 1.00 90.50 530 PRO A O 1
ATOM 3907 N N . MET A 1 531 ? 14.151 9.536 18.038 1.00 90.44 531 MET A N 1
ATOM 3908 C CA . MET A 1 531 ? 15.101 8.475 17.686 1.00 90.44 531 MET A CA 1
ATOM 3909 C C . MET A 1 531 ? 14.928 7.227 18.560 1.00 90.44 531 MET A C 1
ATOM 3911 O O . MET A 1 531 ? 14.819 7.314 19.786 1.00 90.44 531 MET A O 1
ATOM 3915 N N . ILE A 1 532 ? 14.986 6.049 17.930 1.00 94.56 532 ILE A N 1
ATOM 3916 C CA . ILE A 1 532 ? 15.163 4.757 18.602 1.00 94.56 532 ILE A CA 1
ATOM 3917 C C . ILE A 1 532 ? 16.664 4.441 18.614 1.00 94.56 532 ILE A C 1
ATOM 3919 O O . ILE A 1 532 ? 17.274 4.180 17.574 1.00 94.56 532 ILE A O 1
ATOM 3923 N N . PHE A 1 533 ? 17.268 4.447 19.804 1.00 91.56 533 PHE A N 1
ATOM 3924 C CA . PHE A 1 533 ? 18.702 4.199 20.002 1.00 91.56 533 PHE A CA 1
ATOM 3925 C C . PHE A 1 533 ? 19.067 2.719 20.016 1.00 91.56 533 PHE A C 1
ATOM 3927 O O . PHE A 1 533 ? 20.244 2.384 19.877 1.00 91.56 533 PHE A O 1
ATOM 3934 N N . GLY A 1 534 ? 18.083 1.836 20.180 1.00 91.56 534 GLY A N 1
ATOM 3935 C CA . GLY A 1 534 ? 18.324 0.404 20.179 1.00 91.56 534 GLY A CA 1
ATOM 3936 C C . GLY A 1 534 ? 17.270 -0.416 20.900 1.00 91.56 534 GLY A C 1
ATOM 3937 O O . GLY A 1 534 ? 16.555 0.070 21.778 1.00 91.56 534 GLY A O 1
ATOM 3938 N N . ILE A 1 535 ? 17.253 -1.707 20.577 1.00 95.62 535 ILE A N 1
ATOM 3939 C CA . ILE A 1 535 ? 16.635 -2.746 21.396 1.00 95.62 535 ILE A CA 1
ATOM 3940 C C . ILE A 1 535 ? 17.756 -3.529 22.078 1.00 95.62 535 ILE A C 1
ATOM 3942 O O . ILE A 1 535 ? 18.686 -4.011 21.434 1.00 95.62 535 ILE A O 1
ATOM 3946 N N . PHE A 1 536 ? 17.656 -3.680 23.390 1.00 92.75 536 PHE A N 1
ATOM 3947 C CA . PHE A 1 536 ? 18.627 -4.342 24.246 1.00 92.75 536 PHE A CA 1
ATOM 3948 C C . PHE A 1 536 ? 18.047 -5.637 24.810 1.00 92.75 536 PHE A C 1
ATOM 3950 O O . PHE A 1 536 ? 16.855 -5.731 25.125 1.00 92.75 536 PHE A O 1
ATOM 3957 N N . ASP A 1 537 ? 18.901 -6.646 24.961 1.00 87.56 537 ASP A N 1
ATOM 3958 C CA . ASP A 1 537 ? 18.542 -7.868 25.675 1.00 87.56 537 ASP A CA 1
ATOM 3959 C C . ASP A 1 537 ? 18.423 -7.636 27.195 1.00 87.56 537 ASP A C 1
ATOM 3961 O O . ASP A 1 537 ? 18.728 -6.566 27.727 1.00 87.56 537 ASP A O 1
ATOM 3965 N N . SER A 1 538 ? 18.011 -8.668 27.934 1.00 85.88 538 SER A N 1
ATOM 3966 C CA . SER A 1 538 ? 17.861 -8.596 29.392 1.00 85.88 538 SER A CA 1
ATOM 3967 C C . SER A 1 538 ? 19.168 -8.355 30.164 1.00 85.88 538 SER A C 1
ATOM 3969 O O . SER A 1 538 ? 19.116 -8.153 31.375 1.00 85.88 538 SER A O 1
ATOM 3971 N N . ASN A 1 539 ? 20.330 -8.416 29.503 1.00 83.81 539 ASN A N 1
ATOM 3972 C CA . ASN A 1 539 ? 21.642 -8.129 30.087 1.00 83.81 539 ASN A CA 1
ATOM 3973 C C . ASN A 1 539 ? 22.150 -6.722 29.724 1.00 83.81 539 ASN A C 1
ATOM 3975 O O . ASN A 1 539 ? 23.231 -6.345 30.175 1.00 83.81 539 ASN A O 1
ATOM 3979 N N . GLY A 1 540 ? 21.401 -5.961 28.919 1.00 84.88 540 GLY A N 1
ATOM 3980 C CA . GLY A 1 540 ? 21.781 -4.625 28.462 1.00 84.88 540 GLY A CA 1
ATOM 3981 C C . GLY A 1 540 ? 22.690 -4.637 27.239 1.00 84.88 540 GLY A C 1
ATOM 3982 O O . GLY A 1 540 ? 23.386 -3.658 26.983 1.00 84.88 540 GLY A O 1
ATOM 3983 N N . THR A 1 541 ? 22.715 -5.738 26.485 1.00 88.75 541 THR A N 1
ATOM 3984 C CA . THR A 1 541 ? 23.460 -5.831 25.225 1.00 88.75 541 THR A CA 1
ATOM 3985 C C . THR A 1 541 ? 22.601 -5.300 24.084 1.00 88.75 541 THR A C 1
ATOM 3987 O O . THR A 1 541 ? 21.509 -5.821 23.861 1.00 88.75 541 THR A O 1
ATOM 3990 N N . LEU A 1 542 ? 23.099 -4.300 23.348 1.00 90.88 542 LEU A N 1
ATOM 3991 C CA . LEU A 1 542 ? 22.444 -3.776 22.145 1.00 90.88 542 LEU A CA 1
ATOM 3992 C C . LEU A 1 542 ? 22.357 -4.860 21.066 1.00 90.88 542 LEU A C 1
ATOM 3994 O O . LEU A 1 542 ? 23.353 -5.514 20.745 1.00 90.88 542 LEU A O 1
ATOM 3998 N N . LEU A 1 543 ? 21.173 -5.024 20.486 1.00 84.25 543 LEU A N 1
ATOM 3999 C CA . LEU A 1 543 ? 20.934 -5.941 19.383 1.00 84.25 543 LEU A CA 1
ATOM 4000 C C . LEU A 1 543 ? 21.215 -5.236 18.045 1.00 84.25 543 LEU A C 1
ATOM 4002 O O . LEU A 1 543 ? 20.824 -4.081 17.866 1.00 84.25 543 LEU A O 1
ATOM 4006 N N . PRO A 1 544 ? 21.905 -5.898 17.101 1.00 74.56 544 PRO A N 1
ATOM 4007 C CA . PRO A 1 544 ? 22.279 -5.287 15.827 1.00 74.56 544 PRO A CA 1
ATOM 4008 C C . PRO A 1 544 ? 21.047 -4.895 14.999 1.00 74.56 544 PRO A C 1
ATOM 4010 O O . PRO A 1 544 ? 20.012 -5.546 15.099 1.00 74.56 544 PRO A O 1
ATOM 4013 N N . GLU A 1 545 ? 21.185 -3.846 14.180 1.00 80.06 545 GLU A N 1
ATOM 4014 C CA . GLU A 1 545 ? 20.146 -3.342 13.255 1.00 80.06 545 GLU A CA 1
ATOM 4015 C C . GLU A 1 545 ? 18.845 -2.876 13.938 1.00 80.06 545 GLU A C 1
ATOM 4017 O O . GLU A 1 545 ? 17.779 -2.864 13.332 1.00 80.06 545 GLU A O 1
ATOM 4022 N N . THR A 1 546 ? 18.925 -2.458 15.207 1.00 89.31 546 THR A N 1
ATOM 4023 C CA . THR A 1 546 ? 17.764 -1.961 15.971 1.00 89.31 546 THR A CA 1
ATOM 4024 C C . THR A 1 546 ? 17.813 -0.466 16.287 1.00 89.31 546 THR A C 1
ATOM 4026 O O . THR A 1 546 ? 17.095 0.006 17.164 1.00 89.31 546 THR A O 1
ATOM 4029 N N . THR A 1 547 ? 18.656 0.283 15.576 1.00 86.38 547 THR A N 1
ATOM 4030 C CA . THR A 1 547 ? 18.774 1.742 15.686 1.00 86.38 547 THR A CA 1
ATOM 4031 C C . THR A 1 547 ? 18.138 2.408 14.476 1.00 86.38 547 THR A C 1
ATOM 4033 O O . THR A 1 547 ? 18.400 1.978 13.351 1.00 86.38 547 THR A O 1
ATOM 4036 N N . ASN A 1 548 ? 17.354 3.459 14.681 1.00 82.44 548 ASN A N 1
ATOM 4037 C CA . ASN A 1 548 ? 16.723 4.198 13.592 1.00 82.44 548 ASN A CA 1
ATOM 4038 C C . ASN A 1 548 ? 16.444 5.647 14.037 1.00 82.44 548 ASN A C 1
ATOM 4040 O O . ASN A 1 548 ? 15.954 5.866 15.145 1.00 82.44 548 ASN A O 1
ATOM 4044 N N . ASP A 1 549 ? 16.747 6.623 13.189 1.00 76.94 549 ASP A N 1
ATOM 4045 C CA . ASP A 1 549 ? 16.467 8.055 13.369 1.00 76.94 549 ASP A CA 1
ATOM 4046 C C . ASP A 1 549 ? 15.424 8.597 12.372 1.00 76.94 549 ASP A C 1
ATOM 4048 O O . ASP A 1 549 ? 14.974 9.724 12.516 1.00 76.94 549 ASP A O 1
ATOM 4052 N N . ASN A 1 550 ? 15.006 7.806 11.380 1.00 74.62 550 ASN A N 1
ATOM 4053 C CA . ASN A 1 550 ? 13.870 8.099 10.512 1.00 74.62 550 ASN A CA 1
ATOM 4054 C C . ASN A 1 550 ? 13.222 6.821 9.934 1.00 74.62 550 ASN A C 1
ATOM 4056 O O . ASN A 1 550 ? 13.860 5.899 9.424 1.00 74.62 550 ASN A O 1
ATOM 4060 N N . ALA A 1 551 ? 11.895 6.765 9.976 1.00 58.84 551 ALA A N 1
ATOM 4061 C CA . ALA A 1 551 ? 11.085 5.668 9.451 1.00 58.84 551 ALA A CA 1
ATOM 4062 C C . ALA A 1 551 ? 10.720 5.852 7.964 1.00 58.84 551 ALA A C 1
ATOM 4064 O O . ALA A 1 551 ? 10.046 4.993 7.394 1.00 58.84 551 ALA A O 1
ATOM 4065 N N . GLY A 1 552 ? 11.177 6.943 7.332 1.00 45.88 552 GLY A N 1
ATOM 4066 C CA . GLY A 1 552 ? 11.096 7.154 5.883 1.00 45.88 552 GLY A CA 1
ATOM 4067 C C . GLY A 1 552 ? 9.735 7.613 5.340 1.00 45.88 552 GLY A C 1
ATOM 4068 O O . GLY A 1 552 ? 9.407 7.269 4.207 1.00 45.88 552 GLY A O 1
ATOM 4069 N N . TRP A 1 553 ? 8.936 8.370 6.103 1.00 41.06 553 TRP A N 1
ATOM 4070 C CA . TRP A 1 553 ? 7.703 9.007 5.604 1.00 41.06 553 TRP A CA 1
ATOM 4071 C C . TRP A 1 553 ? 7.930 10.495 5.282 1.00 41.06 553 TRP A C 1
ATOM 4073 O O . TRP A 1 553 ? 8.672 11.179 5.986 1.00 41.06 553 TRP A O 1
ATOM 4083 N N . GLU A 1 554 ? 7.295 11.027 4.231 1.00 40.09 554 GLU A N 1
ATOM 4084 C CA . GLU A 1 554 ? 7.403 12.457 3.908 1.00 40.09 554 GLU A CA 1
ATOM 4085 C C . GLU A 1 554 ? 6.801 13.323 5.033 1.00 40.09 554 GLU A C 1
ATOM 4087 O O . GLU A 1 554 ? 5.678 13.093 5.478 1.00 40.09 554 GLU A O 1
ATOM 4092 N N . ASN A 1 555 ? 7.554 14.339 5.475 1.00 53.00 555 ASN A N 1
ATOM 4093 C CA . ASN A 1 555 ? 7.236 15.253 6.588 1.00 53.00 555 ASN A CA 1
ATOM 4094 C C . ASN A 1 555 ? 7.163 14.615 7.987 1.00 53.00 555 ASN A C 1
ATOM 4096 O O . ASN A 1 555 ? 6.668 15.252 8.914 1.00 53.00 555 ASN A O 1
ATOM 4100 N N . SER A 1 556 ? 7.695 13.404 8.148 1.00 61.62 556 SER A N 1
ATOM 4101 C CA . SER A 1 556 ? 7.830 12.709 9.426 1.00 61.62 556 SER A CA 1
ATOM 4102 C C . SER A 1 556 ? 9.302 12.615 9.811 1.00 61.62 556 SER A C 1
ATOM 4104 O O . SER A 1 556 ? 10.144 12.284 8.976 1.00 61.62 556 SER A O 1
ATOM 4106 N N . LEU A 1 557 ? 9.608 12.881 11.079 1.00 70.44 557 LEU A N 1
ATOM 4107 C CA . LEU A 1 557 ? 10.890 12.504 11.689 1.00 70.44 557 LEU A CA 1
ATOM 4108 C C . LEU A 1 557 ? 10.714 11.316 12.645 1.00 70.44 557 LEU A C 1
ATOM 4110 O O . LEU A 1 557 ? 11.614 10.992 13.404 1.00 70.44 557 LEU A O 1
ATOM 4114 N N . GLY A 1 558 ? 9.551 10.656 12.601 1.00 77.38 558 GLY A N 1
ATOM 4115 C CA . GLY A 1 558 ? 9.262 9.444 13.356 1.00 77.38 558 GLY A CA 1
ATOM 4116 C C . GLY A 1 558 ? 10.292 8.352 13.085 1.00 77.38 558 GLY A C 1
ATOM 4117 O O . GLY A 1 558 ? 10.766 8.215 11.960 1.00 77.38 558 GLY A O 1
ATOM 4118 N N . SER A 1 559 ? 10.609 7.541 14.090 1.00 83.94 559 SER A N 1
ATOM 4119 C CA . SER A 1 559 ? 11.580 6.443 13.993 1.00 83.94 559 SER A CA 1
ATOM 4120 C C . SER A 1 559 ? 10.890 5.079 14.059 1.00 83.94 559 SER A C 1
ATOM 4122 O O . SER A 1 559 ? 9.863 4.925 14.721 1.00 83.94 559 SER A O 1
ATOM 4124 N N . GLY A 1 560 ? 11.432 4.068 13.369 1.00 85.69 560 GLY A N 1
ATOM 4125 C CA . GLY A 1 560 ? 10.807 2.746 13.293 1.00 85.69 560 GLY A CA 1
ATOM 4126 C C . GLY A 1 560 ? 11.780 1.578 13.139 1.00 85.69 560 GLY A C 1
ATOM 4127 O O . GLY A 1 560 ? 12.699 1.617 12.329 1.00 85.69 560 GLY A O 1
ATOM 4128 N N . VAL A 1 561 ? 11.551 0.492 13.883 1.00 84.12 561 VAL A N 1
ATOM 4129 C CA . VAL A 1 561 ? 12.390 -0.721 13.857 1.00 84.12 561 VAL A CA 1
ATOM 4130 C C . VAL A 1 561 ? 11.522 -1.973 13.815 1.00 84.12 561 VAL A C 1
ATOM 4132 O O . VAL A 1 561 ? 10.616 -2.137 14.630 1.00 84.12 561 VAL A O 1
ATOM 4135 N N . THR A 1 562 ? 11.829 -2.893 12.897 1.00 82.75 562 THR A N 1
ATOM 4136 C CA . THR A 1 562 ? 11.250 -4.247 12.901 1.00 82.75 562 THR A CA 1
ATOM 4137 C C . THR A 1 562 ? 12.221 -5.206 13.572 1.00 82.75 562 THR A C 1
ATOM 4139 O O . THR A 1 562 ? 13.393 -5.255 13.215 1.00 82.75 562 THR A O 1
ATOM 4142 N N . PHE A 1 563 ? 11.742 -5.984 14.537 1.00 85.44 563 PHE A N 1
ATOM 4143 C CA . PHE A 1 563 ? 12.566 -6.887 15.326 1.00 85.44 563 PHE A CA 1
ATOM 4144 C C . PHE A 1 563 ? 11.871 -8.230 15.545 1.00 85.44 563 PHE A C 1
ATOM 4146 O O . PHE A 1 563 ? 10.724 -8.290 15.984 1.00 85.44 563 PHE A O 1
ATOM 4153 N N . MET A 1 564 ? 12.592 -9.319 15.274 1.00 84.12 564 MET A N 1
ATOM 4154 C CA . MET A 1 564 ? 12.167 -10.681 15.592 1.00 84.12 564 MET A CA 1
ATOM 4155 C C . MET A 1 564 ? 13.147 -11.282 16.613 1.00 84.12 564 MET A C 1
ATOM 4157 O O . MET A 1 564 ? 14.285 -11.599 16.254 1.00 84.12 564 MET A O 1
ATOM 4161 N N . PRO A 1 565 ? 12.751 -11.464 17.884 1.00 76.88 565 PRO A N 1
ATOM 4162 C CA . PRO A 1 565 ? 13.628 -12.022 18.897 1.00 76.88 565 PRO A CA 1
ATOM 4163 C C . PRO A 1 565 ? 13.904 -13.503 18.630 1.00 76.88 565 PRO A C 1
ATOM 4165 O O . PRO A 1 565 ? 13.020 -14.282 18.276 1.00 76.88 565 PRO A O 1
ATOM 4168 N N . SER A 1 566 ? 15.139 -13.931 18.881 1.00 72.88 566 SER A N 1
ATOM 4169 C CA . SER A 1 566 ? 15.527 -15.347 18.829 1.00 72.88 566 SER A CA 1
ATOM 4170 C C . SER A 1 566 ? 15.193 -16.115 20.116 1.00 72.88 566 SER A C 1
ATOM 4172 O O . SER A 1 566 ? 15.314 -17.340 20.155 1.00 72.88 566 SER A O 1
ATOM 4174 N N . ARG A 1 567 ? 14.783 -15.415 21.186 1.00 69.00 567 ARG A N 1
ATOM 4175 C CA . ARG A 1 567 ? 14.404 -15.981 22.490 1.00 69.00 567 ARG A CA 1
ATOM 4176 C C . ARG A 1 567 ? 13.232 -15.204 23.086 1.00 69.00 567 ARG A C 1
ATOM 4178 O O . ARG A 1 567 ? 13.199 -13.987 22.992 1.00 69.00 567 ARG A O 1
ATOM 4185 N N . SER A 1 568 ? 12.290 -15.891 23.727 1.00 80.81 568 SER A N 1
ATOM 4186 C CA . SER A 1 568 ? 11.207 -15.211 24.442 1.00 80.81 568 SER A CA 1
ATOM 4187 C C . SER A 1 568 ? 11.748 -14.612 25.734 1.00 80.81 568 SER A C 1
ATOM 4189 O O . SER A 1 568 ? 12.537 -15.259 26.428 1.00 80.81 568 SER A O 1
ATOM 4191 N N . GLY A 1 569 ? 11.309 -13.410 26.085 1.00 76.69 569 GLY A N 1
ATOM 4192 C CA . GLY A 1 569 ? 11.753 -12.748 27.305 1.00 76.69 569 GLY A CA 1
ATOM 4193 C C . GLY A 1 569 ? 11.533 -11.245 27.288 1.00 76.69 569 GLY A C 1
ATOM 4194 O O . GLY A 1 569 ? 10.858 -10.706 26.411 1.00 76.69 569 GLY A O 1
ATOM 4195 N N . SER A 1 570 ? 12.098 -10.583 28.292 1.00 85.62 570 SER A N 1
ATOM 4196 C CA . SER A 1 570 ? 12.082 -9.128 28.402 1.00 85.62 570 SER A CA 1
ATOM 4197 C C . SER A 1 570 ? 13.163 -8.509 27.525 1.00 85.62 570 SER A C 1
ATOM 4199 O O . SER A 1 570 ? 14.335 -8.877 27.622 1.00 85.62 570 SER A O 1
ATOM 4201 N N . TYR A 1 571 ? 12.747 -7.546 26.716 1.00 90.75 571 TYR A N 1
ATOM 4202 C CA . TYR A 1 571 ? 13.598 -6.687 25.907 1.00 90.75 571 TYR A CA 1
ATOM 4203 C C . TYR A 1 571 ? 13.406 -5.242 26.348 1.00 90.75 571 TYR A C 1
ATOM 4205 O O . TYR A 1 571 ? 12.332 -4.878 26.835 1.00 90.75 571 TYR A O 1
ATOM 4213 N N . TYR A 1 572 ? 14.452 -4.441 26.186 1.00 94.56 572 TYR A N 1
ATOM 4214 C CA . TYR A 1 572 ? 14.454 -3.038 26.572 1.00 94.56 572 TYR A CA 1
ATOM 4215 C C . TYR A 1 572 ? 14.633 -2.158 25.341 1.00 94.56 572 TYR A C 1
ATOM 4217 O O . TYR A 1 572 ? 15.508 -2.427 24.532 1.00 94.56 572 TYR A O 1
ATOM 4225 N N . ILE A 1 573 ? 13.816 -1.126 25.189 1.00 96.50 573 ILE A N 1
ATOM 4226 C CA . ILE A 1 573 ? 13.853 -0.201 24.055 1.00 96.50 573 ILE A CA 1
ATOM 4227 C C . ILE A 1 573 ? 14.314 1.145 24.589 1.00 96.50 573 ILE A C 1
ATOM 4229 O O . ILE A 1 573 ? 13.708 1.649 25.532 1.00 96.50 573 ILE A O 1
ATOM 4233 N N . GLU A 1 574 ? 15.373 1.696 24.008 1.00 96.88 574 GLU A N 1
ATOM 4234 C CA . GLU A 1 574 ? 15.872 3.032 24.336 1.00 96.88 574 GLU A CA 1
ATOM 4235 C C . GLU A 1 574 ? 15.397 4.029 23.281 1.00 96.88 574 GLU A C 1
ATOM 4237 O O . GLU A 1 574 ? 15.638 3.840 22.084 1.00 96.88 574 GLU A O 1
ATOM 4242 N N . VAL A 1 575 ? 14.749 5.101 23.728 1.00 95.56 575 VAL A N 1
ATOM 4243 C CA . VAL A 1 575 ? 14.276 6.190 22.867 1.00 95.56 575 VAL A CA 1
ATOM 4244 C C . VAL A 1 575 ? 14.713 7.549 23.402 1.00 95.56 575 VAL A C 1
ATOM 4246 O O . VAL A 1 575 ? 15.133 7.670 24.551 1.00 95.56 575 VAL A O 1
ATOM 4249 N N . GLY A 1 576 ? 14.640 8.575 22.562 1.00 91.00 576 GLY A N 1
ATOM 4250 C CA . GLY A 1 576 ? 14.874 9.962 22.956 1.00 91.00 576 GLY A CA 1
ATOM 4251 C C . GLY A 1 576 ? 14.890 10.891 21.747 1.00 91.00 576 GLY A C 1
ATOM 4252 O O . GLY A 1 576 ? 14.465 10.509 20.660 1.00 91.00 576 GLY A O 1
ATOM 4253 N N . GLY A 1 577 ? 15.404 12.106 21.922 1.00 88.56 577 GLY A N 1
ATOM 4254 C CA . GLY A 1 577 ? 15.626 13.037 20.814 1.00 88.56 577 GLY A CA 1
ATOM 4255 C C . GLY A 1 577 ? 16.924 12.752 20.049 1.00 88.56 577 GLY A C 1
ATOM 4256 O O . GLY A 1 577 ? 17.951 12.425 20.657 1.00 88.56 577 GLY A O 1
ATOM 4257 N N . PHE A 1 578 ? 16.900 12.924 18.725 1.00 83.94 578 PHE A N 1
ATOM 4258 C CA . PHE A 1 578 ? 18.083 12.931 17.868 1.00 83.94 578 PHE A CA 1
ATOM 4259 C C . PHE A 1 578 ? 19.166 13.907 18.394 1.00 83.94 578 PHE A C 1
ATOM 4261 O O . PHE A 1 578 ? 18.856 15.082 18.629 1.00 83.94 578 PHE A O 1
ATOM 4268 N N . PRO A 1 579 ? 20.426 13.463 18.603 1.00 74.00 579 PRO A N 1
ATOM 4269 C CA . PRO A 1 579 ? 21.421 14.224 19.371 1.00 74.00 579 PRO A CA 1
ATOM 4270 C C . PRO A 1 579 ? 21.988 15.491 18.713 1.00 74.00 579 PRO A C 1
ATOM 4272 O O . PRO A 1 579 ? 22.554 16.319 19.426 1.00 74.00 579 PRO A O 1
ATOM 4275 N N . GLU A 1 580 ? 21.909 15.642 17.386 1.00 64.88 580 GLU A N 1
ATOM 4276 C CA . GLU A 1 580 ? 22.539 16.777 16.681 1.00 64.88 580 GLU A CA 1
ATOM 4277 C C . GLU A 1 580 ? 21.625 18.009 16.549 1.00 64.88 580 GLU A C 1
ATOM 4279 O O . GLU A 1 580 ? 22.081 19.078 16.140 1.00 64.88 580 GLU A O 1
ATOM 4284 N N . ALA A 1 581 ? 20.351 17.893 16.932 1.00 61.75 581 ALA A N 1
ATOM 4285 C CA . ALA A 1 581 ? 19.398 18.995 16.901 1.00 61.75 581 ALA A CA 1
ATOM 4286 C C . ALA A 1 581 ? 19.460 19.826 18.199 1.00 61.75 581 ALA A C 1
ATOM 4288 O O . ALA A 1 581 ? 19.244 19.322 19.306 1.00 61.75 581 ALA A O 1
ATOM 4289 N N . GLU A 1 582 ? 19.742 21.130 18.079 1.00 57.97 582 GLU A N 1
ATOM 4290 C CA . GLU A 1 582 ? 19.722 22.050 19.222 1.00 57.97 582 GLU A CA 1
ATOM 4291 C C . GLU A 1 582 ? 18.316 22.075 19.854 1.00 57.97 582 GLU A C 1
ATOM 4293 O O . GLU A 1 582 ? 17.344 22.437 19.200 1.00 57.97 582 GLU A O 1
ATOM 4298 N N . GLN A 1 583 ? 18.216 21.734 21.145 1.00 69.00 583 GLN A N 1
ATOM 4299 C CA . GLN A 1 583 ? 16.963 21.746 21.926 1.00 69.00 583 GLN A CA 1
ATOM 4300 C C . GLN A 1 583 ? 15.901 20.717 21.495 1.00 69.00 583 GLN A C 1
ATOM 4302 O O . GLN A 1 583 ? 14.706 20.988 21.602 1.00 69.00 583 GLN A O 1
ATOM 4307 N N . ASN A 1 584 ? 16.312 19.521 21.068 1.00 81.44 584 ASN A N 1
ATOM 4308 C CA . ASN A 1 584 ? 15.376 18.442 20.748 1.00 81.44 584 ASN A CA 1
ATOM 4309 C C . ASN A 1 584 ? 14.828 17.738 22.003 1.00 81.44 584 ASN A C 1
ATOM 4311 O O . ASN A 1 584 ? 15.292 16.678 22.419 1.00 81.44 584 ASN A O 1
ATOM 4315 N N . VAL A 1 585 ? 13.862 18.401 22.627 1.00 85.69 585 VAL A N 1
ATOM 4316 C CA . VAL A 1 585 ? 13.104 17.972 23.806 1.00 85.69 585 VAL A CA 1
ATOM 4317 C C . VAL A 1 585 ? 11.614 18.052 23.481 1.00 85.69 585 VAL A C 1
ATOM 4319 O O . VAL A 1 585 ? 11.215 18.812 22.598 1.00 85.69 585 VAL A O 1
ATOM 4322 N N . GLY A 1 586 ? 10.773 17.304 24.188 1.00 86.06 586 GLY A N 1
ATOM 4323 C CA . GLY A 1 586 ? 9.329 17.315 23.944 1.00 86.06 586 GLY A CA 1
ATOM 4324 C C . GLY A 1 586 ? 8.663 15.971 24.189 1.00 86.06 586 GLY A C 1
ATOM 4325 O O . GLY A 1 586 ? 9.310 15.005 24.577 1.00 86.06 586 GLY A O 1
ATOM 4326 N N . THR A 1 587 ? 7.352 15.909 23.983 1.00 87.69 587 THR A N 1
ATOM 4327 C CA . THR A 1 587 ? 6.560 14.692 24.179 1.00 87.69 587 THR A CA 1
ATOM 4328 C C . THR A 1 587 ? 6.578 13.802 22.946 1.00 87.69 587 THR A C 1
ATOM 4330 O O . THR A 1 587 ? 6.590 14.295 21.818 1.00 87.69 587 THR A O 1
ATOM 4333 N N . TYR A 1 588 ? 6.508 12.492 23.150 1.00 90.12 588 TYR A N 1
ATOM 4334 C CA . TYR A 1 588 ? 6.471 11.485 22.091 1.00 90.12 588 TYR A CA 1
ATOM 4335 C C . TYR A 1 588 ? 5.474 10.367 22.421 1.00 90.12 588 TYR A C 1
ATOM 4337 O O . TYR A 1 588 ? 4.996 10.234 23.554 1.00 90.12 588 TYR A O 1
ATOM 4345 N N . ARG A 1 589 ? 5.185 9.526 21.426 1.00 90.69 589 ARG A N 1
ATOM 4346 C CA . ARG A 1 589 ? 4.473 8.254 21.601 1.00 90.69 589 ARG A CA 1
ATOM 4347 C C . ARG A 1 589 ? 5.309 7.109 21.046 1.00 90.69 589 ARG A C 1
ATOM 4349 O O . ARG A 1 589 ? 5.704 7.150 19.891 1.00 90.69 589 ARG A O 1
ATOM 4356 N N . LEU A 1 590 ? 5.521 6.065 21.842 1.00 90.44 590 LEU A N 1
ATOM 4357 C CA . LEU A 1 590 ? 6.104 4.798 21.404 1.00 90.44 590 LEU A CA 1
ATOM 4358 C C . LEU A 1 590 ? 4.991 3.757 21.245 1.00 90.44 590 LEU A C 1
ATOM 4360 O O . LEU A 1 590 ? 4.199 3.534 22.161 1.00 90.44 590 LEU A O 1
ATOM 4364 N N . GLN A 1 591 ? 4.938 3.102 20.093 1.00 86.00 591 GLN A N 1
ATOM 4365 C CA . GLN A 1 591 ? 3.986 2.047 19.768 1.00 86.00 591 GLN A CA 1
ATOM 4366 C C . GLN A 1 591 ? 4.717 0.746 19.449 1.00 86.00 591 GLN A C 1
ATOM 4368 O O . GLN A 1 591 ? 5.766 0.745 18.814 1.00 86.00 591 GLN A O 1
ATOM 4373 N N . SER A 1 592 ? 4.135 -0.372 19.873 1.00 82.12 592 SER A N 1
ATOM 4374 C CA . SER A 1 592 ? 4.507 -1.720 19.456 1.00 82.12 592 SER A CA 1
ATOM 4375 C C . SER A 1 592 ? 3.360 -2.326 18.654 1.00 82.12 592 SER A C 1
ATOM 4377 O O . SER A 1 592 ? 2.212 -2.240 19.076 1.00 82.12 592 SER A O 1
ATOM 4379 N N . ALA A 1 593 ? 3.661 -2.985 17.540 1.00 69.69 593 ALA A N 1
ATOM 4380 C CA . ALA A 1 593 ? 2.725 -3.786 16.760 1.00 69.69 593 ALA A CA 1
ATOM 4381 C C . ALA A 1 593 ? 3.261 -5.213 16.596 1.00 69.69 593 ALA A C 1
ATOM 4383 O O . ALA A 1 593 ? 4.466 -5.422 16.437 1.00 69.69 593 ALA A O 1
ATOM 4384 N N . ILE A 1 594 ? 2.366 -6.202 16.636 1.00 70.94 594 ILE A N 1
ATOM 4385 C CA . ILE A 1 594 ? 2.690 -7.581 16.256 1.00 70.94 594 ILE A CA 1
ATOM 4386 C C . ILE A 1 594 ? 2.765 -7.614 14.728 1.00 70.94 594 ILE A C 1
ATOM 4388 O O . ILE A 1 594 ? 1.819 -7.221 14.053 1.00 70.94 594 ILE A O 1
ATOM 4392 N N . TYR A 1 595 ? 3.905 -8.040 14.199 1.00 54.69 595 TYR A N 1
ATOM 4393 C CA . TYR A 1 595 ? 4.217 -8.037 12.776 1.00 54.69 595 TYR A CA 1
ATOM 4394 C C . TYR A 1 595 ? 4.338 -9.484 12.292 1.00 54.69 595 TYR A C 1
ATOM 4396 O O . TYR A 1 595 ? 5.089 -10.269 12.868 1.00 54.69 595 TYR A O 1
ATOM 4404 N N . GLU A 1 596 ? 3.602 -9.879 11.257 1.00 45.62 596 GLU A N 1
ATOM 4405 C CA . GLU A 1 596 ? 3.753 -11.215 10.674 1.00 45.62 596 GLU A CA 1
ATOM 4406 C C . GLU A 1 596 ? 4.810 -11.186 9.568 1.00 45.62 596 GLU A C 1
ATOM 4408 O O . GLU A 1 596 ? 4.655 -10.529 8.541 1.00 45.62 596 GLU A O 1
ATOM 4413 N N . LEU A 1 597 ? 5.910 -11.914 9.776 1.00 37.50 597 LEU A N 1
ATOM 4414 C CA . LEU A 1 597 ? 6.835 -12.237 8.694 1.00 37.50 597 LEU A CA 1
ATOM 4415 C C . LEU A 1 597 ? 6.196 -13.333 7.842 1.00 37.50 597 LEU A C 1
ATOM 4417 O O . LEU A 1 597 ? 5.867 -14.402 8.358 1.00 37.50 597 LEU A O 1
ATOM 4421 N N . GLN A 1 598 ? 6.064 -13.108 6.537 1.00 31.45 598 GLN A N 1
ATOM 4422 C CA . GLN A 1 598 ? 5.711 -14.177 5.608 1.00 31.45 598 GLN A CA 1
ATOM 4423 C C . GLN A 1 598 ? 6.826 -15.234 5.602 1.00 31.45 598 GLN A C 1
ATOM 4425 O O . GLN A 1 598 ? 7.859 -15.081 4.952 1.00 31.45 598 GLN A O 1
ATOM 4430 N N . VAL A 1 599 ? 6.631 -16.325 6.346 1.00 27.50 599 VAL A N 1
ATOM 4431 C CA . VAL A 1 599 ? 7.496 -17.504 6.274 1.00 27.50 599 VAL A CA 1
ATOM 4432 C C . VAL A 1 599 ? 7.044 -18.333 5.075 1.00 27.50 599 VAL A C 1
ATOM 4434 O O . VAL A 1 599 ? 6.054 -19.061 5.142 1.00 27.50 599 VAL A O 1
ATOM 4437 N N . GLY A 1 600 ? 7.777 -18.233 3.965 1.00 28.08 600 GLY A N 1
ATOM 4438 C CA . GLY A 1 600 ? 7.630 -19.150 2.838 1.00 28.08 600 GLY A CA 1
ATOM 4439 C C . GLY A 1 600 ? 7.919 -20.581 3.295 1.00 28.08 600 GLY A C 1
ATOM 4440 O O . GLY A 1 600 ? 9.071 -20.960 3.503 1.00 28.08 600 GLY A O 1
ATOM 4441 N N . SER A 1 601 ? 6.873 -21.381 3.493 1.00 28.73 601 SER A N 1
ATOM 4442 C CA . SER A 1 601 ? 7.011 -22.796 3.830 1.00 28.73 601 SER A CA 1
ATOM 4443 C C . SER A 1 601 ? 7.505 -23.568 2.605 1.00 28.73 601 SER A C 1
ATOM 4445 O O . SER A 1 601 ? 6.756 -23.914 1.696 1.00 28.73 601 SER A O 1
ATOM 4447 N N . HIS A 1 602 ? 8.808 -23.842 2.567 1.00 29.56 602 HIS A N 1
ATOM 4448 C CA . HIS A 1 602 ? 9.378 -24.785 1.616 1.00 29.56 602 HIS A CA 1
ATOM 4449 C C . HIS A 1 602 ? 9.040 -26.206 2.088 1.00 29.56 602 HIS A C 1
ATOM 4451 O O . HIS A 1 602 ? 9.709 -26.768 2.957 1.00 29.56 602 HIS A O 1
ATOM 4457 N N . VAL A 1 603 ? 7.969 -26.787 1.545 1.00 28.03 603 VAL A N 1
ATOM 4458 C CA . VAL A 1 603 ? 7.719 -28.226 1.670 1.00 28.03 603 VAL A CA 1
ATOM 4459 C C . VAL A 1 603 ? 8.698 -28.935 0.740 1.00 28.03 603 VAL A C 1
ATOM 4461 O O . VAL A 1 603 ? 8.490 -29.021 -0.467 1.00 28.03 603 VAL A O 1
ATOM 4464 N N . GLN A 1 604 ? 9.786 -29.441 1.318 1.00 39.12 604 GLN A N 1
ATOM 4465 C CA . GLN A 1 604 ? 10.618 -30.458 0.686 1.00 39.12 604 GLN A CA 1
ATOM 4466 C C . GLN A 1 604 ? 9.764 -31.715 0.458 1.00 39.12 604 GLN A C 1
ATOM 4468 O O . GLN A 1 604 ? 9.456 -32.449 1.398 1.00 39.12 604 GLN A O 1
ATOM 4473 N N . GLY A 1 605 ? 9.381 -31.968 -0.791 1.00 28.52 605 GLY A N 1
ATOM 4474 C CA . GLY A 1 605 ? 8.889 -33.267 -1.238 1.00 28.52 605 GLY A CA 1
ATOM 4475 C C . GLY A 1 605 ? 9.991 -34.003 -1.992 1.00 28.52 605 GLY A C 1
ATOM 4476 O O . GLY A 1 605 ? 10.332 -33.601 -3.099 1.00 28.52 605 GLY A O 1
ATOM 4477 N N . GLY A 1 606 ? 10.540 -35.069 -1.394 1.00 31.36 606 GLY A N 1
ATOM 4478 C CA . GLY A 1 606 ? 11.263 -36.122 -2.127 1.00 31.36 606 GLY A CA 1
ATOM 4479 C C . GLY A 1 606 ? 10.341 -36.786 -3.162 1.00 31.36 606 GLY A C 1
ATOM 4480 O O . GLY A 1 606 ? 9.120 -36.697 -3.044 1.00 31.36 606 GLY A O 1
ATOM 4481 N N . ILE A 1 607 ? 10.828 -37.456 -4.202 1.00 33.62 607 ILE A N 1
ATOM 4482 C CA . ILE A 1 607 ? 12.016 -38.308 -4.379 1.00 33.62 607 ILE A CA 1
ATOM 4483 C C . ILE A 1 607 ? 12.621 -38.013 -5.752 1.00 33.62 607 ILE A C 1
ATOM 4485 O O . ILE A 1 607 ? 11.815 -37.780 -6.681 1.00 33.62 607 ILE A O 1
#

pLDDT: mean 72.62, std 20.07, range [25.89, 97.0]

Secondary structure (DSSP, 8-state):
-----GGGBS-HHHHHHHHTTB---GGGTT-GGGGG-----S-HHHHHHHIIIIIHHHHB-HHHHHHTTSEEEEEETTTEEEEEEEETTEEEEEES--B-TTT--B---EEE-HHHHHHHHHHHHHHHHHHHHTTS-SS------TTT---TT--S-PPP---SSSS---SS-SSHHHHTTT-SEEEEE--SS-EEEEEEE-STT-EEEEEEEE-TT--EEEEEE-TTT-TT---SSEEEEEEE-TTS-EEE--BS-BTTBS-EEEEE--SS-EEEEEEEEESTT--EEEEEEEEE-SS--S-S-SS-SSHHHIIIIISEEE-TT--EEEEE-STT-EEEEEEEE-TTEEEEEEEE-GGGTS-S-SSEEEEEEE-TTS-EEEEEES-BTTBBEEEEEE-SSSEEEEEEEEESTT--EEEEEEEEEEE--------------------------------PPPPSS-SS-SSHHHIIIIISEEEPTT-EEEEEE-STT-EEEEEEEE-TT-EEEEEEE-TTT-TT---SSEEEEEEE-TTSPBPTT--BS----TT---EEEEE--SS-EEEEEEEEE-TTSTT--EEEEEEEEEE------------

Sequence (607 aa):
MSKLDATRVSDIEGFRNFAAGFSVAPDFLENDRWTNMPTGDGSVQIACSLIMHEMLPGCYDYQKLESIGGHIGIRLTGIGDFTIASINRRVVTMAGLPVDQFSGKPELDLELAPDVFIGFFRHLMLQAADKALGAEDEYEDREISNAELLLHGMPAGGIYIAEGSLNSGVDFASSVSEAAQGRHGSLGVVSTALTRLNGQVSTGGDTDMWQVQLQAGHTYTFGLLGSSYDSYFTLSDPRLYGLYDSGGAILHAGNDDFGGSLNARFTFTPSTSGVYYLNAGGYGSTSGTYAITAIEENTPPLKVDDHTSSLSGAVSGQAEILNVGVNRTGVVDTSGDKDFFALDVVAGQTYTIQMQGSPSGNGTLTDTRIFGIYDQNSTLINQGNDDYLGLDSLVTFTAGTTGRIYIEAGAYGENAGSYTVKVQQTTAAQTSSTPDNDGNIGNTPAPTAPATPVATVPTPAPSSTDDFASTFSQAASGRAGALTAGGLIRGSVESVGDRDFFVVSLLAGQAYRFELFGGLDESASTLADPMIFGIFDSNGTLLPETTNDNAGWENSLGSGVTFMPSRSGSYYIEVGGFPEAEQNVGTYRLQSAIYELQVGSHVQGGI

Foldseek 3Di:
DDDQPCVQKPDPVLVVLQLVQFADALCLVVDCVLVPDDQDPQDLLVVLVCCQAPVCQVGGQQVSCVVVPQKAWEAAVPRAIWIWGQDPRTTGIDGAADADPPPRHGDHSMYGYSVSVVVSVVVVVVVSNVVNVVPDDDPDPDDCALVNPCSRRDFQFDQDDDDDDDDDRERADQALVRVVSVRAAEQEEAEQDKRKDKDWANWFVHKGKYKYWYAALWKKKKKKFACVQDVVKHQQAKWWCAKADSVRHGPGRTAQDDPPGRITMDMDHHNHTGMMMIMIHHDGTTIIMIMIIMHGDPPGGDDDQPADQDLVCVLVPRAAEDDAPDKDKHKQRWFPGKHKHKYFDAAQKKKKKKKFDVLVPQKPWQAKKWQAKADSVRHGPGGIAQDDSHRITMDMDGHNHGGMIMIIIHGDGGTIIMIMMHMHIDHDPDPPPDDDDDDDDDDDDDDDDDDDDDDDPALDDQDPDAQADQDPVRVLVPRAAEDEAQGKDKDWFNDQSGKGKYKYWDAAQWKKKKKKFACQRDVSKHQQFKWWCAKADSVRHGDPQGTFRPPDGPSGRMTMDMDHDNHTGMIMIMMDHDNPDDPRIMMMMMGMYGDDDPDPDDPDDDD

Radius of gyration: 32.87 Å; chains: 1; bounding box: 89×62×119 Å